Protein AF-U4KNR4-F1 (afdb_monomer)

Organism: NCBI:txid61635

Nearest PDB structures (foldseek):
  7ocy-assembly1_B  TM=1.747E-01  e=3.622E+00  Enterococcus faecalis
  9csi-assembly1_A  TM=1.629E-01  e=3.622E+00  Acinetobacter baumannii

Foldseek 3Di:
DDPDPPPDVVVVVVVVVVLVVLLVVLVPQDLVLLVVLLVLLVCLVPVVLVVLVVVLCVVCVVQKDWFAQLLQLLVVQLVDLQEKEKDFQVSLVPDDPVSVVSWDFPDDDDRMTMIHGPNRPCVVVVHPVVVVVVVCVVVDPDDDDDDPDPDDDRAYEDEDPDQDEDQALDQWDQDPRRHTYGGIYIYGQLLSLLLSLLVSLVSLCVSNCVSNVSVLVSLVVVVPADPVSLVVLLVVLLVLLVVLLVVLLVVLVVLCVVLVHDDDDASLRVSLLSSLPDPNNVSSLCCQQARVLVSLLCNLQVSQCVVDPDLVVSLQVSLLVQLCVSRVRPPDPSSSVSNSSSSSSSSNSLSVSCVVSVNSSVSSSSNSSVNSVVVSVVSVVVVD

Structure (mmCIF, N/CA/C/O backbone):
data_AF-U4KNR4-F1
#
_entry.id   AF-U4KNR4-F1
#
loop_
_atom_site.group_PDB
_atom_site.id
_atom_site.type_symbol
_atom_site.label_atom_id
_atom_site.label_alt_id
_atom_site.label_comp_id
_atom_site.label_asym_id
_atom_site.label_entity_id
_atom_site.label_seq_id
_atom_site.pdbx_PDB_ins_code
_atom_site.Cartn_x
_atom_site.Cartn_y
_atom_site.Cartn_z
_atom_site.occupancy
_atom_site.B_iso_or_equiv
_atom_site.auth_seq_id
_atom_site.auth_comp_id
_atom_site.auth_asym_id
_atom_site.auth_atom_id
_atom_site.pdbx_PDB_model_num
ATOM 1 N N . MET A 1 1 ? -49.963 33.731 19.540 1.00 40.41 1 MET A N 1
ATOM 2 C CA . MET A 1 1 ? -49.853 32.521 20.380 1.00 40.41 1 MET A CA 1
ATOM 3 C C . MET A 1 1 ? -48.537 31.849 20.028 1.00 40.41 1 MET A C 1
ATOM 5 O O . MET A 1 1 ? -48.471 31.205 18.996 1.00 40.41 1 MET A O 1
ATOM 9 N N . ASN A 1 2 ? -47.488 32.081 20.822 1.00 43.09 2 ASN A N 1
ATOM 10 C CA . ASN A 1 2 ? -46.238 31.321 20.737 1.00 43.09 2 ASN A CA 1
ATOM 11 C C . ASN A 1 2 ? -46.360 30.167 21.733 1.00 43.09 2 ASN A C 1
ATOM 13 O O . ASN A 1 2 ? -46.326 30.414 22.939 1.00 43.09 2 ASN A O 1
ATOM 17 N N . GLN A 1 3 ? -46.546 28.940 21.247 1.00 44.91 3 GLN A N 1
ATOM 18 C CA . GLN A 1 3 ? -46.272 27.756 22.056 1.00 44.91 3 GLN A CA 1
ATOM 19 C C . GLN A 1 3 ? -44.757 27.713 22.265 1.00 44.91 3 GLN A C 1
ATOM 21 O O . GLN A 1 3 ? -43.993 27.608 21.312 1.00 44.91 3 GLN A O 1
ATOM 26 N N . LYS A 1 4 ? -44.328 27.908 23.514 1.00 50.09 4 LYS A N 1
ATOM 27 C CA . LYS A 1 4 ? -42.999 27.489 23.947 1.00 50.09 4 LYS A CA 1
ATOM 28 C C . LYS A 1 4 ? -43.026 25.967 23.938 1.00 50.09 4 LYS A C 1
ATOM 30 O O . LYS A 1 4 ? -43.828 25.398 24.673 1.00 50.09 4 LYS A O 1
ATOM 35 N N . ASP A 1 5 ? -42.178 25.349 23.128 1.00 55.25 5 ASP A N 1
ATOM 36 C CA . ASP A 1 5 ? -41.855 23.935 23.276 1.00 55.25 5 ASP A CA 1
ATOM 37 C C . ASP A 1 5 ? -41.270 23.746 24.684 1.00 55.25 5 ASP A C 1
ATOM 39 O O . ASP A 1 5 ? -40.144 24.159 24.976 1.00 55.25 5 ASP A O 1
ATOM 43 N N . GLU A 1 6 ? -42.084 23.224 25.603 1.00 53.59 6 GLU A N 1
ATOM 44 C CA . GLU A 1 6 ? -41.610 22.762 26.902 1.00 53.59 6 GLU A CA 1
ATOM 45 C C . GLU A 1 6 ? -40.719 21.553 26.644 1.00 53.59 6 GLU A C 1
ATOM 47 O O . GLU A 1 6 ? -41.187 20.471 26.300 1.00 53.59 6 GLU A O 1
ATOM 52 N N . ILE A 1 7 ? -39.409 21.761 26.768 1.00 58.91 7 ILE A N 1
ATOM 53 C CA . ILE A 1 7 ? -38.430 20.682 26.737 1.00 58.91 7 ILE A CA 1
ATOM 54 C C . ILE A 1 7 ? -38.765 19.744 27.900 1.00 58.91 7 ILE A C 1
ATOM 56 O O . ILE A 1 7 ? -38.564 20.095 29.066 1.00 58.91 7 ILE A O 1
ATOM 60 N N . ASN A 1 8 ? -39.294 18.564 27.580 1.00 66.38 8 ASN A N 1
ATOM 61 C CA . ASN A 1 8 ? -39.595 17.541 28.564 1.00 66.38 8 ASN A CA 1
ATOM 62 C C . ASN A 1 8 ? -38.275 16.956 29.086 1.00 66.38 8 ASN A C 1
ATOM 64 O O . ASN A 1 8 ? -37.578 16.210 28.397 1.00 66.38 8 ASN A O 1
ATOM 68 N N . PHE A 1 9 ? -37.907 17.336 30.309 1.00 59.28 9 PHE A N 1
ATOM 69 C CA . PHE A 1 9 ? -36.671 16.884 30.943 1.00 59.28 9 PHE A CA 1
ATOM 70 C C . PHE A 1 9 ? -36.607 15.355 31.059 1.00 59.28 9 PHE A C 1
ATOM 72 O O . PHE A 1 9 ? -35.522 14.796 30.912 1.00 59.28 9 PHE A O 1
ATOM 79 N N . ASP A 1 10 ? -37.739 14.671 31.238 1.00 66.38 10 ASP A N 1
ATOM 80 C CA . ASP A 1 10 ? -37.774 13.210 31.357 1.00 66.38 10 ASP A CA 1
ATOM 81 C C . ASP A 1 10 ? -37.420 12.512 30.032 1.00 66.38 10 ASP A C 1
ATOM 83 O O . ASP A 1 10 ? -36.697 11.514 30.043 1.00 66.38 10 ASP A O 1
ATOM 87 N N . GLU A 1 11 ? -37.816 13.080 28.885 1.00 61.88 11 GLU A N 1
ATOM 88 C CA . GLU A 1 11 ? -37.403 12.586 27.560 1.00 61.88 11 GLU A CA 1
ATOM 89 C C . GLU A 1 11 ? -35.893 12.749 27.345 1.00 61.88 11 GLU A C 1
ATOM 91 O O . GLU A 1 11 ? -35.228 11.819 26.888 1.00 61.88 11 GLU A O 1
ATOM 96 N N . LEU A 1 12 ? -35.315 13.881 27.768 1.00 59.34 12 LEU A N 1
ATOM 97 C CA . LEU A 1 12 ? -33.864 14.092 27.721 1.00 59.34 12 LEU A CA 1
ATOM 98 C C . LEU A 1 12 ? -33.099 13.082 28.588 1.00 59.34 12 LEU A C 1
ATOM 100 O O . LEU A 1 12 ? -32.019 12.631 28.198 1.00 59.34 12 LEU A O 1
ATOM 104 N N . PHE A 1 13 ? -33.611 12.724 29.768 1.00 62.53 13 PHE A N 1
ATOM 105 C CA . PHE A 1 13 ? -32.969 11.728 30.631 1.00 62.53 13 PHE A CA 1
ATOM 106 C C . PHE A 1 13 ? -33.120 10.303 30.087 1.00 62.53 13 PHE A C 1
ATOM 108 O O . PHE A 1 13 ? -32.167 9.522 30.172 1.00 62.53 13 PHE A O 1
ATOM 115 N N . GLU A 1 14 ? -34.265 9.958 29.493 1.00 63.97 14 GLU A N 1
ATOM 116 C CA . GLU A 1 14 ? -34.452 8.669 28.826 1.00 63.97 14 GLU A CA 1
ATOM 117 C C . GLU A 1 14 ? -33.554 8.504 27.601 1.00 63.97 14 GLU A C 1
ATOM 119 O O . GLU A 1 14 ? -32.948 7.441 27.438 1.00 63.97 14 GLU A O 1
ATOM 124 N N . ASP A 1 15 ? -33.433 9.533 26.764 1.00 63.69 15 ASP A N 1
ATOM 125 C CA . ASP A 1 15 ? -32.587 9.493 25.572 1.00 63.69 15 ASP A CA 1
ATOM 126 C C . ASP A 1 15 ? -31.108 9.397 25.943 1.00 63.69 15 ASP A C 1
ATOM 128 O O . ASP A 1 15 ? -30.393 8.545 25.408 1.00 63.69 15 ASP A O 1
ATOM 132 N N . ASN A 1 16 ? -30.664 10.156 26.950 1.00 62.78 16 ASN A N 1
ATOM 133 C CA . ASN A 1 16 ? -29.310 10.024 27.491 1.00 62.78 16 ASN A CA 1
ATOM 134 C C . ASN A 1 16 ? -29.052 8.621 28.063 1.00 62.78 16 ASN A C 1
ATOM 136 O O . ASN A 1 16 ? -27.958 8.073 27.902 1.00 62.78 16 ASN A O 1
ATOM 140 N N . LYS A 1 17 ? -30.042 8.003 28.716 1.00 65.88 17 LYS A N 1
ATOM 141 C CA . LYS A 1 17 ? -29.917 6.646 29.265 1.00 65.88 17 LYS A CA 1
ATOM 142 C C . LYS A 1 17 ? -29.869 5.588 28.161 1.00 65.88 17 LYS A C 1
ATOM 144 O O . LYS A 1 17 ? -28.977 4.745 28.184 1.00 65.88 17 LYS A O 1
ATOM 149 N N . LYS A 1 18 ? -30.750 5.675 27.157 1.00 67.06 18 LYS A N 1
ATOM 150 C CA . LYS A 1 18 ? -30.750 4.811 25.961 1.00 67.06 18 LYS A CA 1
ATOM 151 C C . LYS A 1 18 ? -29.435 4.927 25.188 1.00 67.06 18 LYS A C 1
ATOM 153 O O . LYS A 1 18 ? -28.901 3.916 24.734 1.00 67.06 18 LYS A O 1
ATOM 158 N N . GLU A 1 19 ? -28.887 6.134 25.067 1.00 62.53 19 GLU A N 1
ATOM 159 C CA . GLU A 1 19 ? -27.589 6.372 24.434 1.00 62.53 19 GLU A CA 1
ATOM 160 C C . GLU A 1 19 ? -26.434 5.783 25.254 1.00 62.53 19 GLU A C 1
ATOM 162 O O . GLU A 1 19 ? -25.573 5.096 24.702 1.00 62.53 19 GLU A O 1
ATOM 167 N N . THR A 1 20 ? -26.449 5.964 26.575 1.00 65.44 20 THR A N 1
ATOM 168 C CA . THR A 1 20 ? -25.439 5.394 27.481 1.00 65.44 20 THR A CA 1
ATOM 169 C C . THR A 1 20 ? -25.467 3.860 27.467 1.00 65.44 20 THR A C 1
ATOM 171 O O . THR A 1 20 ? -24.415 3.220 27.388 1.00 65.44 20 THR A O 1
ATOM 174 N N . ASP A 1 21 ? -26.657 3.258 27.480 1.00 62.47 21 ASP A N 1
ATOM 175 C CA . ASP A 1 21 ? -26.845 1.806 27.416 1.00 62.47 21 ASP A CA 1
ATOM 176 C C . ASP A 1 21 ? -26.450 1.236 26.044 1.00 62.47 21 ASP A C 1
ATOM 178 O O . ASP A 1 21 ? -25.839 0.164 25.974 1.00 62.47 21 ASP A O 1
ATOM 182 N N . PHE A 1 22 ? -26.727 1.961 24.951 1.00 61.16 22 PHE A N 1
ATOM 183 C CA . PHE A 1 22 ? -26.243 1.606 23.615 1.00 61.16 22 PHE A CA 1
ATOM 184 C C . PHE A 1 22 ? -24.714 1.576 23.582 1.00 61.16 22 PHE A C 1
ATOM 186 O O . PHE A 1 22 ? -24.161 0.541 23.217 1.00 61.16 22 PHE A O 1
ATOM 193 N N . ILE A 1 23 ? -24.052 2.649 24.037 1.00 60.78 23 ILE A N 1
ATOM 194 C CA . ILE A 1 23 ? -22.584 2.764 24.073 1.00 60.78 23 ILE A CA 1
ATOM 195 C C . ILE A 1 23 ? -21.969 1.616 24.884 1.00 60.78 23 ILE A C 1
ATOM 197 O O . ILE A 1 23 ? -21.027 0.966 24.430 1.00 60.78 23 ILE A O 1
ATOM 201 N N . LYS A 1 24 ? -22.534 1.308 26.057 1.00 59.75 24 LYS A N 1
ATOM 202 C CA . LYS A 1 24 ? -22.045 0.238 26.939 1.00 59.75 24 LYS A CA 1
ATOM 203 C C . LYS A 1 24 ? -22.210 -1.162 26.333 1.00 59.75 24 LYS A C 1
ATOM 205 O O . LYS A 1 24 ? -21.365 -2.032 26.538 1.00 59.75 24 LYS A O 1
ATOM 210 N N . LYS A 1 25 ? -23.280 -1.396 25.570 1.00 56.28 25 LYS A N 1
ATOM 211 C CA . LYS A 1 25 ? -23.526 -2.675 24.886 1.00 56.28 25 LYS A CA 1
ATOM 212 C C . LYS A 1 25 ? -22.682 -2.831 23.617 1.00 56.28 25 LYS A C 1
ATOM 214 O O . LYS A 1 25 ? -22.288 -3.945 23.286 1.00 56.28 25 LYS A O 1
ATOM 219 N N . SER A 1 26 ? -22.375 -1.744 22.911 1.00 57.66 26 SER A N 1
ATOM 220 C CA . SER A 1 26 ? -21.509 -1.762 21.722 1.00 57.66 26 SER A CA 1
ATOM 221 C C . SER A 1 26 ? -20.019 -1.875 22.043 1.00 57.66 26 SER A C 1
ATOM 223 O O . SER A 1 26 ? -19.262 -2.323 21.181 1.00 57.66 26 SER A O 1
ATOM 225 N N . THR A 1 27 ? -19.597 -1.527 23.264 1.00 55.19 27 THR A N 1
ATOM 226 C CA . THR A 1 27 ? -18.215 -1.731 23.735 1.00 55.19 27 THR A CA 1
ATOM 227 C C . THR A 1 27 ? -17.863 -3.191 24.024 1.00 55.19 27 THR A C 1
ATOM 229 O O . THR A 1 27 ? -16.679 -3.515 24.089 1.00 55.19 27 THR A O 1
ATOM 232 N N . ASP A 1 28 ? -18.850 -4.086 24.156 1.00 58.06 28 ASP A N 1
ATOM 233 C CA . ASP A 1 28 ? -18.603 -5.523 24.319 1.00 58.06 28 ASP A CA 1
ATOM 234 C C . ASP A 1 28 ? -18.309 -6.166 22.952 1.00 58.06 28 ASP A C 1
ATOM 236 O O . ASP A 1 28 ? -19.182 -6.694 22.255 1.00 58.06 28 ASP A O 1
ATOM 240 N N . PHE A 1 29 ? -17.062 -6.020 22.498 1.00 68.31 29 PHE A N 1
ATOM 241 C CA . PHE A 1 29 ? -16.591 -6.605 21.248 1.00 68.31 29 PHE A CA 1
ATOM 242 C C . PHE A 1 29 ? -16.042 -8.013 21.496 1.00 68.31 29 PHE A C 1
ATOM 244 O O . PHE A 1 29 ? -14.962 -8.201 22.056 1.00 68.31 29 PHE A O 1
ATOM 251 N N . SER A 1 30 ? -16.796 -9.030 21.075 1.00 80.06 30 SER A N 1
ATOM 252 C CA . SER A 1 30 ? -16.413 -10.426 21.289 1.00 80.06 30 SER A CA 1
ATOM 253 C C . SER A 1 30 ? -15.175 -10.803 20.466 1.00 80.06 30 SER A C 1
ATOM 255 O O . SER A 1 30 ? -15.192 -10.643 19.243 1.00 80.06 30 SER A O 1
ATOM 257 N N . LYS A 1 31 ? -14.180 -11.439 21.099 1.00 85.50 31 LYS A N 1
ATOM 258 C CA . LYS A 1 31 ? -12.984 -12.002 20.433 1.00 85.50 31 LYS A CA 1
ATOM 259 C C . LYS A 1 31 ? -13.300 -12.871 19.210 1.00 85.50 31 LYS A C 1
ATOM 261 O O . LYS A 1 31 ? -12.522 -12.916 18.265 1.00 85.50 31 LYS A O 1
ATOM 266 N N . GLN A 1 32 ? -14.446 -13.552 19.218 1.00 88.62 32 GLN A N 1
ATOM 267 C CA . GLN A 1 32 ? -14.901 -14.368 18.094 1.00 88.62 32 GLN A CA 1
ATOM 268 C C . GLN A 1 32 ? -15.116 -13.533 16.823 1.00 88.62 32 GLN A C 1
ATOM 270 O O . GLN A 1 32 ? -14.665 -13.935 15.756 1.00 88.62 32 GLN A O 1
ATOM 275 N N . ARG A 1 33 ? -15.750 -12.358 16.927 1.00 90.00 33 ARG A N 1
ATOM 276 C CA . ARG A 1 33 ? -15.933 -11.447 15.782 1.00 90.00 33 ARG A CA 1
ATOM 277 C C . ARG A 1 33 ? -14.598 -10.935 15.259 1.00 90.00 33 ARG A C 1
ATOM 279 O O . ARG A 1 33 ? -14.423 -10.869 14.048 1.00 90.00 33 ARG A O 1
ATOM 286 N N . SER A 1 34 ? -13.649 -10.652 16.151 1.00 92.69 34 SER A N 1
ATOM 287 C CA . SER A 1 34 ? -12.282 -10.276 15.783 1.00 92.69 34 SER A CA 1
ATOM 288 C C . SER A 1 34 ? -11.620 -11.355 14.931 1.00 92.69 34 SER A C 1
ATOM 290 O O . SER A 1 34 ? -11.151 -11.075 13.832 1.00 92.69 34 SER A O 1
ATOM 292 N N . LEU A 1 35 ? -11.644 -12.606 15.400 1.00 95.00 35 LEU A N 1
ATOM 293 C CA . LEU A 1 35 ? -11.071 -13.738 14.672 1.00 95.00 35 LEU A CA 1
ATOM 294 C C . LEU A 1 35 ? -11.759 -13.946 13.319 1.00 95.00 35 LEU A C 1
ATOM 296 O O . LEU A 1 35 ? -11.071 -14.113 12.317 1.00 95.00 35 LEU A O 1
ATOM 300 N N . ILE A 1 36 ? -13.094 -13.862 13.272 1.00 95.69 36 ILE A N 1
ATOM 301 C CA . ILE A 1 36 ? -13.854 -13.948 12.017 1.00 95.69 36 ILE A CA 1
ATOM 302 C C . ILE A 1 36 ? -13.404 -12.855 11.047 1.00 95.69 36 ILE A C 1
ATOM 304 O O . ILE A 1 36 ? -13.117 -13.166 9.901 1.00 95.69 36 ILE A O 1
ATOM 308 N N . SER A 1 37 ? -13.293 -11.600 11.488 1.00 96.38 37 SER A N 1
ATOM 309 C CA . SER A 1 37 ? -12.893 -10.501 10.601 1.00 96.38 37 SER A CA 1
ATOM 310 C C . SER A 1 37 ? -11.480 -10.662 10.035 1.00 96.38 37 SER A C 1
ATOM 312 O O . SER A 1 37 ? -11.274 -10.388 8.858 1.00 96.38 37 SER A O 1
ATOM 314 N N . ILE A 1 38 ? -10.532 -11.167 10.833 1.00 96.69 38 ILE A N 1
ATOM 315 C CA . ILE A 1 38 ? -9.158 -11.439 10.386 1.00 96.69 38 ILE A CA 1
ATOM 316 C C . ILE A 1 38 ? -9.159 -12.568 9.351 1.00 96.69 38 ILE A C 1
ATOM 318 O O . ILE A 1 38 ? -8.536 -12.444 8.302 1.00 96.69 38 ILE A O 1
ATOM 322 N N . VAL A 1 39 ? -9.890 -13.654 9.617 1.00 96.25 39 VAL A N 1
ATOM 323 C CA . VAL A 1 39 ? -10.005 -14.782 8.682 1.00 96.25 39 VAL A CA 1
ATOM 324 C C . VAL A 1 39 ? -10.691 -14.350 7.387 1.00 96.25 39 VAL A C 1
ATOM 326 O O . VAL A 1 39 ? -10.200 -14.672 6.315 1.00 96.25 39 VAL A O 1
ATOM 329 N N . VAL A 1 40 ? -11.784 -13.589 7.465 1.00 96.19 40 VAL A N 1
ATOM 330 C CA . VAL A 1 40 ? -12.496 -13.050 6.295 1.00 96.19 40 VAL A CA 1
ATOM 331 C C . VAL A 1 40 ? -11.583 -12.147 5.468 1.00 96.19 40 VAL A C 1
ATOM 333 O O . VAL A 1 40 ? -11.534 -12.308 4.253 1.00 96.19 40 VAL A O 1
ATOM 336 N N . TYR A 1 41 ? -10.829 -11.253 6.114 1.00 96.69 41 TYR A N 1
ATOM 337 C CA . TYR A 1 41 ? -9.847 -10.403 5.443 1.00 96.69 41 TYR A CA 1
ATOM 338 C C . TYR A 1 41 ? -8.814 -11.240 4.681 1.00 96.69 41 TYR A C 1
ATOM 340 O O . TYR A 1 41 ? -8.672 -11.077 3.476 1.00 96.69 41 TYR A O 1
ATOM 348 N N . LEU A 1 42 ? -8.164 -12.203 5.343 1.00 93.69 42 LEU A N 1
ATOM 349 C CA . LEU A 1 42 ? -7.151 -13.053 4.706 1.00 93.69 42 LEU A CA 1
ATOM 350 C C . LEU A 1 42 ? -7.732 -13.928 3.585 1.00 93.69 42 LEU A C 1
ATOM 352 O O . LEU A 1 42 ? -7.127 -14.049 2.522 1.00 93.69 42 LEU A O 1
ATOM 356 N N . LEU A 1 43 ? -8.909 -14.526 3.794 1.00 93.38 43 LEU A N 1
ATOM 357 C CA . LEU A 1 43 ? -9.558 -15.369 2.787 1.00 93.38 43 LEU A CA 1
ATOM 358 C C . LEU A 1 43 ? -9.955 -14.565 1.550 1.00 93.38 43 LEU A C 1
ATOM 360 O O . LEU A 1 43 ? -9.757 -15.049 0.441 1.00 93.38 43 LEU A O 1
ATOM 364 N N . ILE A 1 44 ? -10.499 -13.357 1.711 1.00 93.75 44 ILE A N 1
ATOM 365 C CA . ILE A 1 44 ? -10.874 -12.522 0.566 1.00 93.75 44 ILE A CA 1
ATOM 366 C C . ILE A 1 44 ? -9.625 -11.990 -0.139 1.00 93.75 44 ILE A C 1
ATOM 368 O O . ILE A 1 44 ? -9.559 -12.089 -1.360 1.00 93.75 44 ILE A O 1
ATOM 372 N N . SER A 1 45 ? -8.622 -11.500 0.594 1.00 87.94 45 SER A N 1
ATOM 373 C CA . SER A 1 45 ? -7.395 -10.970 -0.014 1.00 87.94 45 SER A CA 1
ATOM 374 C C . SER A 1 45 ? -6.606 -12.034 -0.784 1.00 87.94 45 SER A C 1
ATOM 376 O O . SER A 1 45 ? -6.007 -11.713 -1.802 1.00 87.94 45 SER A O 1
ATOM 378 N N . ILE A 1 46 ? -6.631 -13.299 -0.344 1.00 82.81 46 ILE A N 1
ATOM 379 C CA . ILE A 1 46 ? -5.910 -14.396 -1.010 1.00 82.81 46 ILE A CA 1
ATOM 380 C C . ILE A 1 46 ? -6.824 -15.149 -1.987 1.00 82.81 46 ILE A C 1
ATOM 382 O O . ILE A 1 46 ? -6.615 -15.124 -3.195 1.00 82.81 46 ILE A O 1
ATOM 386 N N . LEU A 1 47 ? -7.854 -15.836 -1.485 1.00 82.88 47 LEU A N 1
ATOM 387 C CA . LEU A 1 47 ? -8.708 -16.710 -2.301 1.00 82.88 47 LEU A CA 1
ATOM 388 C C . LEU A 1 47 ? -9.767 -15.925 -3.074 1.00 82.88 47 LEU A C 1
ATOM 390 O O . LEU A 1 47 ? -10.061 -16.258 -4.219 1.00 82.88 47 LEU A O 1
ATOM 394 N N . GLY A 1 48 ? -10.344 -14.892 -2.457 1.00 78.75 48 GLY A N 1
ATOM 395 C CA . GLY A 1 48 ? -11.311 -14.017 -3.116 1.00 78.75 48 GLY A CA 1
ATOM 396 C C . GLY A 1 48 ? -10.689 -13.306 -4.314 1.00 78.75 48 GLY A C 1
ATOM 397 O O . GLY A 1 48 ? -11.262 -13.359 -5.398 1.00 78.75 48 GLY A O 1
ATOM 398 N N . GLY A 1 49 ? -9.490 -12.742 -4.143 1.00 81.31 49 GLY A N 1
ATOM 399 C CA . GLY A 1 49 ? -8.703 -12.149 -5.225 1.00 81.31 49 GLY A CA 1
ATOM 400 C C . GLY A 1 49 ? -8.484 -13.129 -6.377 1.00 81.31 49 GLY A C 1
ATOM 401 O O . GLY A 1 49 ? -8.829 -12.816 -7.511 1.00 81.31 49 GLY A O 1
ATOM 402 N N . LEU A 1 50 ? -8.031 -14.355 -6.088 1.00 85.19 50 LEU A N 1
ATOM 403 C CA . LEU A 1 50 ? -7.844 -15.392 -7.111 1.00 85.19 50 LEU A CA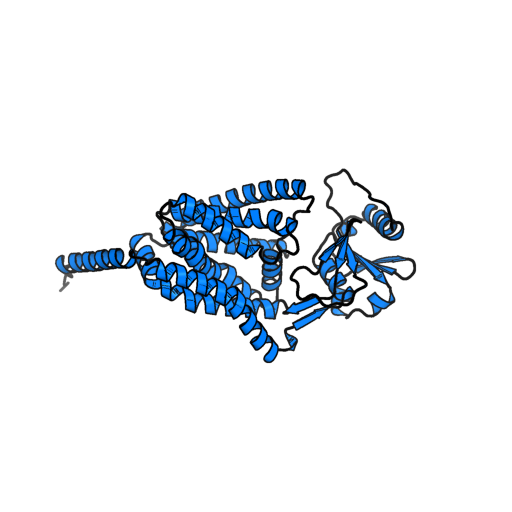 1
ATOM 404 C C . LEU A 1 50 ? -9.139 -15.735 -7.862 1.00 85.19 50 LEU A C 1
ATOM 406 O O . LEU A 1 50 ? -9.137 -15.811 -9.088 1.00 85.19 50 LEU A O 1
ATOM 410 N N . ILE A 1 51 ? -10.252 -15.927 -7.149 1.00 86.69 51 ILE A N 1
ATOM 411 C CA . ILE A 1 51 ? -11.545 -16.259 -7.766 1.00 86.69 51 ILE A CA 1
ATOM 412 C C . ILE A 1 51 ? -12.036 -15.107 -8.646 1.00 86.69 51 ILE A C 1
ATOM 414 O O . ILE A 1 51 ? -12.462 -15.343 -9.777 1.00 86.69 51 ILE A O 1
ATOM 418 N N . VAL A 1 52 ? -11.966 -13.871 -8.145 1.00 88.50 52 VAL A N 1
ATOM 419 C CA . VAL A 1 52 ? -12.366 -12.677 -8.898 1.00 88.50 52 VAL A CA 1
ATOM 420 C C . VAL A 1 52 ? -11.504 -12.540 -10.151 1.00 88.50 52 VAL A C 1
ATOM 422 O O . VAL A 1 52 ? -12.064 -12.346 -11.224 1.00 88.50 52 VAL A O 1
ATOM 425 N N . SER A 1 53 ? -10.189 -12.751 -10.056 1.00 86.81 53 SER A N 1
ATOM 426 C CA . SER A 1 53 ? -9.281 -12.747 -11.208 1.00 86.81 53 SER A CA 1
ATOM 427 C C . SER A 1 53 ? -9.633 -13.818 -12.242 1.00 86.81 53 SER A C 1
ATOM 429 O O . SER A 1 53 ? -9.712 -13.511 -13.426 1.00 86.81 53 SER A O 1
ATOM 431 N N . VAL A 1 54 ? -9.913 -15.061 -11.828 1.00 88.75 54 VAL A N 1
ATOM 432 C CA . VAL A 1 54 ? -10.316 -16.141 -12.754 1.00 88.75 54 VAL A CA 1
ATOM 433 C C . VAL A 1 54 ? -11.622 -15.800 -13.473 1.00 88.75 54 VAL A C 1
ATOM 435 O O . VAL A 1 54 ? -11.725 -15.974 -14.687 1.00 88.75 54 VAL A O 1
ATOM 438 N N . ILE A 1 55 ? -12.616 -15.289 -12.741 1.00 88.75 55 ILE A N 1
ATOM 439 C CA . ILE A 1 55 ? -13.887 -14.851 -13.330 1.00 88.75 55 ILE A CA 1
ATOM 440 C C . ILE A 1 55 ? -13.641 -13.696 -14.303 1.00 88.75 55 ILE A C 1
ATOM 442 O O . ILE A 1 55 ? -14.164 -13.716 -15.415 1.00 88.75 55 ILE A O 1
ATOM 446 N N . PHE A 1 56 ? -12.820 -12.721 -13.922 1.00 89.19 56 PHE A N 1
ATOM 447 C CA . PHE A 1 56 ? -12.519 -11.559 -14.749 1.00 89.19 56 PHE A CA 1
ATOM 448 C C . PHE A 1 56 ? -11.843 -11.958 -16.063 1.00 89.19 56 PHE A C 1
ATOM 450 O O . PHE A 1 56 ? -12.330 -11.581 -17.123 1.00 89.19 56 PHE A O 1
ATOM 457 N N . ILE A 1 57 ? -10.824 -12.823 -16.012 1.00 89.44 57 ILE A N 1
ATOM 458 C CA . ILE A 1 57 ? -10.158 -13.381 -17.203 1.00 89.44 57 ILE A CA 1
ATOM 459 C C . ILE A 1 57 ? -11.159 -14.124 -18.097 1.00 89.44 57 ILE A C 1
ATOM 461 O O . ILE A 1 57 ? -11.084 -14.034 -19.318 1.00 89.44 57 ILE A O 1
ATOM 465 N N . SER A 1 58 ? -12.116 -14.851 -17.510 1.00 89.81 58 SER A N 1
ATOM 466 C CA . SER A 1 58 ? -13.120 -15.590 -18.289 1.00 89.81 58 SER A CA 1
ATOM 467 C C . SER A 1 58 ? -14.107 -14.691 -19.044 1.00 89.81 58 SER A C 1
ATOM 469 O O . SER A 1 58 ? -14.676 -15.124 -20.044 1.00 89.81 58 SER A O 1
ATOM 471 N N . VAL A 1 59 ? -14.316 -13.457 -18.570 1.00 90.88 59 VAL A N 1
ATOM 472 C CA . VAL A 1 59 ? -15.250 -12.487 -19.163 1.00 90.88 59 VAL A CA 1
ATOM 473 C C . VAL A 1 59 ? -14.525 -11.498 -20.080 1.00 90.88 59 VAL A C 1
ATOM 475 O O . VAL A 1 59 ? -15.085 -11.113 -21.103 1.00 90.88 59 VAL A O 1
ATOM 478 N N . GLN A 1 60 ? -13.300 -11.109 -19.724 1.00 90.06 60 GLN A N 1
ATOM 479 C CA . GLN A 1 6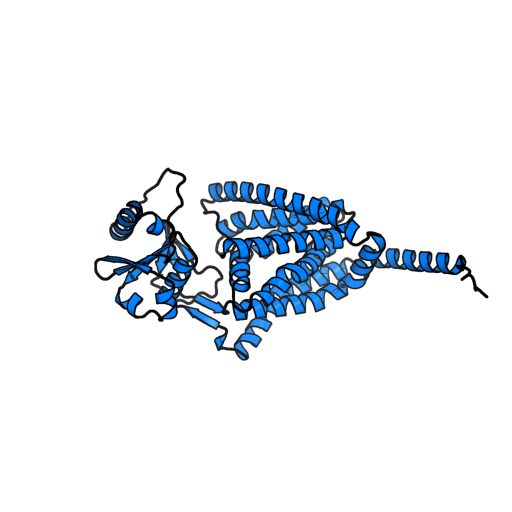0 ? -12.444 -10.161 -20.440 1.00 90.06 60 GLN A CA 1
ATOM 480 C C . GLN A 1 60 ? -11.042 -10.760 -20.629 1.00 90.06 60 GLN A C 1
ATOM 482 O O . GLN A 1 60 ? -10.104 -10.373 -19.929 1.00 90.06 60 GLN A O 1
ATOM 487 N N . PRO A 1 61 ? -10.862 -11.742 -21.525 1.00 86.50 61 PRO A N 1
ATOM 488 C CA . PRO A 1 61 ? -9.562 -12.379 -21.744 1.00 86.50 61 PRO A CA 1
ATOM 489 C C . PRO A 1 61 ? -8.481 -11.399 -22.229 1.00 86.50 61 PRO A C 1
ATOM 491 O O . PRO A 1 61 ? -7.308 -11.585 -21.919 1.00 86.50 61 PRO A O 1
ATOM 494 N N . GLU A 1 62 ? -8.869 -10.332 -22.929 1.00 86.69 62 GLU A N 1
ATOM 495 C CA . GLU A 1 62 ? -8.001 -9.236 -23.377 1.00 86.69 62 GLU A CA 1
ATOM 496 C C . GLU A 1 62 ? -7.425 -8.383 -22.236 1.00 86.69 62 GLU A C 1
ATOM 498 O O . GLU A 1 62 ? -6.523 -7.583 -22.461 1.00 86.69 62 GLU A O 1
ATOM 503 N N . SER A 1 63 ? -7.922 -8.555 -21.007 1.00 87.12 63 SER A N 1
ATOM 504 C CA . SER A 1 63 ? -7.407 -7.854 -19.827 1.00 87.12 63 SER A CA 1
ATOM 505 C C . SER A 1 63 ? -6.018 -8.319 -19.387 1.00 87.12 63 SER A C 1
ATOM 507 O O . SER A 1 63 ? -5.375 -7.634 -18.589 1.00 87.12 63 SER A O 1
ATOM 509 N N . VAL A 1 64 ? -5.561 -9.475 -19.877 1.00 87.56 64 VAL A N 1
ATOM 510 C CA . VAL A 1 64 ? -4.233 -10.016 -19.590 1.00 87.56 64 VAL A CA 1
ATOM 511 C C . VAL A 1 64 ? -3.269 -9.570 -20.679 1.00 87.56 64 VAL A C 1
ATOM 513 O O . VAL A 1 64 ? -3.381 -9.982 -21.833 1.00 87.56 64 VAL A O 1
ATOM 516 N N . VAL A 1 65 ? -2.289 -8.768 -20.286 1.00 85.25 65 VAL A N 1
ATOM 517 C CA . VAL A 1 65 ? -1.182 -8.345 -21.137 1.00 85.25 65 VAL A CA 1
ATOM 518 C C . VAL A 1 65 ? -0.053 -9.349 -20.977 1.00 85.25 65 VAL A C 1
ATOM 520 O O . VAL A 1 65 ? 0.317 -9.732 -19.865 1.00 85.25 65 VAL A O 1
ATOM 523 N N . ARG A 1 66 ? 0.483 -9.793 -22.110 1.00 86.00 66 ARG A N 1
ATOM 524 C CA . ARG A 1 66 ? 1.690 -10.609 -22.172 1.00 86.00 66 ARG A CA 1
ATOM 525 C C . ARG A 1 66 ? 2.764 -9.780 -22.841 1.00 86.00 66 ARG A C 1
ATOM 527 O O . ARG A 1 66 ? 2.513 -9.293 -23.938 1.00 86.00 66 ARG A O 1
ATOM 534 N N . ARG A 1 67 ? 3.913 -9.638 -22.190 1.00 85.88 67 ARG A N 1
ATOM 535 C CA . ARG A 1 67 ? 5.094 -9.018 -22.784 1.00 85.88 67 ARG A CA 1
ATOM 536 C C . ARG A 1 67 ? 6.182 -10.066 -22.899 1.00 85.88 67 ARG A C 1
ATOM 538 O O . ARG A 1 67 ? 6.456 -10.777 -21.931 1.00 85.88 67 ARG A O 1
ATOM 545 N N . ASN A 1 68 ? 6.780 -10.198 -24.074 1.00 85.50 68 ASN A N 1
ATOM 546 C CA . ASN A 1 68 ? 8.026 -10.951 -24.197 1.00 85.50 68 ASN A CA 1
ATOM 547 C C . ASN A 1 68 ? 9.171 -10.195 -23.487 1.00 85.50 68 ASN A C 1
ATOM 549 O O . ASN A 1 68 ? 8.990 -9.070 -23.017 1.00 85.50 68 ASN A O 1
ATOM 553 N N . ALA A 1 69 ? 10.350 -10.807 -23.371 1.00 82.25 69 ALA A N 1
ATOM 554 C CA . ALA A 1 69 ? 11.440 -10.223 -22.589 1.00 82.25 69 ALA A CA 1
ATOM 555 C C . ALA A 1 69 ? 11.948 -8.875 -23.153 1.00 82.25 69 ALA A C 1
ATOM 557 O O . ALA A 1 69 ? 12.357 -8.003 -22.387 1.00 82.25 69 ALA A O 1
ATOM 558 N N . TYR A 1 70 ? 11.871 -8.668 -24.472 1.00 84.25 70 TYR A N 1
ATOM 559 C CA . TYR A 1 70 ? 12.280 -7.426 -25.140 1.00 84.25 70 TYR A CA 1
ATOM 560 C C . TYR A 1 70 ? 11.264 -6.296 -24.945 1.00 84.25 70 TYR A C 1
ATOM 562 O O . TYR A 1 70 ? 11.645 -5.157 -24.678 1.00 84.25 70 TYR A O 1
ATOM 570 N N . GLU A 1 71 ? 9.972 -6.615 -25.049 1.00 88.06 71 GLU A N 1
ATOM 571 C CA . GLU A 1 71 ? 8.861 -5.695 -24.777 1.00 88.06 71 GLU A CA 1
ATOM 572 C C . GLU A 1 71 ? 8.851 -5.268 -23.310 1.00 88.06 71 GLU A C 1
ATOM 574 O O . GLU A 1 71 ? 8.710 -4.085 -23.007 1.00 88.06 71 GLU A O 1
ATOM 579 N N . GLU A 1 72 ? 9.056 -6.216 -22.391 1.00 84.88 72 GLU A N 1
ATOM 580 C CA . GLU A 1 72 ? 9.173 -5.903 -20.970 1.00 84.88 72 GLU A CA 1
ATOM 581 C C . GLU A 1 72 ? 10.413 -5.040 -20.706 1.00 84.88 72 GLU A C 1
ATOM 583 O O . GLU A 1 72 ? 10.332 -4.084 -19.943 1.00 84.88 72 GLU A O 1
ATOM 588 N N . MET A 1 73 ? 11.546 -5.291 -21.371 1.00 84.88 73 MET A N 1
ATOM 589 C CA . MET A 1 73 ? 12.720 -4.430 -21.221 1.00 84.88 73 MET A CA 1
ATOM 590 C C . MET A 1 73 ? 12.446 -2.995 -21.695 1.00 84.88 73 MET A C 1
ATOM 592 O O . MET A 1 73 ? 12.803 -2.051 -20.991 1.00 84.88 73 MET A O 1
ATOM 596 N N . ALA A 1 74 ? 11.801 -2.815 -22.852 1.00 87.69 74 ALA A N 1
ATOM 597 C CA . ALA A 1 74 ? 11.419 -1.489 -23.342 1.00 87.69 74 ALA A CA 1
ATOM 598 C C . ALA A 1 74 ? 10.494 -0.769 -22.344 1.00 87.69 74 ALA A C 1
ATOM 600 O O . ALA A 1 74 ? 10.737 0.387 -21.997 1.00 87.69 74 ALA A O 1
ATOM 601 N N . TYR A 1 75 ? 9.515 -1.495 -21.804 1.00 86.38 75 TYR A N 1
ATOM 602 C CA . TYR A 1 75 ? 8.604 -1.009 -20.772 1.00 86.38 75 TYR A CA 1
ATOM 603 C C . TYR A 1 75 ? 9.332 -0.593 -19.475 1.00 86.38 75 TYR A C 1
ATOM 605 O O . TYR A 1 75 ? 9.063 0.471 -18.920 1.00 86.38 75 TYR A O 1
ATOM 613 N N . GLN A 1 76 ? 10.302 -1.380 -18.996 1.00 82.56 76 GLN A N 1
ATOM 614 C CA . GLN A 1 76 ? 11.087 -1.041 -17.798 1.00 82.56 76 GLN A CA 1
ATOM 615 C C . GLN A 1 76 ? 11.993 0.183 -18.011 1.00 82.56 76 GLN A C 1
ATOM 617 O O . GLN A 1 76 ? 12.161 1.000 -17.102 1.00 82.56 76 GLN A O 1
ATOM 622 N N . ILE A 1 77 ? 12.549 0.350 -19.217 1.00 84.50 77 ILE A N 1
ATOM 623 C CA . ILE A 1 77 ? 13.332 1.538 -19.585 1.00 84.50 77 ILE A CA 1
ATOM 624 C C . ILE A 1 77 ? 12.451 2.793 -19.551 1.00 84.50 77 ILE A C 1
ATOM 626 O O . ILE A 1 77 ? 12.866 3.812 -18.998 1.00 84.50 77 ILE A O 1
ATOM 630 N N . ASP A 1 78 ? 11.232 2.732 -20.088 1.00 86.81 78 ASP A N 1
ATOM 631 C CA . ASP A 1 78 ? 10.298 3.863 -20.070 1.00 86.81 78 ASP A CA 1
ATOM 632 C C . ASP A 1 78 ? 9.909 4.292 -18.647 1.00 86.81 78 A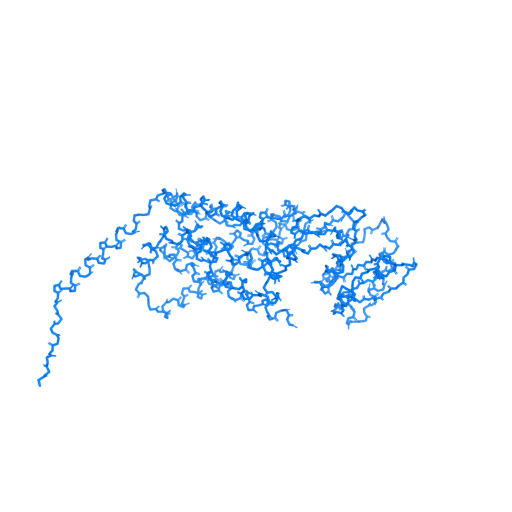SP A C 1
ATOM 634 O O . ASP A 1 78 ? 9.868 5.480 -18.333 1.00 86.81 78 ASP A O 1
ATOM 638 N N . LYS A 1 79 ? 9.750 3.356 -17.710 1.00 78.75 79 LYS A N 1
ATOM 639 C CA . LYS A 1 79 ? 9.417 3.717 -16.320 1.00 78.75 79 LYS A CA 1
ATOM 640 C C . LYS A 1 79 ? 10.544 4.419 -15.563 1.00 78.75 79 LYS A C 1
ATOM 642 O O . LYS A 1 79 ? 10.306 4.953 -14.478 1.00 78.75 79 LYS A O 1
ATOM 647 N N . ASN A 1 80 ? 11.769 4.428 -16.088 1.00 74.69 80 ASN A N 1
ATOM 648 C CA . ASN A 1 80 ? 12.934 4.869 -15.339 1.00 74.69 80 ASN A CA 1
ATOM 649 C C . ASN A 1 80 ? 13.796 5.879 -16.111 1.00 74.69 80 ASN A C 1
ATOM 651 O O . ASN A 1 80 ? 14.554 5.545 -17.019 1.00 74.69 80 ASN A O 1
ATOM 655 N N . LYS A 1 81 ? 13.766 7.142 -15.664 1.00 77.38 81 LYS A N 1
ATOM 656 C CA . LYS A 1 81 ? 14.518 8.259 -16.273 1.00 77.38 81 LYS A CA 1
ATOM 657 C C . LYS A 1 81 ? 16.049 8.151 -16.137 1.00 77.38 81 LYS A C 1
ATOM 659 O O . LYS A 1 81 ? 16.759 9.044 -16.597 1.00 77.38 81 LYS A O 1
ATOM 664 N N . TYR A 1 82 ? 16.566 7.097 -15.513 1.00 73.81 82 TYR A N 1
ATOM 665 C CA . TYR A 1 82 ? 17.995 6.792 -15.405 1.00 73.81 82 TYR A CA 1
ATOM 666 C C . TYR A 1 82 ? 18.362 5.456 -16.067 1.00 73.81 82 TYR A C 1
ATOM 668 O O . TYR A 1 82 ? 19.523 5.050 -16.013 1.00 73.81 82 TYR A O 1
ATOM 676 N N . ALA A 1 83 ? 17.396 4.769 -16.684 1.00 75.19 83 ALA A N 1
ATOM 677 C CA . ALA A 1 83 ? 17.609 3.454 -17.261 1.00 75.19 83 ALA A CA 1
ATOM 678 C C . ALA A 1 83 ? 18.195 3.494 -18.670 1.00 75.19 83 ALA A C 1
ATOM 680 O O . ALA A 1 83 ? 17.874 4.365 -19.490 1.00 75.19 83 ALA A O 1
ATOM 681 N N . ILE A 1 84 ? 19.029 2.490 -18.928 1.00 79.81 84 ILE A N 1
ATOM 682 C CA . ILE A 1 84 ? 19.593 2.143 -20.226 1.00 79.81 84 ILE A CA 1
ATOM 683 C C . ILE A 1 84 ? 19.451 0.629 -20.396 1.00 79.81 84 ILE A C 1
ATOM 685 O O . ILE A 1 84 ? 19.638 -0.133 -19.447 1.00 79.81 84 ILE A O 1
ATOM 689 N N . GLY A 1 85 ? 19.156 0.177 -21.606 1.00 82.38 85 GLY A N 1
ATOM 690 C CA . GLY A 1 85 ? 19.243 -1.232 -21.977 1.00 82.38 85 GLY A CA 1
ATOM 691 C C . GLY A 1 85 ? 19.776 -1.394 -23.391 1.00 82.38 85 GLY A C 1
ATOM 692 O O . GLY A 1 85 ? 20.046 -0.410 -24.082 1.00 82.38 85 GLY A O 1
ATOM 693 N N . TYR A 1 86 ? 19.939 -2.636 -23.824 1.00 83.88 86 TYR A N 1
ATOM 694 C CA . TYR A 1 86 ? 20.360 -2.947 -25.185 1.00 83.88 86 TYR A CA 1
ATOM 695 C C . TYR A 1 86 ? 19.689 -4.224 -25.684 1.00 83.88 86 TYR A C 1
ATOM 697 O O . TYR A 1 86 ? 19.364 -5.114 -24.901 1.00 83.88 86 TYR A O 1
ATOM 705 N N . MET A 1 87 ? 19.487 -4.304 -26.994 1.00 84.00 87 MET A N 1
ATOM 706 C CA . MET A 1 87 ? 18.992 -5.499 -27.682 1.00 84.00 87 MET A CA 1
ATOM 707 C C . MET A 1 87 ? 19.535 -5.561 -29.106 1.00 84.00 87 MET A C 1
ATOM 709 O O . MET A 1 87 ? 20.087 -4.574 -29.601 1.00 84.00 87 MET A O 1
ATOM 713 N N . ALA A 1 88 ? 19.426 -6.716 -29.756 1.00 84.75 88 ALA A N 1
ATOM 714 C CA . ALA A 1 88 ? 19.804 -6.844 -31.153 1.00 84.75 88 ALA A CA 1
ATOM 715 C C . ALA A 1 88 ? 18.875 -6.000 -32.047 1.00 84.75 88 ALA A C 1
ATOM 717 O O . ALA A 1 88 ? 17.729 -5.703 -31.701 1.00 84.75 88 ALA A O 1
ATOM 718 N N . GLN A 1 89 ? 19.380 -5.570 -33.201 1.00 86.00 89 GLN A N 1
ATOM 719 C CA . GLN A 1 89 ? 18.640 -4.715 -34.130 1.00 86.00 89 GLN A CA 1
ATOM 720 C C . GLN A 1 89 ? 17.359 -5.390 -34.635 1.00 86.00 89 GLN A C 1
ATOM 722 O O . GLN A 1 89 ? 16.327 -4.739 -34.744 1.00 86.00 89 GLN A O 1
ATOM 727 N N . ASP A 1 90 ? 17.411 -6.687 -34.929 1.00 85.81 90 ASP A N 1
ATOM 728 C CA . ASP A 1 90 ? 16.264 -7.472 -35.384 1.00 85.81 90 ASP A CA 1
ATOM 729 C C . ASP A 1 90 ? 15.208 -7.649 -34.284 1.00 85.81 90 ASP A C 1
ATOM 731 O O . ASP A 1 90 ? 14.010 -7.569 -34.564 1.00 85.81 90 ASP A O 1
ATOM 735 N N . GLU A 1 91 ? 15.641 -7.805 -33.032 1.00 86.75 91 GLU A N 1
ATOM 736 C CA . GLU A 1 91 ? 14.765 -7.815 -31.855 1.00 86.75 91 GLU A CA 1
ATOM 737 C C . GLU A 1 91 ? 14.054 -6.464 -31.700 1.00 86.75 91 GLU A C 1
ATOM 739 O O . GLU A 1 91 ? 12.826 -6.417 -31.593 1.00 86.75 91 GLU A O 1
ATOM 744 N N . PHE A 1 92 ? 14.791 -5.354 -31.798 1.00 89.00 92 PHE A N 1
ATOM 745 C CA . PHE A 1 92 ? 14.204 -4.014 -31.774 1.00 89.00 92 PHE A CA 1
ATOM 746 C C . PHE A 1 92 ? 13.236 -3.791 -32.934 1.00 89.00 92 PHE A C 1
ATOM 748 O O . PHE A 1 92 ? 12.138 -3.272 -32.741 1.00 89.00 92 PHE A O 1
ATOM 755 N N . ASP A 1 93 ? 13.600 -4.218 -34.141 1.00 89.75 93 ASP A N 1
ATOM 756 C CA . ASP A 1 93 ? 12.754 -4.100 -35.323 1.00 89.75 93 ASP A CA 1
ATOM 757 C C . ASP A 1 93 ? 11.459 -4.916 -35.184 1.00 89.75 93 ASP A C 1
ATOM 759 O O . ASP A 1 93 ? 10.433 -4.507 -35.738 1.00 89.75 93 ASP A O 1
ATOM 763 N N . SER A 1 94 ? 11.472 -5.993 -34.393 1.00 88.25 94 SER A N 1
ATOM 764 C CA . SER A 1 94 ? 10.296 -6.812 -34.083 1.00 88.25 94 SER A CA 1
ATOM 765 C C . SER A 1 94 ? 9.351 -6.210 -33.035 1.00 88.25 94 SER A C 1
ATOM 767 O O . SER A 1 94 ? 8.194 -6.624 -32.983 1.00 88.25 94 SER A O 1
ATOM 769 N N . LEU A 1 95 ? 9.794 -5.215 -32.249 1.00 88.62 95 LEU A N 1
ATOM 770 C CA . LEU A 1 95 ? 8.948 -4.571 -31.240 1.00 88.62 95 LEU A CA 1
ATOM 771 C C . LEU A 1 95 ? 7.720 -3.903 -31.868 1.00 88.62 95 LEU A C 1
ATOM 773 O O . LEU A 1 95 ? 7.810 -3.207 -32.892 1.00 88.62 95 LEU A O 1
ATOM 777 N N . ASP A 1 96 ? 6.587 -4.043 -31.180 1.00 88.00 96 ASP A N 1
ATOM 778 C CA . ASP A 1 96 ? 5.370 -3.304 -31.492 1.00 88.00 96 ASP A CA 1
ATOM 779 C C . ASP A 1 96 ? 5.608 -1.786 -31.456 1.00 88.00 96 ASP A C 1
ATOM 781 O O . ASP A 1 96 ? 6.426 -1.252 -30.698 1.00 88.00 96 ASP A O 1
ATOM 785 N N . ALA A 1 97 ? 4.862 -1.061 -32.293 1.00 87.56 97 ALA A N 1
ATOM 786 C CA . ALA A 1 97 ? 5.042 0.380 -32.468 1.00 87.56 97 ALA A CA 1
ATOM 787 C C . ALA A 1 97 ? 4.821 1.187 -31.174 1.00 87.56 97 ALA A C 1
ATOM 789 O O . ALA A 1 97 ? 5.413 2.257 -31.031 1.00 87.56 97 ALA A O 1
ATOM 790 N N . SER A 1 98 ? 4.003 0.682 -30.243 1.00 85.56 98 SER A N 1
ATOM 791 C CA . SER A 1 98 ? 3.805 1.289 -28.922 1.00 85.56 98 SER A CA 1
ATOM 792 C C . SER A 1 98 ? 5.105 1.303 -28.118 1.00 85.56 98 SER A C 1
ATOM 794 O O . SER A 1 98 ? 5.563 2.380 -27.751 1.00 85.56 98 SER A O 1
ATOM 796 N N . PHE A 1 99 ? 5.774 0.157 -27.963 1.00 87.88 99 PHE A N 1
ATOM 797 C CA . PHE A 1 99 ? 7.026 0.062 -27.202 1.00 87.88 99 PHE A CA 1
ATOM 798 C C . PHE A 1 99 ? 8.165 0.841 -27.858 1.00 87.88 99 PHE A C 1
ATOM 800 O O . PHE A 1 99 ? 8.949 1.493 -27.177 1.00 87.88 99 PHE A O 1
ATOM 807 N N . LYS A 1 100 ? 8.231 0.862 -29.196 1.00 88.44 100 LYS A N 1
ATOM 808 C CA . LYS A 1 100 ? 9.213 1.696 -29.913 1.00 88.44 100 LYS A CA 1
ATOM 809 C C . LYS A 1 100 ? 9.056 3.186 -29.619 1.00 88.44 100 LYS A C 1
ATOM 811 O O . LYS A 1 100 ? 10.040 3.912 -29.679 1.00 88.44 100 LYS A O 1
ATOM 816 N N . SER A 1 101 ? 7.835 3.649 -29.347 1.00 87.00 101 SER A N 1
ATOM 817 C CA . SER A 1 101 ? 7.576 5.057 -29.028 1.00 87.00 101 SER A CA 1
ATOM 818 C C . SER A 1 101 ? 7.939 5.438 -27.588 1.00 87.00 101 SER A C 1
ATOM 820 O O . SER A 1 101 ? 8.137 6.619 -27.311 1.00 87.00 101 SER A O 1
ATOM 822 N N . GLU A 1 102 ? 8.070 4.445 -26.706 1.00 86.25 102 GLU A N 1
ATOM 823 C CA . GLU A 1 102 ? 8.390 4.591 -25.280 1.00 86.25 102 GLU A CA 1
ATOM 824 C C . GLU A 1 102 ? 9.908 4.647 -25.016 1.00 86.25 102 GLU A C 1
ATOM 826 O O . GLU A 1 102 ? 10.353 5.063 -23.950 1.00 86.25 102 GLU A O 1
ATOM 831 N N . VAL A 1 103 ? 10.741 4.280 -25.996 1.00 89.88 103 VAL A N 1
ATOM 832 C CA . VAL A 1 103 ? 12.206 4.270 -25.869 1.00 89.88 103 VAL A CA 1
ATOM 833 C C . VAL A 1 103 ? 12.885 5.057 -26.984 1.00 89.88 103 VAL A C 1
ATOM 835 O O . VAL A 1 103 ? 12.357 5.237 -28.079 1.00 89.88 103 VAL A O 1
ATOM 838 N N . LYS A 1 104 ? 14.104 5.530 -26.722 1.00 89.44 104 LYS A N 1
ATOM 839 C CA . LYS A 1 104 ? 14.937 6.233 -27.700 1.00 89.44 104 LYS A CA 1
ATOM 840 C C . LYS A 1 104 ? 16.230 5.466 -27.945 1.00 89.44 104 LYS A C 1
ATOM 842 O O . LYS A 1 104 ? 16.939 5.147 -26.992 1.00 89.44 104 LYS A O 1
ATOM 847 N N . ILE A 1 105 ? 16.572 5.251 -29.218 1.00 89.31 105 ILE A N 1
ATOM 848 C CA . ILE A 1 105 ? 17.903 4.767 -29.604 1.00 89.31 105 ILE A CA 1
ATOM 849 C C . ILE A 1 105 ? 18.917 5.873 -29.311 1.00 89.31 105 ILE A C 1
ATOM 851 O O . ILE A 1 105 ? 18.802 6.994 -29.816 1.00 89.31 105 ILE A O 1
ATOM 855 N N . ILE A 1 106 ? 19.899 5.554 -28.476 1.00 86.31 106 ILE A N 1
ATOM 856 C CA . ILE A 1 106 ? 20.976 6.470 -28.088 1.00 86.31 106 ILE A CA 1
ATOM 857 C C . ILE A 1 106 ? 22.302 6.119 -28.757 1.00 86.31 106 ILE A C 1
ATOM 859 O O . ILE A 1 106 ? 23.151 6.995 -28.913 1.00 86.31 106 ILE A O 1
ATOM 863 N N . TYR A 1 107 ? 22.477 4.861 -29.168 1.00 82.69 107 TYR A N 1
ATOM 864 C CA . TYR A 1 107 ? 23.678 4.388 -29.844 1.00 82.69 107 TYR A CA 1
ATOM 865 C C . TYR A 1 107 ? 23.411 3.086 -30.603 1.00 82.69 107 TYR A C 1
ATOM 867 O O . TYR A 1 107 ? 22.542 2.308 -30.212 1.00 82.69 107 TYR A O 1
ATOM 875 N N . GLU A 1 108 ? 24.187 2.833 -31.653 1.00 83.56 108 GLU A N 1
ATOM 876 C CA . GLU A 1 108 ? 24.137 1.602 -32.448 1.00 83.56 108 GLU A CA 1
ATOM 877 C C . GLU A 1 108 ? 25.556 1.054 -32.598 1.00 83.56 108 GLU A C 1
ATOM 879 O O . GLU A 1 108 ? 26.474 1.784 -32.983 1.00 83.56 108 GLU A O 1
ATOM 884 N N . LEU A 1 109 ? 25.755 -0.228 -32.285 1.00 76.81 109 LEU A N 1
ATOM 885 C CA . LEU A 1 109 ? 27.071 -0.858 -32.359 1.00 76.81 109 LEU A CA 1
ATOM 886 C C . LEU A 1 109 ? 26.959 -2.351 -32.667 1.00 76.81 109 LEU A C 1
ATOM 888 O O . LEU A 1 109 ? 26.309 -3.094 -31.942 1.00 76.81 109 LEU A O 1
ATOM 892 N N . ASN A 1 110 ? 27.642 -2.801 -33.724 1.00 79.31 110 ASN A N 1
ATOM 893 C CA . ASN A 1 110 ? 27.799 -4.220 -34.080 1.00 79.31 110 ASN A CA 1
ATOM 894 C C . ASN A 1 110 ? 26.490 -5.031 -34.122 1.00 79.31 110 ASN A C 1
ATOM 896 O O . ASN A 1 110 ? 26.463 -6.189 -33.717 1.00 79.31 110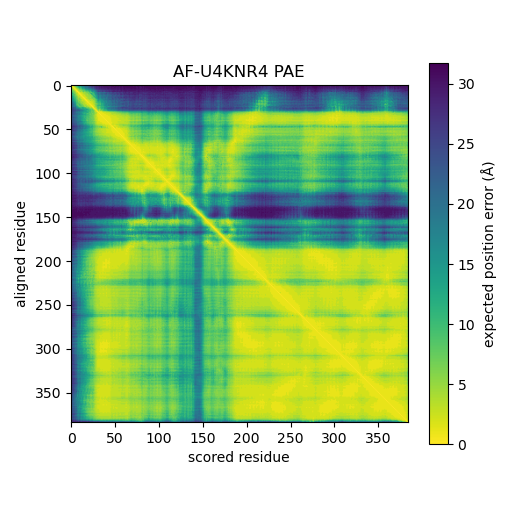 ASN A O 1
ATOM 900 N N . GLY A 1 111 ? 25.419 -4.428 -34.643 1.00 77.69 111 GLY A N 1
ATOM 901 C CA . GLY A 1 111 ? 24.108 -5.073 -34.761 1.00 77.69 111 GLY A CA 1
ATOM 902 C C . GLY A 1 111 ? 23.245 -5.000 -33.500 1.00 77.69 111 GLY A C 1
ATOM 903 O O . GLY A 1 111 ? 22.175 -5.594 -33.494 1.00 77.69 111 GLY A O 1
ATOM 904 N N . PHE A 1 112 ? 23.675 -4.266 -32.470 1.00 80.19 112 PHE A N 1
ATOM 905 C CA . PHE A 1 112 ? 22.883 -3.954 -31.281 1.00 80.19 112 PHE A CA 1
ATOM 906 C C . PHE A 1 112 ? 22.461 -2.486 -31.265 1.00 80.19 112 PHE A C 1
ATOM 908 O O . PHE A 1 112 ? 23.224 -1.602 -31.668 1.00 80.19 112 PHE A O 1
ATOM 915 N N . VAL A 1 113 ? 21.270 -2.239 -30.724 1.00 86.31 113 VAL A N 1
ATOM 916 C CA . VAL A 1 113 ? 20.771 -0.908 -30.380 1.00 86.31 113 VAL A CA 1
ATOM 917 C C . VAL A 1 113 ? 20.826 -0.712 -28.872 1.00 86.31 113 VAL A C 1
ATOM 919 O O . VAL A 1 113 ? 20.449 -1.594 -28.100 1.00 86.31 113 VAL A O 1
ATOM 922 N N . PHE A 1 114 ? 21.274 0.465 -28.451 1.00 85.12 114 PHE A N 1
ATOM 923 C CA . PHE A 1 114 ? 21.227 0.908 -27.064 1.00 85.12 114 PHE A CA 1
ATOM 924 C C . PHE A 1 114 ? 20.058 1.862 -26.896 1.00 85.12 114 PHE A C 1
ATOM 926 O O . PHE A 1 114 ? 19.897 2.812 -27.667 1.00 85.12 114 PHE A O 1
ATOM 933 N N . LEU A 1 115 ? 19.251 1.600 -25.878 1.00 87.94 115 LEU A N 1
ATOM 934 C CA . LEU A 1 115 ? 17.966 2.232 -25.637 1.00 87.94 115 LEU A CA 1
ATOM 935 C C . LEU A 1 115 ? 17.989 2.943 -24.288 1.00 87.94 115 LEU A C 1
ATOM 937 O O . LEU A 1 115 ? 18.532 2.426 -23.315 1.00 87.94 115 LEU A O 1
ATOM 941 N N . ALA A 1 116 ? 17.359 4.106 -24.219 1.00 86.75 116 ALA A N 1
ATOM 942 C CA . ALA A 1 116 ? 17.108 4.817 -22.971 1.00 86.75 116 ALA A CA 1
ATOM 943 C C . ALA A 1 116 ? 15.716 5.444 -22.988 1.00 86.75 116 ALA A C 1
ATOM 945 O O . ALA A 1 116 ? 15.117 5.639 -24.049 1.00 86.75 116 ALA A O 1
ATOM 946 N N . ASN A 1 117 ? 15.236 5.815 -21.801 1.00 85.56 117 ASN A N 1
ATOM 947 C CA . ASN A 1 117 ? 14.051 6.649 -21.668 1.00 85.56 117 ASN A CA 1
ATOM 948 C C . ASN A 1 117 ? 14.223 7.943 -22.511 1.00 85.56 117 ASN A C 1
ATOM 950 O O . ASN A 1 117 ? 15.283 8.577 -22.438 1.00 85.56 117 ASN A O 1
ATOM 954 N N . PRO A 1 118 ? 13.226 8.382 -23.299 1.00 84.50 118 PRO A N 1
ATOM 955 C CA . PRO A 1 118 ? 13.323 9.603 -24.104 1.00 84.50 118 PRO A CA 1
ATOM 956 C C . PRO A 1 118 ? 13.628 10.870 -23.288 1.00 84.50 118 PRO A C 1
ATOM 958 O O . PRO A 1 118 ? 14.286 11.790 -23.777 1.00 84.50 118 PRO A O 1
ATOM 961 N N . GLU A 1 119 ? 13.187 10.906 -22.032 1.00 82.06 119 GLU A N 1
ATOM 962 C CA . GLU A 1 119 ? 13.447 11.951 -21.045 1.00 82.06 119 GLU A CA 1
ATOM 963 C C . GLU A 1 119 ? 14.622 11.645 -20.102 1.00 82.06 119 GLU A C 1
ATOM 965 O O . GLU A 1 119 ? 14.745 12.309 -19.063 1.00 82.06 119 GLU A O 1
ATOM 970 N N . ASN A 1 120 ? 15.476 10.672 -20.440 1.00 79.00 120 ASN A N 1
ATOM 971 C CA . ASN A 1 120 ? 16.574 10.234 -19.585 1.00 79.00 120 ASN A CA 1
ATOM 972 C C . ASN A 1 120 ? 17.445 11.422 -19.130 1.00 79.00 120 ASN A C 1
ATOM 974 O O . ASN A 1 120 ? 17.843 12.287 -19.919 1.00 79.00 120 ASN A O 1
ATOM 978 N N . ASN A 1 121 ? 17.737 11.474 -17.832 1.00 71.12 121 ASN A N 1
ATOM 979 C CA . ASN A 1 121 ? 18.395 12.619 -17.206 1.00 71.12 121 ASN A CA 1
ATOM 980 C C . ASN A 1 121 ? 19.853 12.811 -17.656 1.00 71.12 121 ASN A C 1
ATOM 982 O O . ASN A 1 121 ? 20.351 13.936 -17.622 1.00 71.12 121 ASN A O 1
ATOM 986 N N . TYR A 1 122 ? 20.525 11.759 -18.131 1.00 69.69 122 TYR A N 1
ATOM 987 C CA . TYR A 1 122 ? 21.879 11.853 -18.687 1.00 69.69 122 TYR A CA 1
ATOM 988 C C . TYR A 1 122 ? 21.883 12.355 -20.132 1.00 69.69 122 TYR A C 1
ATOM 990 O O . TYR A 1 122 ? 22.811 13.065 -20.521 1.00 69.69 122 TYR A O 1
ATOM 998 N N . LEU A 1 123 ? 20.826 12.066 -20.907 1.00 70.31 123 LEU A N 1
ATOM 999 C CA . LEU A 1 123 ? 20.664 12.593 -22.268 1.00 70.31 123 LEU A CA 1
ATOM 1000 C C . LEU A 1 123 ? 20.467 14.111 -22.286 1.00 70.31 123 LEU A C 1
ATOM 1002 O O . LEU A 1 123 ? 20.898 14.773 -23.222 1.00 70.31 123 LEU A O 1
ATOM 1006 N N . LYS A 1 124 ? 19.828 14.674 -21.256 1.00 64.12 124 LYS A N 1
ATOM 1007 C CA . LYS A 1 124 ? 19.556 16.120 -21.171 1.00 64.12 124 LYS A CA 1
ATOM 1008 C C . LYS A 1 124 ? 20.809 16.972 -20.943 1.00 64.12 124 LYS A C 1
ATOM 1010 O O . LYS A 1 124 ? 20.771 18.166 -21.219 1.00 64.12 124 LYS A O 1
ATOM 1015 N N . ASN A 1 125 ? 21.890 16.375 -20.444 1.00 60.88 125 ASN A N 1
ATOM 1016 C CA . ASN A 1 125 ? 23.089 17.095 -20.012 1.00 60.88 125 ASN A CA 1
ATOM 1017 C C . ASN A 1 125 ? 24.296 16.918 -20.953 1.00 60.88 125 ASN A C 1
ATOM 1019 O O . ASN A 1 125 ? 25.399 17.282 -20.550 1.00 60.88 125 ASN A O 1
ATOM 1023 N N . ASP A 1 126 ? 24.118 16.346 -22.158 1.00 58.72 126 ASP A N 1
ATOM 1024 C CA . ASP A 1 126 ? 25.210 15.989 -23.092 1.00 58.72 126 ASP A CA 1
ATOM 1025 C C . ASP A 1 126 ? 26.388 15.311 -22.370 1.00 58.72 126 ASP A C 1
ATOM 1027 O O . ASP A 1 126 ? 27.562 15.658 -22.521 1.00 58.72 126 ASP A O 1
ATOM 1031 N N . SER A 1 127 ? 26.046 14.369 -21.490 1.00 58.31 127 SER A N 1
ATOM 1032 C CA . SER A 1 127 ? 26.987 13.814 -20.534 1.00 58.31 127 SER A CA 1
ATOM 1033 C C . SER A 1 127 ? 27.982 12.864 -21.220 1.00 58.31 127 SER A C 1
ATOM 1035 O O . SER A 1 127 ? 27.547 11.844 -21.761 1.00 58.31 127 SER A O 1
ATOM 1037 N N . PRO A 1 128 ? 29.309 13.118 -21.174 1.00 57.94 128 PRO A N 1
ATOM 1038 C CA . PRO A 1 128 ? 30.307 12.197 -21.732 1.00 57.94 128 PRO A CA 1
ATOM 1039 C C . PRO A 1 128 ? 30.273 10.818 -21.051 1.00 57.94 128 PRO A C 1
ATOM 1041 O O . PRO A 1 128 ? 30.634 9.821 -21.672 1.00 57.94 128 PRO A O 1
ATOM 1044 N N . TYR A 1 129 ? 29.742 10.750 -19.824 1.00 58.59 129 TYR A N 1
ATOM 1045 C CA . TYR A 1 129 ? 29.540 9.514 -19.070 1.00 58.59 129 TYR A CA 1
ATOM 1046 C C . TYR A 1 129 ? 28.634 8.510 -19.786 1.00 58.59 129 TYR A C 1
ATOM 1048 O O . TYR A 1 129 ? 28.855 7.313 -19.665 1.00 58.59 129 TYR A O 1
ATOM 1056 N N . LEU A 1 130 ? 27.648 8.967 -20.569 1.00 62.53 130 LEU A N 1
ATOM 1057 C CA . LEU A 1 130 ? 26.726 8.060 -21.254 1.00 62.53 130 LEU A CA 1
ATOM 1058 C C . LEU A 1 130 ? 27.436 7.248 -22.345 1.00 62.53 130 LEU A C 1
ATOM 1060 O O . LEU A 1 130 ? 27.190 6.055 -22.486 1.00 62.53 130 LEU A O 1
ATOM 1064 N N . LEU A 1 131 ? 28.334 7.889 -23.101 1.00 63.19 131 LEU A N 1
ATOM 1065 C CA . LEU A 1 131 ? 29.105 7.229 -24.152 1.00 63.19 131 LEU A CA 1
ATOM 1066 C C . LEU A 1 131 ? 30.149 6.276 -23.557 1.00 63.19 131 LEU A C 1
ATOM 1068 O O . LEU A 1 131 ? 30.266 5.147 -24.025 1.00 63.19 131 LEU A O 1
ATOM 1072 N N . ASP A 1 132 ? 30.856 6.698 -22.505 1.00 62.03 132 ASP A N 1
ATOM 1073 C CA . ASP A 1 132 ? 31.792 5.834 -21.772 1.00 62.03 132 ASP A CA 1
ATOM 1074 C C . ASP A 1 132 ? 31.073 4.624 -21.147 1.00 62.03 132 ASP A C 1
ATOM 1076 O O . ASP A 1 132 ? 31.606 3.513 -21.129 1.00 62.03 132 ASP A O 1
ATOM 1080 N N . GLU A 1 133 ? 29.830 4.798 -20.699 1.00 61.69 133 GLU A N 1
ATOM 1081 C CA . GLU A 1 133 ? 29.007 3.726 -20.146 1.00 61.69 133 GLU A CA 1
ATOM 1082 C C . GLU A 1 133 ? 28.476 2.759 -21.209 1.00 61.69 133 GLU A C 1
ATOM 1084 O O . GLU A 1 133 ? 28.563 1.549 -21.015 1.00 61.69 133 GLU A O 1
ATOM 1089 N N . ILE A 1 134 ? 28.009 3.252 -22.362 1.00 60.94 134 ILE A N 1
ATOM 1090 C CA . ILE A 1 134 ? 27.660 2.407 -23.520 1.00 60.94 134 ILE A CA 1
ATOM 1091 C C . ILE A 1 134 ? 28.870 1.567 -23.952 1.00 60.94 134 ILE A C 1
ATOM 1093 O O . ILE A 1 134 ? 28.747 0.368 -24.214 1.00 60.94 134 ILE A O 1
ATOM 1097 N N . LEU A 1 135 ? 30.056 2.181 -23.990 1.00 56.72 135 LEU A N 1
ATOM 1098 C CA . LEU A 1 135 ? 31.302 1.487 -24.303 1.00 56.72 135 LEU A CA 1
ATOM 1099 C C . LEU A 1 135 ? 31.684 0.477 -23.212 1.00 56.72 135 LEU A C 1
ATOM 1101 O O . LEU A 1 135 ? 32.204 -0.583 -23.543 1.00 56.72 135 LEU A O 1
ATOM 1105 N N . THR A 1 136 ? 31.379 0.749 -21.940 1.00 59.28 136 THR A N 1
ATOM 1106 C CA . THR A 1 136 ? 31.574 -0.202 -20.834 1.00 59.28 136 THR A CA 1
ATOM 1107 C C . THR A 1 136 ? 30.625 -1.394 -20.958 1.00 59.28 136 THR A C 1
ATOM 1109 O O . THR A 1 136 ? 31.089 -2.524 -20.907 1.00 59.28 136 THR A O 1
ATOM 1112 N N . ILE A 1 137 ? 29.332 -1.180 -21.232 1.00 55.34 137 ILE A N 1
ATOM 1113 C CA . ILE A 1 137 ? 28.359 -2.267 -21.469 1.00 55.34 137 ILE A CA 1
ATOM 1114 C C . ILE A 1 137 ? 28.828 -3.193 -22.602 1.00 55.34 137 ILE A C 1
ATOM 1116 O O . ILE A 1 137 ? 28.660 -4.406 -22.524 1.00 55.34 137 ILE A O 1
ATOM 1120 N N . TYR A 1 138 ? 29.453 -2.631 -23.641 1.00 47.97 138 TYR A N 1
ATOM 1121 C CA . TYR A 1 138 ? 29.977 -3.395 -24.772 1.00 47.97 138 TYR A CA 1
ATOM 1122 C C . TYR A 1 138 ? 31.310 -4.113 -24.483 1.00 47.97 138 TYR A C 1
ATOM 1124 O O . TYR A 1 138 ? 31.572 -5.184 -25.030 1.00 47.97 138 TYR A O 1
ATOM 1132 N N . VAL A 1 139 ? 32.180 -3.522 -23.660 1.00 43.84 139 VAL A N 1
ATOM 1133 C CA . VAL A 1 139 ? 33.497 -4.087 -23.315 1.00 43.84 139 VAL A CA 1
ATOM 1134 C C . VAL A 1 139 ? 33.390 -5.146 -22.218 1.00 43.84 139 VAL A C 1
ATOM 1136 O O . VAL A 1 139 ? 34.284 -5.985 -22.100 1.00 43.84 139 VAL A O 1
ATOM 1139 N N . ASP A 1 140 ? 32.313 -5.134 -21.435 1.00 44.78 140 ASP A N 1
ATOM 1140 C CA . ASP A 1 140 ? 32.326 -5.766 -20.135 1.00 44.78 140 ASP A CA 1
ATOM 1141 C C . ASP A 1 140 ? 31.475 -7.035 -20.006 1.00 44.78 140 ASP A C 1
ATOM 1143 O O . ASP A 1 140 ? 30.307 -7.017 -19.616 1.00 44.78 140 ASP A O 1
ATOM 1147 N N . THR A 1 141 ? 32.119 -8.165 -20.291 1.00 45.06 141 THR A N 1
ATOM 1148 C CA . THR A 1 141 ? 31.708 -9.479 -19.792 1.00 45.06 141 THR A CA 1
ATOM 1149 C C . THR A 1 141 ? 32.368 -9.843 -18.451 1.00 45.06 141 THR A C 1
ATOM 1151 O O . THR A 1 141 ? 32.189 -10.984 -18.048 1.00 45.06 141 THR A O 1
ATOM 1154 N N . ASP A 1 142 ? 33.161 -8.979 -17.778 1.00 39.03 142 ASP A N 1
ATOM 1155 C CA . ASP A 1 142 ? 33.974 -9.424 -16.617 1.00 39.03 142 ASP A CA 1
ATOM 1156 C C . ASP A 1 142 ? 34.609 -8.362 -15.657 1.00 39.03 142 ASP A C 1
ATOM 1158 O O . ASP A 1 142 ? 35.586 -8.658 -14.963 1.00 39.03 142 ASP A O 1
ATOM 1162 N N . THR A 1 143 ? 34.120 -7.126 -15.528 1.00 34.34 143 THR A N 1
ATOM 1163 C CA . THR A 1 143 ? 34.765 -6.065 -14.733 1.00 34.34 143 THR A CA 1
ATOM 1164 C C . THR A 1 143 ? 33.809 -5.311 -13.811 1.00 34.34 143 THR A C 1
ATOM 1166 O O . THR A 1 143 ? 33.024 -4.439 -14.151 1.00 34.34 143 THR A O 1
ATOM 1169 N N . THR A 1 144 ? 33.948 -5.576 -12.518 1.00 31.05 144 THR A N 1
ATOM 1170 C CA . THR A 1 144 ? 33.307 -4.772 -11.479 1.00 31.05 144 THR A CA 1
ATOM 1171 C C . THR A 1 144 ? 33.954 -3.386 -11.397 1.00 31.05 144 THR A C 1
ATOM 1173 O O . THR A 1 144 ? 35.032 -3.243 -10.812 1.00 31.05 144 THR A O 1
ATOM 1176 N N . TRP A 1 145 ? 33.290 -2.353 -11.917 1.00 34.31 145 TRP A N 1
ATOM 1177 C CA . TRP A 1 145 ? 33.618 -0.957 -11.611 1.00 34.31 145 TRP A CA 1
ATOM 1178 C C . TRP A 1 145 ? 32.885 -0.504 -10.341 1.00 34.31 145 TRP A C 1
ATOM 1180 O O . TRP A 1 145 ? 31.659 -0.553 -10.258 1.00 34.31 145 TRP A O 1
ATOM 1190 N N . LYS A 1 146 ? 33.635 -0.046 -9.331 1.00 35.59 146 LYS A N 1
ATOM 1191 C CA . LYS A 1 146 ? 33.090 0.681 -8.175 1.00 35.59 146 LYS A CA 1
ATOM 1192 C C . LYS A 1 146 ? 33.240 2.169 -8.443 1.00 35.59 146 LYS A C 1
ATOM 1194 O O . LYS A 1 146 ? 34.364 2.663 -8.429 1.00 35.59 146 LYS A O 1
ATOM 1199 N N . ASN A 1 147 ? 32.131 2.870 -8.663 1.00 38.50 147 ASN A N 1
ATOM 1200 C CA . ASN A 1 147 ? 32.153 4.326 -8.678 1.00 38.50 147 ASN A CA 1
ATOM 1201 C C . ASN A 1 147 ? 31.898 4.846 -7.254 1.00 38.50 147 ASN A C 1
ATOM 1203 O O . ASN A 1 147 ? 30.791 4.739 -6.729 1.00 38.50 147 ASN A O 1
ATOM 1207 N N . ASP A 1 148 ? 32.958 5.345 -6.616 1.00 40.41 148 ASP A N 1
ATOM 1208 C CA . ASP A 1 148 ? 32.902 6.141 -5.390 1.00 40.41 148 ASP A CA 1
ATOM 1209 C C . ASP A 1 148 ? 32.553 7.576 -5.799 1.00 40.41 148 ASP A C 1
ATOM 1211 O O . ASP A 1 148 ? 33.435 8.362 -6.128 1.00 40.41 148 ASP A O 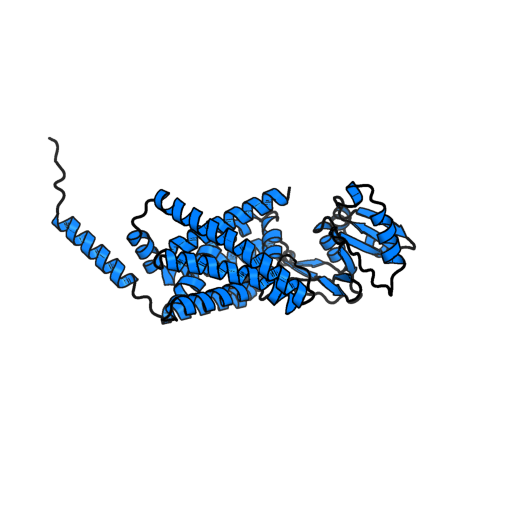1
ATOM 1215 N N . THR A 1 149 ? 31.268 7.916 -5.853 1.00 37.88 149 THR A N 1
ATOM 1216 C CA . THR A 1 149 ? 30.740 9.284 -5.693 1.00 37.88 149 THR A CA 1
ATOM 1217 C C . THR A 1 149 ? 29.215 9.209 -5.682 1.00 37.88 149 THR A C 1
ATOM 1219 O O . THR A 1 149 ? 28.624 8.392 -6.376 1.00 37.88 149 THR A O 1
ATOM 1222 N N . ASN A 1 150 ? 28.575 10.036 -4.853 1.00 43.59 150 ASN A N 1
ATOM 1223 C CA . ASN A 1 150 ? 27.120 10.125 -4.649 1.00 43.59 150 ASN A CA 1
ATOM 1224 C C . ASN A 1 150 ? 26.348 10.655 -5.884 1.00 43.59 150 ASN A C 1
ATOM 1226 O O . ASN A 1 150 ? 25.500 11.539 -5.759 1.00 43.59 150 ASN A O 1
ATOM 1230 N N . GLU A 1 151 ? 26.634 10.150 -7.076 1.00 43.47 151 GLU A N 1
ATOM 1231 C CA . GLU A 1 151 ? 25.920 10.481 -8.304 1.00 43.47 151 GLU A CA 1
ATOM 1232 C C . GLU A 1 151 ? 24.986 9.328 -8.667 1.00 43.47 151 GLU A C 1
ATOM 1234 O O . GLU A 1 151 ? 25.265 8.161 -8.394 1.00 43.47 151 GLU A O 1
ATOM 1239 N N . THR A 1 152 ? 23.813 9.674 -9.187 1.00 48.44 152 THR A N 1
ATOM 1240 C CA . THR A 1 152 ? 22.718 8.743 -9.460 1.00 48.44 152 THR A CA 1
ATOM 1241 C C . THR A 1 152 ? 23.239 7.538 -10.255 1.00 48.44 152 THR A C 1
ATOM 1243 O O . THR A 1 152 ? 24.021 7.703 -11.192 1.00 48.44 152 THR A O 1
ATOM 1246 N N . LYS A 1 153 ? 22.881 6.322 -9.836 1.00 61.12 153 LYS A N 1
ATOM 1247 C CA . LYS A 1 153 ? 23.360 5.077 -10.448 1.00 61.12 153 LYS A CA 1
ATOM 1248 C C . LYS A 1 153 ? 22.570 4.833 -11.734 1.00 61.12 153 LYS A C 1
ATOM 1250 O O . LYS A 1 153 ? 21.341 4.816 -11.695 1.00 61.12 153 LYS A O 1
ATOM 1255 N N . ILE A 1 154 ? 23.257 4.656 -12.862 1.00 62.03 154 ILE A N 1
ATOM 1256 C CA . ILE A 1 154 ? 22.608 4.210 -14.100 1.00 62.03 154 ILE A CA 1
ATOM 1257 C C . ILE A 1 154 ? 22.101 2.783 -13.899 1.00 62.03 154 ILE A C 1
ATOM 1259 O O . ILE A 1 154 ? 22.820 1.913 -13.398 1.00 62.03 154 ILE A O 1
ATOM 1263 N N . ILE A 1 155 ? 20.843 2.558 -14.271 1.00 66.44 155 ILE A N 1
ATOM 1264 C CA . ILE A 1 155 ? 20.187 1.256 -14.149 1.00 66.44 155 ILE A CA 1
ATOM 1265 C C . ILE A 1 155 ? 20.285 0.553 -15.496 1.00 66.44 155 ILE A C 1
ATOM 1267 O O . ILE A 1 155 ? 19.817 1.070 -16.510 1.00 66.44 155 ILE A O 1
ATOM 1271 N N . ARG A 1 156 ? 20.934 -0.615 -15.503 1.00 71.06 156 ARG A N 1
ATOM 1272 C CA . ARG A 1 156 ? 21.235 -1.374 -16.720 1.00 71.06 156 ARG A CA 1
ATOM 1273 C C . ARG A 1 156 ? 20.284 -2.545 -16.844 1.00 71.06 156 ARG A C 1
ATOM 1275 O O . ARG A 1 156 ? 20.351 -3.452 -16.019 1.00 71.06 156 ARG A O 1
ATOM 1282 N N . TYR A 1 157 ? 19.454 -2.554 -17.877 1.00 71.44 157 TYR A N 1
ATOM 1283 C CA . TYR A 1 157 ? 18.584 -3.684 -18.176 1.00 71.44 157 TYR A CA 1
ATOM 1284 C C . TYR A 1 157 ? 19.184 -4.597 -19.249 1.00 71.44 157 TYR A C 1
ATOM 1286 O O . TYR A 1 157 ? 19.765 -4.125 -20.227 1.00 71.44 157 TYR A O 1
ATOM 1294 N N . ARG A 1 158 ? 19.016 -5.909 -19.067 1.00 75.38 158 ARG A N 1
ATOM 1295 C CA . ARG A 1 158 ? 19.210 -6.935 -20.104 1.00 75.38 158 ARG A CA 1
ATOM 1296 C C . ARG A 1 158 ? 18.003 -7.862 -20.119 1.00 75.38 158 ARG A C 1
ATOM 1298 O O . ARG A 1 158 ? 17.434 -8.107 -19.062 1.00 75.38 158 ARG A O 1
ATOM 1305 N N . TYR A 1 159 ? 17.634 -8.419 -21.260 1.00 68.44 159 TYR A N 1
ATOM 1306 C CA . TYR A 1 159 ? 16.611 -9.463 -21.296 1.00 68.44 159 TYR A CA 1
ATOM 1307 C C . TYR A 1 159 ? 17.210 -10.834 -20.932 1.00 68.44 159 TYR A C 1
ATOM 1309 O O . TYR A 1 159 ? 18.426 -11.050 -21.000 1.00 68.44 159 TYR A O 1
ATOM 1317 N N . SER A 1 160 ? 16.358 -11.748 -20.471 1.00 68.00 160 SER A N 1
ATOM 1318 C CA . SER A 1 160 ? 16.718 -13.143 -20.218 1.00 68.00 160 SER A CA 1
ATOM 1319 C C . SER A 1 160 ? 16.626 -13.968 -21.498 1.00 68.00 160 SER A C 1
ATOM 1321 O O . SER A 1 160 ? 15.653 -13.842 -22.230 1.00 68.00 160 SER A O 1
ATOM 1323 N N . ASP A 1 161 ? 17.576 -14.883 -21.702 1.00 64.75 161 ASP A N 1
ATOM 1324 C CA . ASP A 1 161 ? 17.524 -15.872 -22.792 1.00 64.75 161 ASP A CA 1
ATOM 1325 C C . ASP A 1 161 ? 16.446 -16.961 -22.568 1.00 64.75 161 ASP A C 1
ATOM 1327 O O . ASP A 1 161 ? 16.238 -17.825 -23.419 1.00 64.75 161 ASP A O 1
ATOM 1331 N N . ASN A 1 162 ? 15.779 -16.961 -21.405 1.00 59.56 162 ASN A N 1
ATOM 1332 C CA . ASN A 1 162 ? 14.701 -17.888 -21.069 1.00 59.56 162 ASN A CA 1
ATOM 1333 C C . ASN A 1 162 ? 13.330 -17.222 -21.274 1.00 59.56 162 ASN A C 1
ATOM 1335 O O . ASN A 1 162 ? 12.940 -16.350 -20.498 1.00 59.56 162 ASN A O 1
ATOM 1339 N N . ASP A 1 163 ? 12.553 -17.722 -22.235 1.00 56.41 163 ASP A N 1
ATOM 1340 C CA . ASP A 1 163 ? 11.187 -17.261 -22.555 1.00 56.41 163 ASP A CA 1
ATOM 1341 C C . ASP A 1 163 ? 10.092 -17.776 -21.589 1.00 56.41 163 ASP A C 1
ATOM 1343 O O . ASP A 1 163 ? 8.906 -17.844 -21.934 1.00 56.41 163 ASP A O 1
ATOM 1347 N N . GLU A 1 164 ? 10.445 -18.188 -20.368 1.00 60.38 164 GLU A N 1
ATOM 1348 C CA . GLU A 1 164 ? 9.434 -18.599 -19.388 1.00 60.38 164 GLU A CA 1
ATOM 1349 C C . GLU A 1 164 ? 8.688 -17.372 -18.850 1.00 60.38 164 GLU A C 1
ATOM 1351 O O . GLU A 1 164 ? 9.255 -16.524 -18.164 1.00 60.38 164 GLU A O 1
ATOM 1356 N N . PHE A 1 165 ? 7.387 -17.294 -19.142 1.00 54.41 165 PHE A N 1
ATOM 1357 C CA . PHE A 1 165 ? 6.517 -16.236 -18.634 1.00 54.41 165 PHE A CA 1
ATOM 1358 C C . PHE A 1 165 ? 6.404 -16.292 -17.108 1.00 54.41 165 PHE A C 1
ATOM 1360 O O . PHE A 1 165 ? 5.873 -17.258 -16.551 1.00 54.41 165 PHE A O 1
ATOM 1367 N N . GLN A 1 166 ? 6.812 -15.214 -16.442 1.00 59.38 166 GLN A N 1
ATOM 1368 C CA . GLN A 1 166 ? 6.580 -15.020 -15.016 1.00 59.38 166 GLN A CA 1
ATOM 1369 C C . GLN A 1 166 ? 5.238 -14.317 -14.782 1.00 59.38 166 GLN A C 1
ATOM 1371 O O . GLN A 1 166 ? 4.888 -13.343 -15.448 1.00 59.38 166 GLN A O 1
ATOM 1376 N N . ILE A 1 167 ? 4.496 -14.805 -13.785 1.00 52.19 167 ILE A N 1
ATOM 1377 C CA . ILE A 1 167 ? 3.265 -14.171 -13.266 1.00 52.19 167 ILE A CA 1
ATOM 1378 C C . ILE A 1 167 ? 3.620 -13.213 -12.101 1.00 52.19 167 ILE A C 1
ATOM 1380 O O . ILE A 1 167 ? 2.765 -12.775 -11.336 1.00 52.19 167 ILE A O 1
ATOM 1384 N N . LEU A 1 168 ? 4.911 -12.935 -11.897 1.00 48.09 168 LEU A N 1
ATOM 1385 C CA . LEU A 1 168 ? 5.413 -12.206 -10.737 1.00 48.09 168 LEU A CA 1
ATOM 1386 C C . LEU A 1 168 ? 5.251 -10.690 -10.896 1.00 48.09 168 LEU A C 1
ATOM 1388 O O . LEU A 1 168 ? 5.343 -10.146 -11.990 1.00 48.09 168 LEU A O 1
ATOM 1392 N N . PHE A 1 169 ? 5.065 -10.022 -9.755 1.00 53.09 169 PHE A N 1
ATOM 1393 C CA . PHE A 1 169 ? 5.045 -8.561 -9.624 1.00 53.09 169 PHE A CA 1
ATOM 1394 C C . PHE A 1 169 ? 6.433 -7.919 -9.782 1.00 53.09 169 PHE A C 1
ATOM 1396 O O . PHE A 1 169 ? 6.522 -6.697 -9.793 1.00 53.09 169 PHE A O 1
ATOM 1403 N N . ASP A 1 170 ? 7.491 -8.726 -9.912 1.00 54.12 170 ASP A N 1
ATOM 1404 C CA . ASP A 1 170 ? 8.842 -8.270 -10.226 1.00 54.12 170 ASP A CA 1
ATOM 1405 C C . ASP A 1 170 ? 9.435 -9.134 -11.349 1.00 54.12 170 ASP A C 1
ATOM 1407 O O . ASP A 1 170 ? 9.843 -10.275 -11.103 1.00 54.12 170 ASP A O 1
ATOM 1411 N N . PRO A 1 171 ? 9.437 -8.643 -12.597 1.00 56.22 171 PRO A N 1
ATOM 1412 C CA . PRO A 1 171 ? 10.089 -9.328 -13.705 1.00 56.22 171 PRO A CA 1
ATOM 1413 C C . PRO A 1 171 ? 11.592 -9.073 -13.756 1.00 56.22 171 PRO A C 1
ATOM 1415 O O . PRO A 1 171 ? 12.253 -9.536 -14.689 1.00 56.22 171 PRO A O 1
ATOM 1418 N N . VAL A 1 172 ? 12.115 -8.314 -12.792 1.00 57.44 172 VAL A N 1
ATOM 1419 C CA . VAL A 1 172 ? 13.463 -7.784 -12.786 1.00 57.44 172 VAL A CA 1
ATOM 1420 C C . VAL A 1 172 ? 14.284 -8.456 -11.691 1.00 57.44 172 VAL A C 1
ATOM 1422 O O . VAL A 1 172 ? 13.974 -8.394 -10.508 1.00 57.44 172 VAL A O 1
ATOM 1425 N N . PHE A 1 173 ? 15.400 -9.069 -12.073 1.00 66.25 173 PHE A N 1
ATOM 1426 C CA . PHE A 1 173 ? 16.316 -9.706 -11.128 1.00 66.25 173 PHE A CA 1
ATOM 1427 C C . PHE A 1 173 ? 17.704 -9.084 -11.220 1.00 66.25 173 PHE A C 1
ATOM 1429 O O . PHE A 1 173 ? 18.277 -8.981 -12.303 1.00 66.25 173 PHE A O 1
ATOM 1436 N N . GLU A 1 174 ? 18.281 -8.697 -10.084 1.00 60.72 174 GLU A N 1
ATOM 1437 C CA . GLU A 1 174 ? 19.656 -8.199 -10.053 1.00 60.72 174 GLU A CA 1
ATOM 1438 C C . GLU A 1 174 ? 20.648 -9.355 -10.269 1.00 60.72 174 GLU A C 1
ATOM 1440 O O . GLU A 1 174 ? 20.667 -10.352 -9.542 1.00 60.72 174 GLU A O 1
ATOM 1445 N N . SER A 1 175 ? 21.471 -9.226 -11.305 1.00 57.16 175 SER A N 1
ATOM 1446 C CA . SER A 1 175 ? 22.585 -10.122 -11.606 1.00 57.16 175 SER A CA 1
ATOM 1447 C C . SER A 1 175 ? 23.849 -9.687 -10.860 1.00 57.16 175 SER A C 1
ATOM 1449 O O . SER A 1 175 ? 23.988 -8.537 -10.439 1.00 57.16 175 SER A O 1
ATOM 1451 N N . ARG A 1 176 ? 24.817 -10.603 -10.722 1.00 53.75 176 ARG A N 1
ATOM 1452 C CA . ARG A 1 176 ? 26.096 -10.327 -10.041 1.00 53.75 176 ARG A CA 1
ATOM 1453 C C . ARG A 1 176 ? 26.936 -9.232 -10.702 1.00 53.75 176 ARG A C 1
ATOM 1455 O O . ARG A 1 176 ? 27.794 -8.666 -10.029 1.00 53.75 176 ARG A O 1
ATOM 1462 N N . ASP A 1 177 ? 26.644 -8.910 -11.956 1.00 57.59 177 ASP A N 1
ATOM 1463 C CA . ASP A 1 177 ? 27.459 -8.025 -12.789 1.00 57.59 177 ASP A CA 1
ATOM 1464 C C . ASP A 1 177 ? 26.844 -6.615 -12.888 1.00 57.59 177 ASP A C 1
ATOM 1466 O O . ASP A 1 177 ? 27.210 -5.812 -13.740 1.00 57.59 177 ASP A O 1
ATOM 1470 N N . GLY A 1 178 ? 25.880 -6.298 -12.014 1.00 61.75 178 GLY A N 1
ATOM 1471 C CA . GLY A 1 178 ? 25.242 -4.981 -11.944 1.00 61.75 178 GLY A CA 1
ATOM 1472 C C . GLY A 1 178 ? 24.158 -4.734 -12.998 1.00 61.75 178 GLY A C 1
ATOM 1473 O O . GLY A 1 178 ? 23.710 -3.596 -13.134 1.00 61.75 178 GLY A O 1
ATOM 1474 N N . TYR A 1 179 ? 23.727 -5.774 -13.725 1.00 65.38 179 TYR A N 1
ATOM 1475 C CA . TYR A 1 179 ? 22.563 -5.722 -14.614 1.00 65.38 179 TYR A CA 1
ATOM 1476 C C . TYR A 1 179 ? 21.298 -6.194 -13.911 1.00 65.38 179 TYR A C 1
ATOM 1478 O O . TYR A 1 179 ? 21.305 -7.194 -13.194 1.00 65.38 179 TYR A O 1
ATOM 1486 N N . GLN A 1 180 ? 20.197 -5.536 -14.222 1.00 73.06 180 GLN A N 1
ATOM 1487 C CA . GLN A 1 180 ? 18.842 -5.974 -13.963 1.00 73.06 180 GLN A CA 1
ATOM 1488 C C . GLN A 1 180 ? 18.363 -6.822 -15.151 1.00 73.06 180 GLN A C 1
ATOM 1490 O O . GLN A 1 180 ? 18.216 -6.336 -16.270 1.00 73.06 180 GLN A O 1
ATOM 1495 N N . THR A 1 181 ? 18.191 -8.123 -14.932 1.00 73.69 181 THR A N 1
ATOM 1496 C CA . THR A 1 181 ? 17.709 -9.058 -15.954 1.00 73.69 181 THR A CA 1
ATOM 1497 C C . THR A 1 181 ? 16.190 -9.067 -15.963 1.00 73.69 181 THR A C 1
ATOM 1499 O O . THR A 1 181 ? 15.580 -9.338 -14.933 1.00 73.69 181 THR A O 1
ATOM 1502 N N . VAL A 1 182 ? 15.604 -8.802 -17.125 1.00 76.19 182 VAL A N 1
ATOM 1503 C CA . VAL A 1 182 ? 14.166 -8.712 -17.363 1.00 76.19 182 VAL A CA 1
ATOM 1504 C C . VAL A 1 182 ? 13.675 -9.987 -18.044 1.00 76.19 182 VAL A C 1
ATOM 1506 O O . VAL A 1 182 ? 14.279 -10.454 -19.010 1.00 76.19 182 VAL A O 1
ATOM 1509 N N . GLN A 1 183 ? 12.590 -10.566 -17.537 1.00 78.50 183 GLN A N 1
ATOM 1510 C CA . GLN A 1 183 ? 11.946 -11.754 -18.109 1.00 78.50 183 GLN A CA 1
ATOM 1511 C C . GLN A 1 183 ? 10.606 -11.416 -18.764 1.00 78.50 183 GLN A C 1
ATOM 1513 O O . GLN A 1 183 ? 10.025 -10.364 -18.510 1.00 78.50 183 GLN A O 1
ATOM 1518 N N . ALA A 1 184 ? 10.103 -12.333 -19.592 1.00 79.00 184 ALA A N 1
ATOM 1519 C CA . ALA A 1 184 ? 8.759 -12.232 -20.145 1.00 79.00 184 ALA A CA 1
ATOM 1520 C C . ALA A 1 184 ? 7.698 -12.222 -19.027 1.00 79.00 184 ALA A C 1
ATOM 1522 O O . ALA A 1 184 ? 7.775 -12.998 -18.068 1.00 79.00 184 ALA A O 1
ATOM 1523 N N . THR A 1 185 ? 6.677 -11.377 -19.168 1.00 78.88 185 THR A N 1
ATOM 1524 C CA . THR A 1 185 ? 5.627 -11.169 -18.161 1.00 78.88 185 THR A CA 1
ATOM 1525 C C . THR A 1 185 ? 4.248 -11.512 -18.678 1.00 78.88 185 THR A C 1
ATOM 1527 O O . THR A 1 185 ? 3.916 -11.316 -19.848 1.00 78.88 185 THR A O 1
ATOM 1530 N N . ALA A 1 186 ? 3.411 -12.034 -17.785 1.00 80.62 186 ALA A N 1
ATOM 1531 C CA . ALA A 1 186 ? 1.980 -12.152 -18.010 1.00 80.62 186 ALA A CA 1
ATOM 1532 C C . ALA A 1 186 ? 1.234 -11.620 -16.784 1.00 80.62 186 ALA A C 1
ATOM 1534 O O . ALA A 1 186 ? 1.303 -12.204 -15.703 1.00 80.62 186 ALA A O 1
ATOM 1535 N N . GLY A 1 187 ? 0.501 -10.525 -16.962 1.00 83.44 187 GLY A N 1
ATOM 1536 C CA . GLY A 1 187 ? -0.206 -9.842 -15.882 1.00 83.44 187 GLY A CA 1
ATOM 1537 C C . GLY A 1 187 ? -1.447 -9.116 -16.381 1.00 83.44 187 GLY A C 1
ATOM 1538 O O . GLY A 1 187 ? -1.718 -9.063 -17.578 1.00 83.44 187 GLY A O 1
ATOM 1539 N N . PHE A 1 188 ? -2.236 -8.569 -15.463 1.00 87.81 188 PHE A N 1
ATOM 1540 C CA . PHE A 1 188 ? -3.352 -7.711 -15.852 1.00 87.81 188 PHE A CA 1
ATOM 1541 C C . PHE A 1 188 ? -2.835 -6.370 -16.376 1.00 87.81 188 PHE A C 1
ATOM 1543 O O . PHE A 1 188 ? -1.899 -5.811 -15.809 1.00 87.81 188 PHE A O 1
ATOM 1550 N N . ALA A 1 189 ? -3.487 -5.830 -17.409 1.00 88.69 189 ALA A N 1
ATOM 1551 C CA . ALA A 1 189 ? -3.337 -4.422 -17.761 1.00 88.69 189 ALA A CA 1
ATOM 1552 C C . ALA A 1 189 ? -3.600 -3.541 -16.521 1.00 88.69 189 ALA A C 1
ATOM 1554 O O . ALA A 1 189 ? -4.459 -3.904 -15.705 1.00 88.69 189 ALA A O 1
ATOM 1555 N N . PRO A 1 190 ? -2.947 -2.374 -16.382 1.00 89.94 190 PRO A N 1
ATOM 1556 C CA . PRO A 1 190 ? -3.140 -1.484 -15.234 1.00 89.94 190 PRO A CA 1
ATOM 1557 C C . PRO A 1 190 ? -4.612 -1.153 -14.949 1.00 89.94 190 PRO A C 1
ATOM 1559 O O . PRO A 1 190 ? -5.049 -1.158 -13.798 1.00 89.94 190 PRO A O 1
ATOM 1562 N N . GLU A 1 191 ? -5.412 -0.942 -15.996 1.00 91.75 191 GLU A N 1
ATOM 1563 C CA . GLU A 1 191 ? -6.848 -0.675 -15.903 1.00 91.75 191 GLU A CA 1
ATOM 1564 C C . GLU A 1 191 ? -7.635 -1.855 -15.322 1.00 91.75 191 GLU A C 1
ATOM 1566 O O . GLU A 1 191 ? -8.532 -1.689 -14.485 1.00 91.75 191 GLU A O 1
ATOM 1571 N N . ALA A 1 192 ? -7.295 -3.063 -15.770 1.00 92.25 192 ALA A N 1
ATOM 1572 C CA . ALA A 1 192 ? -7.909 -4.293 -15.302 1.00 92.25 192 ALA A CA 1
ATOM 1573 C C . ALA A 1 192 ? -7.519 -4.572 -13.847 1.00 92.25 192 ALA A C 1
ATOM 1575 O O . ALA A 1 192 ? -8.388 -4.873 -13.029 1.00 92.25 192 ALA A O 1
ATOM 1576 N N . ALA A 1 193 ? -6.243 -4.387 -13.498 1.00 92.31 193 ALA A N 1
ATOM 1577 C CA . ALA A 1 193 ? -5.754 -4.502 -12.130 1.00 92.31 193 ALA A CA 1
ATOM 1578 C C . ALA A 1 193 ? -6.464 -3.508 -11.190 1.00 92.31 193 ALA A C 1
ATOM 1580 O O . ALA A 1 193 ? -6.969 -3.915 -10.141 1.00 92.31 193 ALA A O 1
ATOM 1581 N N . ALA A 1 194 ? -6.619 -2.241 -11.598 1.00 94.81 194 ALA A N 1
ATOM 1582 C CA . ALA A 1 194 ? -7.349 -1.233 -10.824 1.00 94.81 194 ALA A CA 1
ATOM 1583 C C . ALA A 1 194 ? -8.818 -1.636 -10.599 1.00 94.81 194 ALA A C 1
ATOM 1585 O O . ALA A 1 194 ? -9.353 -1.514 -9.493 1.00 94.81 194 ALA A O 1
ATOM 1586 N N . THR A 1 195 ? -9.469 -2.170 -11.636 1.00 94.62 195 THR A N 1
ATOM 1587 C CA . THR A 1 195 ? -10.854 -2.660 -11.567 1.00 94.62 195 THR A CA 1
ATOM 1588 C C . THR A 1 195 ? -10.988 -3.844 -10.609 1.00 94.62 195 THR A C 1
ATOM 1590 O O . THR A 1 195 ? -11.893 -3.874 -9.770 1.00 94.62 195 THR A O 1
ATOM 1593 N N . LEU A 1 196 ? -10.072 -4.809 -10.689 1.00 92.75 196 LEU A N 1
ATOM 1594 C CA . LEU A 1 196 ? -10.019 -5.960 -9.791 1.00 92.75 196 LEU A CA 1
ATOM 1595 C C . LEU A 1 196 ? -9.830 -5.523 -8.339 1.00 92.75 196 LEU A C 1
ATOM 1597 O O . LEU A 1 196 ? -10.584 -5.955 -7.464 1.00 92.75 196 LEU A O 1
ATOM 1601 N N . GLN A 1 197 ? -8.884 -4.617 -8.088 1.00 93.62 197 GLN A N 1
ATOM 1602 C CA . GLN A 1 197 ? -8.607 -4.115 -6.747 1.00 93.62 197 GLN A CA 1
ATOM 1603 C C . GLN A 1 197 ? -9.813 -3.374 -6.159 1.00 93.62 197 GLN A C 1
ATOM 1605 O O . GLN A 1 197 ? -10.149 -3.558 -4.984 1.00 93.62 197 GLN A O 1
ATOM 1610 N N . PHE A 1 198 ? -10.516 -2.592 -6.983 1.00 96.75 198 PHE A N 1
ATOM 1611 C CA . PHE A 1 198 ? -11.772 -1.955 -6.602 1.00 96.75 198 PHE A CA 1
ATOM 1612 C C . PHE A 1 198 ? -12.823 -2.983 -6.169 1.00 96.75 198 PHE A C 1
ATOM 1614 O O . PHE A 1 198 ? -13.392 -2.865 -5.081 1.00 96.75 198 PHE A O 1
ATOM 1621 N N . ILE A 1 199 ? -13.056 -4.020 -6.982 1.00 95.50 199 ILE A N 1
ATOM 1622 C CA . ILE A 1 199 ? -14.030 -5.082 -6.687 1.00 95.50 199 ILE A CA 1
ATOM 1623 C C . ILE A 1 199 ? -13.666 -5.807 -5.387 1.00 95.50 199 ILE A C 1
ATOM 1625 O O . ILE A 1 199 ? -14.530 -5.990 -4.525 1.00 95.50 199 ILE A O 1
ATOM 1629 N N . VAL A 1 200 ? -12.394 -6.175 -5.205 1.00 95.00 200 VAL A N 1
ATOM 1630 C CA . VAL A 1 200 ? -11.912 -6.847 -3.989 1.00 95.00 200 VAL A CA 1
ATOM 1631 C C . VAL A 1 200 ? -12.161 -5.984 -2.753 1.00 95.00 200 VAL A C 1
ATOM 1633 O O . VAL A 1 200 ? -12.732 -6.474 -1.776 1.00 95.00 200 VAL A O 1
ATOM 1636 N N . TYR A 1 201 ? -11.826 -4.690 -2.785 1.00 96.69 201 TYR A N 1
ATOM 1637 C CA . TYR A 1 201 ? -12.076 -3.809 -1.641 1.00 96.69 201 TYR A CA 1
ATOM 1638 C C . TYR A 1 201 ? -13.565 -3.536 -1.397 1.00 96.69 201 TYR A C 1
ATOM 1640 O O . TYR A 1 201 ? -13.964 -3.407 -0.240 1.00 96.69 201 TYR A O 1
ATOM 1648 N N . VAL A 1 202 ? -14.414 -3.512 -2.429 1.00 97.56 202 VAL A N 1
ATOM 1649 C CA . VAL A 1 202 ? -15.876 -3.460 -2.246 1.00 97.56 202 VAL A CA 1
ATOM 1650 C C . VAL A 1 202 ? -16.373 -4.712 -1.518 1.00 97.56 202 VAL A C 1
ATOM 1652 O O . VAL A 1 202 ? -17.138 -4.601 -0.556 1.00 97.56 202 VAL A O 1
ATOM 1655 N N . ILE A 1 203 ? -15.905 -5.900 -1.913 1.00 97.00 203 ILE A N 1
ATOM 1656 C CA . ILE A 1 203 ? -16.248 -7.163 -1.243 1.00 97.00 203 ILE A CA 1
ATOM 1657 C C . ILE A 1 203 ? -15.752 -7.154 0.211 1.00 97.00 203 ILE A C 1
ATOM 1659 O O . ILE A 1 203 ? -16.507 -7.526 1.115 1.00 97.00 203 ILE A O 1
ATOM 1663 N N . LEU A 1 204 ? -14.526 -6.681 0.465 1.00 97.56 204 LEU A N 1
ATOM 1664 C CA . LEU A 1 204 ? -13.985 -6.521 1.819 1.00 97.56 204 LEU A CA 1
ATOM 1665 C C . LEU A 1 204 ? -14.829 -5.554 2.656 1.00 97.56 204 LEU A C 1
ATOM 1667 O O . LEU A 1 204 ? -15.180 -5.885 3.787 1.00 97.56 204 LEU A O 1
ATOM 1671 N N . MET A 1 205 ? -15.216 -4.400 2.108 1.00 97.75 205 MET A N 1
ATOM 1672 C CA . MET A 1 205 ? -16.075 -3.425 2.787 1.00 97.75 205 MET A CA 1
ATOM 1673 C C . MET A 1 205 ? -17.419 -4.041 3.184 1.00 97.75 205 MET A C 1
ATOM 1675 O O . MET A 1 205 ? -17.819 -3.948 4.346 1.00 97.75 205 MET A O 1
ATOM 1679 N N . ILE A 1 206 ? -18.090 -4.723 2.250 1.00 97.75 206 ILE A N 1
ATOM 1680 C CA . ILE A 1 206 ? -19.382 -5.385 2.491 1.00 97.75 206 ILE A CA 1
ATOM 1681 C C . ILE A 1 206 ? -19.247 -6.519 3.515 1.00 97.75 206 ILE A C 1
ATOM 1683 O O . ILE A 1 206 ? -20.164 -6.744 4.301 1.00 97.75 206 ILE A O 1
ATOM 1687 N N . SER A 1 207 ? -18.110 -7.214 3.545 1.00 96.69 207 SER A N 1
ATOM 1688 C CA . SER A 1 207 ? -17.903 -8.364 4.432 1.00 96.69 207 SER A CA 1
ATOM 1689 C C . SER A 1 207 ? -17.455 -7.967 5.841 1.00 96.69 207 SER A C 1
ATOM 1691 O O . SER A 1 207 ? -17.850 -8.602 6.819 1.00 96.69 207 SER A O 1
ATOM 1693 N N . ILE A 1 208 ? -16.635 -6.919 5.969 1.00 97.31 208 ILE A N 1
ATOM 1694 C CA . ILE A 1 208 ? -15.977 -6.542 7.227 1.00 97.31 208 ILE A CA 1
ATOM 1695 C C . ILE A 1 208 ? -16.759 -5.459 7.966 1.00 97.31 208 ILE A C 1
ATOM 1697 O O . ILE A 1 208 ? -17.021 -5.622 9.157 1.00 97.31 208 ILE A O 1
ATOM 1701 N N . VAL A 1 209 ? -17.184 -4.377 7.303 1.00 97.00 209 VAL A N 1
ATOM 1702 C CA . VAL A 1 209 ? -17.826 -3.232 7.982 1.00 97.00 209 VAL A CA 1
ATOM 1703 C C . VAL A 1 209 ? -19.059 -3.639 8.805 1.00 97.00 209 VAL A C 1
ATOM 1705 O O . VAL A 1 209 ? -19.168 -3.184 9.950 1.00 97.00 209 VAL A O 1
ATOM 1708 N N . PRO A 1 210 ? -19.958 -4.532 8.337 1.00 95.94 210 PRO A N 1
ATOM 1709 C CA . PRO A 1 210 ? -21.104 -4.964 9.140 1.00 95.94 210 PRO A CA 1
ATOM 1710 C C . PRO A 1 210 ? -20.728 -5.634 10.468 1.00 95.94 210 PRO A C 1
ATOM 1712 O O . PRO A 1 210 ? -21.468 -5.502 11.444 1.00 95.94 210 PRO A O 1
ATOM 1715 N N . LEU A 1 211 ? -19.564 -6.294 10.550 1.00 94.38 211 LEU A N 1
ATOM 1716 C CA . LEU A 1 211 ? -19.082 -6.932 11.783 1.00 94.38 211 LEU A CA 1
ATOM 1717 C C . LEU A 1 211 ? -18.753 -5.908 12.884 1.00 94.38 211 LEU A C 1
ATOM 1719 O O . LEU A 1 211 ? -18.795 -6.253 14.069 1.00 94.38 211 LEU A O 1
ATOM 1723 N N . PHE A 1 212 ? -18.474 -4.658 12.493 1.00 94.31 212 PHE A N 1
ATOM 1724 C CA . PHE A 1 212 ? -18.057 -3.553 13.364 1.00 94.31 212 PHE A CA 1
ATOM 1725 C C . PHE A 1 212 ? -19.021 -2.359 13.361 1.00 94.31 212 PHE A C 1
ATOM 1727 O O . PHE A 1 212 ? -18.746 -1.343 13.998 1.00 94.31 212 PHE A O 1
ATOM 1734 N N . PHE A 1 213 ? -20.157 -2.443 12.662 1.00 92.94 213 PHE A N 1
ATOM 1735 C CA . PHE A 1 213 ? -21.049 -1.298 12.448 1.00 92.94 213 PHE A CA 1
ATOM 1736 C C . PHE A 1 213 ? -21.509 -0.635 13.757 1.00 92.94 213 PHE A C 1
ATOM 1738 O O . PHE A 1 213 ? -21.529 0.591 13.877 1.00 92.94 213 PHE A O 1
ATOM 1745 N N . ASN A 1 214 ? -21.832 -1.441 14.772 1.00 90.56 214 ASN A N 1
ATOM 1746 C CA . ASN A 1 214 ? -22.259 -0.925 16.073 1.00 90.56 214 ASN A CA 1
ATOM 1747 C C . ASN A 1 214 ? -21.120 -0.210 16.814 1.00 90.56 214 ASN A C 1
ATOM 1749 O O . ASN A 1 214 ? -21.364 0.813 17.450 1.00 90.56 214 ASN A O 1
ATOM 1753 N N . GLN A 1 215 ? -19.889 -0.716 16.711 1.00 90.38 215 GLN A N 1
ATOM 1754 C CA . GLN A 1 215 ? -18.689 -0.110 17.290 1.00 90.38 215 GLN A CA 1
ATOM 1755 C C . GLN A 1 215 ? -18.386 1.222 16.608 1.00 90.38 215 GLN A C 1
ATOM 1757 O O . GLN A 1 215 ? -18.284 2.240 17.285 1.00 90.38 215 GLN A O 1
ATOM 1762 N N . LEU A 1 216 ? -18.364 1.238 15.271 1.00 94.50 216 LEU A N 1
ATOM 1763 C CA . LEU A 1 216 ? -18.190 2.450 14.470 1.00 94.50 216 LEU A CA 1
ATOM 1764 C C . LEU A 1 216 ? -19.210 3.523 14.866 1.00 94.50 216 LEU A C 1
ATOM 1766 O O . LEU A 1 216 ? -18.843 4.655 15.185 1.00 94.50 216 LEU A O 1
ATOM 1770 N N . LYS A 1 217 ? -20.494 3.160 14.928 1.00 93.06 217 LYS A N 1
ATOM 1771 C CA . LYS A 1 217 ? -21.568 4.081 15.319 1.00 93.06 217 LYS A CA 1
ATOM 1772 C C . LYS A 1 217 ? -21.413 4.587 16.755 1.00 93.06 217 LYS A C 1
ATOM 1774 O O . LYS A 1 217 ? -21.627 5.771 17.009 1.00 93.06 217 LYS A O 1
ATOM 1779 N N . SER A 1 218 ? -21.061 3.706 17.688 1.00 90.12 218 SER A N 1
ATOM 1780 C CA . SER A 1 218 ? -20.849 4.064 19.091 1.00 90.12 218 SER A CA 1
ATOM 1781 C C . SER A 1 218 ? -19.672 5.013 19.264 1.00 90.12 218 SER A C 1
ATOM 1783 O O . SER A 1 218 ? -19.817 6.034 19.923 1.00 90.12 218 SER A O 1
ATOM 1785 N N . GLU A 1 219 ? -18.528 4.703 18.660 1.00 91.94 219 GLU A N 1
ATOM 1786 C CA . GLU A 1 219 ? -17.293 5.485 18.783 1.00 91.94 219 GLU A CA 1
ATOM 1787 C C . GLU A 1 219 ? -17.397 6.851 18.113 1.00 91.94 219 GLU A C 1
ATOM 1789 O O . GLU A 1 219 ? -16.838 7.833 18.611 1.00 91.94 219 GLU A O 1
ATOM 1794 N N . TRP A 1 220 ? -18.173 6.935 17.029 1.00 94.12 220 TRP A N 1
ATOM 1795 C CA . TRP A 1 220 ? -18.525 8.207 16.412 1.00 94.12 220 TRP A CA 1
ATOM 1796 C C . TRP A 1 220 ? -19.291 9.092 17.397 1.00 94.12 220 TRP A C 1
ATOM 1798 O O . TRP A 1 220 ? -18.873 10.211 17.693 1.00 94.12 220 TRP A O 1
ATOM 1808 N N . ARG A 1 221 ? -20.384 8.566 17.964 1.00 90.06 221 ARG A N 1
ATOM 1809 C CA . ARG A 1 221 ? -21.253 9.301 18.897 1.00 90.06 221 ARG A CA 1
ATOM 1810 C C . ARG A 1 221 ? -20.534 9.663 20.192 1.00 90.06 221 ARG A C 1
ATOM 1812 O O . ARG A 1 221 ? -20.625 10.798 20.651 1.00 90.06 221 ARG A O 1
ATOM 1819 N N . SER A 1 222 ? -19.758 8.735 20.749 1.00 88.25 222 SER A N 1
ATOM 1820 C CA . SER A 1 222 ? -19.028 8.962 21.997 1.00 88.25 222 SER A CA 1
ATOM 1821 C C . SER A 1 222 ? -17.893 9.973 21.857 1.00 88.25 222 SER A C 1
ATOM 1823 O O . SER A 1 222 ? -17.460 10.518 22.870 1.00 88.25 222 SER A O 1
ATOM 1825 N N . SER A 1 223 ? -17.403 10.232 20.636 1.00 89.88 223 SER A N 1
ATOM 1826 C CA . SER A 1 223 ? -16.374 11.254 20.408 1.00 89.88 223 SER A CA 1
ATOM 1827 C C . SER A 1 223 ? -16.869 12.652 20.784 1.00 89.88 223 SER A C 1
ATOM 1829 O O . SER A 1 223 ? -16.090 13.454 21.295 1.00 89.88 223 SER A O 1
ATOM 1831 N N . LYS A 1 224 ? -18.162 12.936 20.549 1.00 89.69 224 LYS A N 1
ATOM 1832 C CA . LYS A 1 224 ? -18.784 14.266 20.682 1.00 89.69 224 LYS A CA 1
ATOM 1833 C C . LYS A 1 224 ? -18.040 15.375 19.919 1.00 89.69 224 LYS A C 1
ATOM 1835 O O . LYS A 1 224 ? -18.255 16.556 20.184 1.00 89.69 224 LYS A O 1
ATOM 1840 N N . LEU A 1 225 ? -17.165 15.009 18.980 1.00 90.44 225 LEU A N 1
ATOM 1841 C CA . LEU A 1 225 ? -16.412 15.950 18.164 1.00 90.44 225 LEU A CA 1
ATOM 1842 C C . LEU A 1 225 ? -17.301 16.459 17.031 1.00 90.44 225 LEU A C 1
ATOM 1844 O O . LEU A 1 225 ? -17.994 15.689 16.366 1.00 90.44 225 LEU A O 1
ATOM 1848 N N . SER A 1 226 ? -17.248 17.767 16.785 1.00 92.12 226 SER A N 1
ATOM 1849 C CA . SER A 1 226 ? -17.716 18.323 15.517 1.00 92.12 226 SER A CA 1
ATOM 1850 C C . SER A 1 226 ? -16.763 17.913 14.388 1.00 92.12 226 SER A C 1
ATOM 1852 O O . SER A 1 226 ? -15.641 17.472 14.643 1.00 92.12 226 SER A O 1
ATOM 1854 N N . LEU A 1 227 ? -17.163 18.113 13.129 1.00 89.06 227 LEU A N 1
ATOM 1855 C CA . LEU A 1 227 ? -16.284 17.851 11.980 1.00 89.06 227 LEU A CA 1
ATOM 1856 C C . LEU A 1 227 ? -14.941 18.596 12.095 1.00 89.06 227 LEU A C 1
ATOM 1858 O O . LEU A 1 227 ? -13.890 18.007 11.865 1.00 89.06 227 LEU A O 1
ATOM 1862 N N . ALA A 1 228 ? -14.957 19.853 12.551 1.00 93.19 228 ALA A N 1
ATOM 1863 C CA . ALA A 1 228 ? -13.739 20.632 12.787 1.00 93.19 228 ALA A CA 1
ATOM 1864 C C . ALA A 1 228 ? -12.890 20.094 13.956 1.00 93.19 228 ALA A C 1
ATOM 1866 O O . ALA A 1 228 ? -11.673 20.262 13.961 1.00 93.19 228 ALA A O 1
ATOM 1867 N N . GLY A 1 229 ? -13.509 19.415 14.928 1.00 94.19 229 GLY A N 1
ATOM 1868 C CA . GLY A 1 229 ? -12.813 18.789 16.055 1.00 94.19 229 GLY A CA 1
ATOM 1869 C C . GLY A 1 229 ? -11.897 17.629 15.652 1.00 94.19 229 GLY A C 1
ATOM 1870 O O . GLY A 1 229 ? -10.970 17.309 16.391 1.00 94.19 229 GLY A O 1
ATOM 1871 N N . TRP A 1 230 ? -12.106 17.034 14.473 1.00 96.94 230 TRP A N 1
ATOM 1872 C CA . TRP A 1 230 ? -11.228 15.993 13.932 1.00 96.94 230 TRP A CA 1
ATOM 1873 C C . TRP A 1 230 ? -9.939 16.546 13.323 1.00 96.94 230 TRP A C 1
ATOM 1875 O O . TRP A 1 230 ? -8.938 15.834 13.289 1.00 96.94 230 TRP A O 1
ATOM 1885 N N . LEU A 1 231 ? -9.922 17.810 12.889 1.00 97.50 231 LEU A N 1
ATOM 1886 C CA . LEU A 1 231 ? -8.777 18.387 12.182 1.00 97.50 231 LEU A CA 1
ATOM 1887 C C . LEU A 1 231 ? -7.473 18.342 13.005 1.00 97.50 231 LEU A C 1
ATOM 1889 O O . LEU A 1 231 ? -6.472 17.874 12.468 1.00 97.50 231 LEU A O 1
ATOM 1893 N N . PRO A 1 232 ? -7.436 18.723 14.300 1.00 97.62 232 PRO A N 1
ATOM 1894 C CA . PRO A 1 232 ? -6.213 18.601 15.094 1.00 97.62 232 PRO A CA 1
ATOM 1895 C C . PRO A 1 232 ? -5.733 17.153 15.242 1.00 97.62 232 PRO A C 1
ATOM 1897 O O . PRO A 1 232 ? -4.531 16.908 15.213 1.00 97.62 232 PRO A O 1
ATOM 1900 N N . ILE A 1 233 ? -6.656 16.190 15.367 1.00 97.88 233 ILE A N 1
ATOM 1901 C CA . ILE A 1 233 ? -6.320 14.759 15.451 1.00 97.88 233 ILE A CA 1
ATOM 1902 C C . ILE A 1 233 ? -5.674 14.301 14.143 1.00 97.88 233 ILE A C 1
ATOM 1904 O O . ILE A 1 233 ? -4.644 13.633 14.178 1.00 97.88 233 ILE A O 1
ATOM 1908 N N . ILE A 1 234 ? -6.244 14.708 13.005 1.00 98.50 234 ILE A N 1
ATOM 1909 C CA . ILE A 1 234 ? -5.720 14.398 11.673 1.00 98.50 234 ILE A CA 1
ATOM 1910 C C . ILE A 1 234 ? -4.328 15.004 11.488 1.00 98.50 234 ILE A C 1
ATOM 1912 O O . ILE A 1 234 ? -3.408 14.289 11.113 1.00 98.50 234 ILE A O 1
ATOM 1916 N N . LEU A 1 235 ? -4.138 16.289 11.805 1.00 98.12 235 LEU A N 1
ATOM 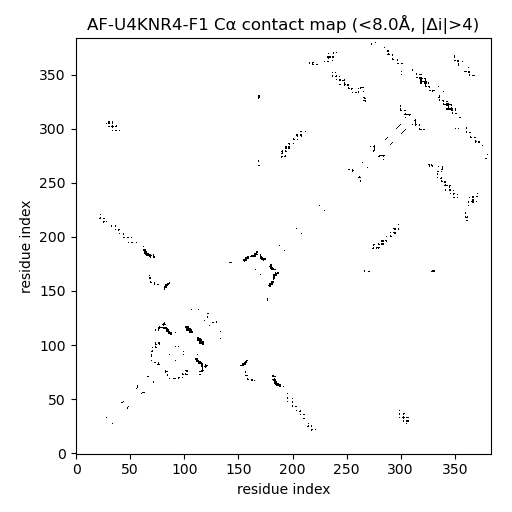1917 C CA . LEU A 1 235 ? -2.856 16.977 11.616 1.00 98.12 235 LEU A CA 1
ATOM 1918 C C . LEU A 1 235 ? -1.752 16.435 12.534 1.00 98.12 235 LEU A C 1
ATOM 1920 O O . LEU A 1 235 ? -0.632 16.208 12.082 1.00 98.12 235 LEU A O 1
ATOM 1924 N N . ILE A 1 236 ? -2.057 16.189 13.812 1.00 98.25 236 ILE A N 1
ATOM 1925 C CA . ILE A 1 236 ? -1.095 15.602 14.759 1.00 98.25 236 ILE A CA 1
ATOM 1926 C C . ILE A 1 236 ? -0.798 14.145 14.387 1.00 98.25 236 ILE A C 1
ATOM 1928 O O . ILE A 1 236 ? 0.351 13.711 14.446 1.00 98.25 236 ILE A O 1
ATOM 1932 N N . GLY A 1 237 ? -1.812 13.383 13.976 1.00 98.38 237 GLY A N 1
ATOM 1933 C CA . GLY A 1 237 ? -1.625 12.019 13.494 1.00 98.38 237 GLY A CA 1
ATOM 1934 C C . GLY A 1 237 ? -0.778 11.964 12.226 1.00 98.38 237 GLY A C 1
ATOM 1935 O O . GLY A 1 237 ? 0.146 11.162 12.146 1.00 98.38 237 GLY A O 1
ATOM 1936 N N . TYR A 1 238 ? -1.017 12.866 11.275 1.00 98.44 238 TYR A N 1
ATOM 1937 C CA . TYR A 1 238 ? -0.208 12.992 10.067 1.00 98.44 238 TYR A CA 1
ATOM 1938 C C . TYR A 1 238 ? 1.235 13.408 10.379 1.00 98.44 238 TYR A C 1
ATOM 1940 O O . TYR A 1 238 ? 2.170 12.892 9.775 1.00 98.44 238 TYR A O 1
ATOM 1948 N N . PHE A 1 239 ? 1.451 14.255 11.390 1.00 98.25 239 PHE A N 1
ATOM 1949 C CA . PHE A 1 239 ? 2.798 14.525 11.892 1.00 98.25 239 PHE A CA 1
ATOM 1950 C C . PHE A 1 239 ? 3.495 13.245 12.391 1.00 98.25 239 PHE A C 1
ATOM 1952 O O . PHE A 1 239 ? 4.669 13.036 12.082 1.00 98.25 239 PHE A O 1
ATOM 1959 N N . TYR A 1 240 ? 2.789 12.349 13.095 1.00 98.12 240 TYR A N 1
ATOM 1960 C CA . TYR A 1 240 ? 3.348 11.038 13.452 1.00 98.12 240 TYR A CA 1
ATOM 1961 C C . TYR A 1 240 ? 3.632 10.161 12.230 1.00 98.12 240 TYR A C 1
ATOM 1963 O O . TYR A 1 240 ? 4.632 9.448 12.246 1.00 98.12 240 TYR A O 1
ATOM 1971 N N . MET A 1 241 ? 2.819 10.238 11.172 1.00 98.31 241 MET A N 1
ATOM 1972 C CA . MET A 1 241 ? 3.099 9.544 9.909 1.00 98.31 241 MET A CA 1
ATOM 1973 C C . MET A 1 241 ? 4.376 10.070 9.249 1.00 98.31 241 MET A C 1
ATOM 1975 O O . MET A 1 241 ? 5.224 9.274 8.865 1.00 98.31 241 MET A O 1
ATOM 1979 N N . ILE A 1 242 ? 4.576 11.391 9.181 1.00 98.00 242 ILE A N 1
ATOM 1980 C CA . ILE A 1 242 ? 5.819 11.986 8.658 1.00 98.00 242 ILE A CA 1
ATOM 1981 C C . ILE A 1 242 ? 7.026 11.539 9.489 1.00 98.00 242 ILE A C 1
ATOM 1983 O O . ILE A 1 242 ? 8.025 11.087 8.933 1.00 98.00 242 ILE A O 1
ATOM 1987 N N . ALA A 1 243 ? 6.937 11.631 10.819 1.00 97.88 243 ALA A N 1
ATOM 1988 C CA . ALA A 1 243 ? 8.012 11.188 11.703 1.00 97.88 243 ALA A CA 1
ATOM 1989 C C . ALA A 1 243 ? 8.309 9.688 11.520 1.00 97.88 243 ALA A C 1
ATOM 1991 O O . ALA A 1 243 ? 9.471 9.289 11.462 1.00 97.88 243 ALA A O 1
ATOM 1992 N N . GLY A 1 244 ? 7.260 8.875 11.373 1.00 97.44 244 GLY A N 1
ATOM 1993 C CA . GLY A 1 244 ? 7.349 7.456 11.056 1.00 97.44 244 GLY A CA 1
ATOM 1994 C C . GLY A 1 244 ? 8.048 7.202 9.723 1.00 97.44 244 GLY A C 1
ATOM 1995 O O . GLY A 1 244 ? 8.986 6.420 9.691 1.00 97.44 244 GLY A O 1
ATOM 1996 N N . ASN A 1 245 ? 7.682 7.908 8.654 1.00 95.12 245 ASN A N 1
ATOM 1997 C CA . ASN A 1 245 ? 8.332 7.783 7.347 1.00 95.12 245 ASN A CA 1
ATOM 1998 C C . ASN A 1 245 ? 9.827 8.127 7.404 1.00 95.12 245 ASN A C 1
ATOM 2000 O O . ASN A 1 245 ? 10.640 7.397 6.848 1.00 95.12 245 ASN A O 1
ATOM 2004 N N . ILE A 1 246 ? 10.217 9.184 8.127 1.00 97.50 246 ILE A N 1
ATOM 2005 C CA . ILE A 1 246 ? 11.637 9.538 8.312 1.00 97.50 246 ILE A CA 1
ATOM 2006 C C . ILE A 1 246 ? 12.391 8.395 9.006 1.00 97.50 246 ILE A C 1
ATOM 2008 O O . ILE A 1 246 ? 13.462 7.991 8.557 1.00 97.50 246 ILE A O 1
ATOM 2012 N N . VAL A 1 247 ? 11.823 7.851 10.087 1.00 97.88 247 VAL A N 1
ATOM 2013 C CA . VAL A 1 247 ? 12.420 6.730 10.828 1.00 97.88 247 VAL A CA 1
ATOM 2014 C C . VAL A 1 247 ? 12.456 5.457 9.980 1.00 97.88 247 VAL A C 1
ATOM 2016 O O . VAL A 1 247 ? 13.479 4.780 9.946 1.00 97.88 247 VAL A O 1
ATOM 2019 N N . GLY A 1 248 ? 11.371 5.143 9.274 1.00 97.06 248 GLY A N 1
ATOM 2020 C CA . GLY A 1 248 ? 11.257 3.987 8.390 1.00 97.06 248 GLY A CA 1
ATOM 2021 C C . GLY A 1 248 ? 12.290 4.030 7.271 1.00 97.06 248 GLY A C 1
ATOM 2022 O O . GLY A 1 248 ? 12.995 3.049 7.073 1.00 97.06 248 GLY A O 1
ATOM 2023 N N . ASN A 1 249 ? 12.459 5.181 6.619 1.00 94.75 249 ASN A N 1
ATOM 2024 C CA . ASN A 1 249 ? 13.461 5.363 5.568 1.00 94.75 249 ASN A CA 1
ATOM 2025 C C . ASN A 1 249 ? 14.891 5.267 6.112 1.00 94.75 249 ASN A C 1
ATOM 2027 O O . ASN A 1 249 ? 15.740 4.635 5.488 1.00 94.75 249 ASN A O 1
ATOM 2031 N N . ALA A 1 250 ? 15.165 5.823 7.296 1.00 96.81 250 ALA A N 1
ATOM 2032 C CA . ALA A 1 250 ? 16.470 5.670 7.938 1.00 96.81 250 ALA A CA 1
ATOM 2033 C C . ALA A 1 250 ? 16.780 4.198 8.267 1.00 96.81 250 ALA A C 1
ATOM 2035 O O . ALA A 1 250 ? 17.885 3.722 8.007 1.00 96.81 250 ALA A O 1
ATOM 2036 N N . LEU A 1 251 ? 15.802 3.457 8.802 1.00 97.44 251 LEU A N 1
ATOM 2037 C CA . LEU A 1 251 ? 15.944 2.024 9.068 1.00 97.44 251 LEU A CA 1
ATOM 2038 C C . LEU A 1 251 ? 16.105 1.218 7.777 1.00 97.44 251 LEU A C 1
ATOM 2040 O O . LEU A 1 251 ? 16.958 0.335 7.723 1.00 97.44 251 LEU A O 1
ATOM 2044 N N . SER A 1 252 ? 15.344 1.553 6.736 1.00 94.31 252 SER A N 1
ATOM 2045 C CA . SER A 1 252 ? 15.467 0.951 5.409 1.00 94.31 252 SER A CA 1
ATOM 2046 C C . SER A 1 252 ? 16.872 1.151 4.842 1.00 94.31 252 SER A C 1
ATOM 2048 O O . SER A 1 252 ? 17.453 0.198 4.340 1.00 94.31 252 SER A O 1
ATOM 2050 N N . GLY A 1 253 ? 17.474 2.337 4.996 1.00 91.81 253 GLY A N 1
ATOM 2051 C CA . GLY A 1 253 ? 18.848 2.606 4.547 1.00 91.81 253 GLY A CA 1
ATOM 2052 C C . GLY A 1 253 ? 19.904 1.791 5.295 1.00 91.81 253 GLY A C 1
ATOM 2053 O O . GLY A 1 253 ? 20.851 1.273 4.696 1.00 91.81 253 GLY A O 1
ATOM 2054 N N . ILE A 1 254 ? 19.716 1.600 6.605 1.00 95.44 254 ILE A N 1
ATOM 2055 C CA . ILE A 1 254 ? 20.579 0.720 7.403 1.00 95.44 254 ILE A CA 1
ATOM 2056 C C . ILE A 1 254 ? 20.448 -0.729 6.919 1.00 95.44 254 ILE A C 1
ATOM 2058 O O . ILE A 1 254 ? 21.458 -1.393 6.692 1.00 95.44 254 ILE A O 1
ATOM 2062 N N . LEU A 1 255 ? 19.220 -1.221 6.735 1.00 93.62 255 LEU A N 1
ATOM 2063 C CA . LEU A 1 255 ? 18.967 -2.586 6.268 1.00 93.62 255 LEU A CA 1
ATOM 2064 C C . LEU A 1 255 ? 19.480 -2.799 4.842 1.00 93.62 255 LEU A C 1
ATOM 2066 O O . LEU A 1 255 ? 20.103 -3.818 4.577 1.00 93.62 255 LEU A O 1
ATOM 2070 N N . SER A 1 256 ? 19.307 -1.821 3.960 1.00 87.50 256 SER A N 1
ATOM 2071 C CA . SER A 1 256 ? 19.849 -1.823 2.601 1.00 87.50 256 SER A CA 1
ATOM 2072 C C . SER A 1 256 ? 21.362 -2.053 2.606 1.00 87.50 256 SER A C 1
ATOM 2074 O O . SER A 1 256 ? 21.857 -2.947 1.920 1.00 87.50 256 SER A O 1
ATOM 2076 N N . THR A 1 257 ? 22.086 -1.350 3.484 1.00 89.19 257 THR A N 1
ATOM 2077 C CA . THR A 1 257 ? 23.533 -1.550 3.666 1.00 89.19 257 THR A CA 1
ATOM 2078 C C . THR A 1 257 ? 23.859 -2.943 4.220 1.00 89.19 257 THR A C 1
ATOM 2080 O O . THR A 1 257 ? 24.799 -3.588 3.764 1.00 89.19 257 THR A O 1
ATOM 2083 N N . LEU A 1 258 ? 23.092 -3.429 5.204 1.00 91.88 258 LEU A N 1
ATOM 2084 C CA . LEU A 1 258 ? 23.339 -4.724 5.855 1.00 91.88 258 LEU A CA 1
ATOM 2085 C C . LEU A 1 258 ? 23.065 -5.926 4.944 1.00 91.88 258 LEU A C 1
ATOM 2087 O O . LEU A 1 258 ? 23.754 -6.938 5.045 1.00 91.88 258 LEU A O 1
ATOM 2091 N N . PHE A 1 259 ? 22.052 -5.822 4.088 1.00 85.44 259 PHE A N 1
ATOM 2092 C CA . PHE A 1 259 ? 21.631 -6.883 3.175 1.00 85.44 259 PHE A CA 1
ATOM 2093 C C . PHE A 1 259 ? 22.236 -6.736 1.774 1.00 85.44 259 PHE A C 1
ATOM 2095 O O . PHE A 1 259 ? 21.996 -7.600 0.935 1.00 85.44 259 PHE A O 1
ATOM 2102 N N . ASN A 1 260 ? 23.033 -5.683 1.534 1.00 84.50 260 ASN A N 1
ATOM 2103 C CA . ASN A 1 260 ? 23.576 -5.328 0.221 1.00 84.50 260 ASN A CA 1
ATOM 2104 C C . ASN A 1 260 ? 22.479 -5.335 -0.859 1.00 84.50 260 ASN A C 1
ATOM 2106 O O . ASN A 1 260 ? 22.621 -5.971 -1.901 1.00 84.50 260 ASN A O 1
ATOM 2110 N N . TYR A 1 261 ? 21.365 -4.672 -0.549 1.00 80.25 261 TYR A N 1
ATOM 2111 C CA . TYR A 1 261 ? 20.189 -4.565 -1.407 1.00 80.25 261 TYR A CA 1
ATOM 2112 C C . TYR A 1 261 ? 19.834 -3.094 -1.572 1.00 80.25 261 TYR A C 1
ATOM 2114 O O . TYR A 1 261 ? 19.694 -2.384 -0.576 1.00 80.25 261 TYR A O 1
ATOM 2122 N N . GLU A 1 262 ? 19.723 -2.624 -2.808 1.00 77.56 262 GLU A N 1
ATOM 2123 C CA . GLU A 1 262 ? 19.407 -1.228 -3.106 1.00 77.56 262 GLU A CA 1
ATOM 2124 C C . GLU A 1 262 ? 17.987 -0.884 -2.640 1.00 77.56 262 GLU A C 1
ATOM 2126 O O . GLU A 1 262 ? 17.063 -1.671 -2.811 1.00 77.56 262 GLU A O 1
ATOM 2131 N N . MET A 1 263 ? 17.799 0.280 -2.011 1.00 75.94 263 MET A N 1
ATOM 2132 C CA . MET A 1 263 ? 16.454 0.717 -1.638 1.00 75.94 263 MET A CA 1
ATOM 2133 C C . MET A 1 263 ? 15.643 1.023 -2.893 1.00 75.94 263 MET A C 1
ATOM 2135 O O . MET A 1 263 ? 15.924 1.991 -3.596 1.00 75.94 263 MET A O 1
ATOM 2139 N N . THR A 1 264 ? 14.613 0.226 -3.129 1.00 79.12 264 THR A N 1
ATOM 2140 C CA . THR A 1 264 ? 13.692 0.369 -4.253 1.00 79.12 264 THR A CA 1
ATOM 2141 C C . THR A 1 264 ? 12.289 0.704 -3.756 1.00 79.12 264 THR A C 1
ATOM 2143 O O . THR A 1 264 ? 11.975 0.606 -2.566 1.00 79.12 264 THR A O 1
ATOM 2146 N N . THR A 1 265 ? 11.424 1.132 -4.672 1.00 84.50 265 THR A N 1
ATOM 2147 C CA . THR A 1 265 ? 9.985 1.182 -4.403 1.00 84.50 265 THR A CA 1
ATOM 2148 C C . THR A 1 265 ? 9.486 -0.244 -4.171 1.00 84.50 265 THR A C 1
ATOM 2150 O O . THR A 1 265 ? 9.817 -1.141 -4.942 1.00 84.50 265 THR A O 1
ATOM 2153 N N . SER A 1 266 ? 8.685 -0.460 -3.124 1.00 88.69 266 SER A N 1
ATOM 2154 C CA . SER A 1 266 ? 8.093 -1.778 -2.873 1.00 88.69 266 SER A CA 1
ATOM 2155 C C . SER A 1 266 ? 7.178 -2.196 -4.022 1.00 88.69 266 SER A C 1
ATOM 2157 O O . SER A 1 266 ? 6.525 -1.351 -4.643 1.00 88.69 266 SER A O 1
ATO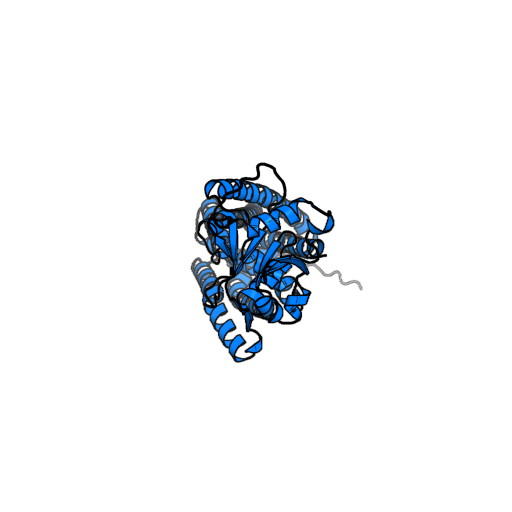M 2159 N N . LEU A 1 267 ? 7.040 -3.501 -4.254 1.00 86.25 267 LEU A N 1
ATOM 2160 C CA . LEU A 1 267 ? 6.164 -3.991 -5.327 1.00 86.25 267 LEU A CA 1
ATOM 2161 C C . LEU A 1 267 ? 4.706 -3.578 -5.115 1.00 86.25 267 LEU A C 1
ATOM 2163 O O . LEU A 1 267 ? 3.992 -3.269 -6.066 1.00 86.25 267 LEU A O 1
ATOM 2167 N N . ASN A 1 268 ? 4.266 -3.513 -3.857 1.00 91.38 268 ASN A N 1
ATOM 2168 C CA . ASN A 1 268 ? 2.941 -3.010 -3.518 1.00 91.38 268 ASN A CA 1
ATOM 2169 C C . ASN A 1 268 ? 2.776 -1.529 -3.896 1.00 91.38 268 ASN A C 1
ATOM 2171 O O . ASN A 1 268 ? 1.770 -1.166 -4.499 1.00 91.38 268 ASN A O 1
ATOM 2175 N N . GLN A 1 269 ? 3.749 -0.673 -3.570 1.00 91.81 269 GLN A N 1
ATOM 2176 C CA . GLN A 1 269 ? 3.684 0.746 -3.922 1.00 91.81 269 GLN A CA 1
ATOM 2177 C C . GLN A 1 269 ? 3.741 0.945 -5.443 1.00 91.81 269 GLN A C 1
ATOM 2179 O O . GLN A 1 269 ? 2.922 1.686 -5.983 1.00 91.81 269 GLN A O 1
ATOM 2184 N N . ALA A 1 270 ? 4.636 0.235 -6.132 1.00 88.50 270 ALA A N 1
ATOM 2185 C CA . ALA A 1 270 ? 4.774 0.302 -7.584 1.00 88.50 270 ALA A CA 1
ATOM 2186 C C . ALA A 1 270 ? 3.484 -0.127 -8.307 1.00 88.50 270 ALA A C 1
ATOM 2188 O O . ALA A 1 270 ? 3.032 0.557 -9.225 1.00 88.50 270 ALA A O 1
ATOM 2189 N N . ALA A 1 271 ? 2.840 -1.210 -7.854 1.00 89.12 271 ALA A N 1
ATOM 2190 C CA . ALA A 1 271 ? 1.565 -1.663 -8.408 1.00 89.12 271 ALA A CA 1
ATOM 2191 C C . ALA A 1 271 ? 0.437 -0.641 -8.184 1.00 89.12 271 ALA A C 1
ATOM 2193 O O . ALA A 1 271 ? -0.374 -0.400 -9.079 1.00 89.12 271 ALA A O 1
ATOM 2194 N N . ILE A 1 272 ? 0.382 -0.016 -7.000 1.00 93.06 272 ILE A N 1
ATOM 2195 C CA . ILE A 1 272 ? -0.591 1.043 -6.697 1.00 93.06 272 ILE A CA 1
ATOM 2196 C C . ILE A 1 272 ? -0.391 2.247 -7.619 1.00 93.06 272 ILE A C 1
ATOM 2198 O O . ILE A 1 272 ? -1.373 2.755 -8.160 1.00 93.06 272 ILE A O 1
ATOM 2202 N N . GLU A 1 273 ? 0.851 2.698 -7.801 1.00 92.31 273 GLU A N 1
ATOM 2203 C CA . GLU A 1 273 ? 1.190 3.824 -8.678 1.00 92.31 273 GLU A CA 1
ATOM 2204 C C . GLU A 1 273 ? 0.806 3.538 -10.132 1.00 92.31 273 GLU A C 1
ATOM 2206 O O . GLU A 1 273 ? 0.135 4.355 -10.760 1.00 92.31 273 GLU A O 1
ATOM 2211 N N . GLU A 1 274 ? 1.132 2.351 -10.641 1.00 89.38 274 GLU A N 1
ATOM 2212 C CA . GLU A 1 274 ? 0.791 1.942 -12.005 1.00 89.38 274 GLU A CA 1
ATOM 2213 C C . GLU A 1 274 ? -0.726 1.894 -12.240 1.00 89.38 274 GLU A C 1
ATOM 2215 O O . GLU A 1 274 ? -1.234 2.484 -13.195 1.00 89.38 274 GLU A O 1
ATOM 2220 N N . MET A 1 275 ? -1.481 1.268 -11.332 1.00 93.62 275 MET A N 1
ATOM 2221 C CA . MET A 1 275 ? -2.945 1.249 -11.402 1.00 93.62 275 MET A CA 1
ATOM 2222 C C . MET A 1 275 ? -3.543 2.661 -11.328 1.00 93.62 275 MET A C 1
ATOM 2224 O O . MET A 1 275 ? -4.532 2.954 -12.001 1.00 93.62 275 MET A O 1
ATOM 2228 N N . MET A 1 276 ? -2.955 3.539 -10.514 1.00 93.69 276 MET A N 1
ATOM 2229 C CA . MET A 1 276 ? -3.435 4.901 -10.274 1.00 93.69 276 MET A CA 1
ATOM 2230 C C . MET A 1 276 ? -3.173 5.858 -11.438 1.00 93.69 276 MET A C 1
ATOM 2232 O O . MET A 1 276 ? -3.997 6.739 -11.678 1.00 93.69 276 MET A O 1
ATOM 2236 N N . LEU A 1 277 ? -2.060 5.687 -12.151 1.00 92.00 277 LEU A N 1
ATOM 2237 C CA . LEU A 1 277 ? -1.700 6.497 -13.318 1.00 92.00 277 LEU A CA 1
ATOM 2238 C C . LEU A 1 277 ? -2.335 5.984 -14.622 1.00 92.00 277 LEU A C 1
ATOM 2240 O O . LEU A 1 277 ? -2.268 6.661 -15.646 1.00 92.00 277 LEU A O 1
ATOM 2244 N N . SER A 1 278 ? -2.992 4.822 -14.583 1.00 92.00 278 SER A N 1
ATOM 2245 C CA . SER A 1 278 ? -3.768 4.287 -15.706 1.00 92.00 278 SER A CA 1
ATOM 2246 C C . SER A 1 278 ? -5.006 5.128 -16.037 1.00 92.00 278 SER A C 1
ATOM 2248 O O . SER A 1 278 ? -5.493 5.933 -15.234 1.00 92.00 278 SER A O 1
ATOM 2250 N N . SER A 1 279 ? -5.615 4.859 -17.196 1.00 92.56 279 SER A N 1
ATOM 2251 C CA . SER A 1 279 ? -6.877 5.503 -17.595 1.00 92.56 279 SER A CA 1
ATOM 2252 C C . SER A 1 279 ? -8.050 5.208 -16.640 1.00 92.56 279 SER A C 1
ATOM 2254 O O . SER A 1 279 ? -9.035 5.949 -16.610 1.00 92.56 279 SER A O 1
ATOM 2256 N N . SER A 1 280 ? -7.922 4.169 -15.805 1.00 94.75 280 SER A N 1
ATOM 2257 C CA . SER A 1 280 ? -8.887 3.783 -14.768 1.00 94.75 280 SER A CA 1
ATOM 2258 C C . SER A 1 280 ? -8.447 4.172 -13.351 1.00 94.75 280 SER A C 1
ATOM 2260 O O . SER A 1 280 ? -8.989 3.651 -12.376 1.00 94.75 280 SER A O 1
ATOM 2262 N N . GLY A 1 281 ? -7.514 5.120 -13.208 1.00 94.94 281 GLY A N 1
ATOM 2263 C CA . GLY A 1 281 ? -6.905 5.516 -11.933 1.00 94.94 281 GLY A CA 1
ATOM 2264 C C . GLY A 1 281 ? -7.879 5.816 -10.788 1.00 94.94 281 GLY A C 1
ATOM 2265 O O . GLY A 1 281 ? -7.607 5.486 -9.633 1.00 94.94 281 GLY A O 1
ATOM 2266 N N . LEU A 1 282 ? -9.071 6.351 -11.085 1.00 95.88 282 LEU A N 1
ATOM 2267 C CA . LEU A 1 282 ? -10.122 6.583 -10.082 1.00 95.88 282 LEU A CA 1
ATOM 2268 C C . LEU A 1 282 ? -10.559 5.301 -9.353 1.00 95.88 282 LEU A C 1
ATOM 2270 O O . LEU A 1 282 ? -10.868 5.357 -8.160 1.00 95.88 282 LEU A O 1
ATOM 2274 N N . LEU A 1 283 ? -10.557 4.156 -10.045 1.00 97.25 283 LEU A N 1
ATOM 2275 C CA . LEU A 1 283 ? -10.878 2.854 -9.459 1.00 97.25 283 LEU A CA 1
ATOM 2276 C C . LEU A 1 283 ? -9.815 2.395 -8.457 1.00 97.25 283 LEU A C 1
ATOM 2278 O O . LEU A 1 283 ? -10.149 1.626 -7.564 1.00 97.25 283 LEU A O 1
ATOM 2282 N N . MET A 1 284 ? -8.587 2.918 -8.533 1.00 97.00 284 MET A N 1
ATOM 2283 C CA . MET A 1 284 ? -7.551 2.684 -7.526 1.00 97.00 284 MET A CA 1
ATOM 2284 C C . MET A 1 284 ? -7.559 3.740 -6.409 1.00 97.00 284 MET A C 1
ATOM 2286 O O . MET A 1 284 ? -7.416 3.406 -5.231 1.00 97.00 284 MET A O 1
ATOM 2290 N N . ILE A 1 285 ? -7.794 5.013 -6.747 1.00 97.81 285 ILE A N 1
ATOM 2291 C CA . ILE A 1 285 ? -7.807 6.124 -5.777 1.00 97.81 285 ILE A CA 1
ATOM 2292 C C . ILE A 1 285 ? -8.894 5.923 -4.716 1.00 97.81 285 ILE A C 1
ATOM 2294 O O . ILE A 1 285 ? -8.644 6.142 -3.529 1.00 97.81 285 ILE A O 1
ATOM 2298 N N . ILE A 1 286 ? -10.097 5.491 -5.115 1.00 98.25 286 ILE A N 1
ATOM 2299 C CA . ILE A 1 286 ? -11.209 5.302 -4.172 1.00 98.25 286 ILE A CA 1
ATOM 2300 C C . ILE A 1 286 ? -10.858 4.253 -3.094 1.00 98.25 286 ILE A C 1
ATOM 2302 O O . ILE A 1 286 ? -10.985 4.566 -1.905 1.00 98.25 286 ILE A O 1
ATOM 2306 N N . PRO A 1 287 ? -10.383 3.041 -3.443 1.00 97.62 287 PRO A N 1
ATOM 2307 C CA . PRO A 1 287 ? -9.901 2.084 -2.462 1.00 97.62 287 PRO A CA 1
ATOM 2308 C C . PRO A 1 287 ? -8.774 2.621 -1.585 1.00 97.62 287 PRO A C 1
ATOM 2310 O O . PRO A 1 287 ? -8.903 2.549 -0.368 1.00 97.62 287 PRO A O 1
ATOM 2313 N N . VAL A 1 288 ? -7.724 3.206 -2.168 1.00 97.81 288 VAL A N 1
ATOM 2314 C CA . VAL A 1 288 ? -6.544 3.687 -1.423 1.00 97.81 288 VAL A CA 1
ATOM 2315 C C . VAL A 1 288 ? -6.906 4.749 -0.387 1.00 97.81 288 VAL A C 1
ATOM 2317 O O . VAL A 1 288 ? -6.407 4.716 0.737 1.00 97.81 288 VAL A O 1
ATOM 2320 N N . VAL A 1 289 ? -7.782 5.692 -0.736 1.00 98.38 289 VAL A N 1
ATOM 2321 C CA . VAL A 1 289 ? -8.115 6.825 0.140 1.00 98.38 289 VAL A CA 1
ATOM 2322 C C . VAL A 1 289 ? -9.258 6.502 1.101 1.00 98.38 289 VAL A C 1
ATOM 2324 O O . VAL A 1 289 ? -9.280 7.026 2.213 1.00 98.38 289 VAL A O 1
ATOM 2327 N N . PHE A 1 290 ? -10.211 5.649 0.711 1.00 98.19 290 PHE A N 1
ATOM 2328 C CA . PHE A 1 290 ? -11.439 5.447 1.486 1.00 98.19 290 PHE A CA 1
ATOM 2329 C C . PHE A 1 290 ? -11.636 4.014 1.980 1.00 98.19 290 PHE A C 1
ATOM 2331 O O . PHE A 1 290 ? -11.891 3.822 3.168 1.00 98.19 290 PHE A O 1
ATOM 2338 N N . PHE A 1 291 ? -11.557 3.002 1.113 1.00 98.56 291 PHE A N 1
ATOM 2339 C CA . PHE A 1 291 ? -11.933 1.635 1.510 1.00 98.56 291 PHE A CA 1
ATOM 2340 C C . PHE A 1 291 ? -10.837 0.940 2.316 1.00 98.56 291 PHE A C 1
ATOM 2342 O O . PHE A 1 291 ? -11.126 0.382 3.375 1.00 98.56 291 PHE A O 1
ATOM 2349 N N . ALA A 1 292 ? -9.590 1.013 1.852 1.00 97.62 292 ALA A N 1
ATOM 2350 C CA . ALA A 1 292 ? -8.436 0.417 2.508 1.00 97.62 292 ALA A CA 1
ATOM 2351 C C . ALA A 1 292 ? -8.246 0.960 3.933 1.00 97.62 292 ALA A C 1
ATOM 2353 O O . ALA A 1 292 ? -8.263 0.144 4.855 1.00 97.62 292 ALA A O 1
ATOM 2354 N N . PRO A 1 293 ? -8.246 2.288 4.186 1.00 98.75 293 PRO A N 1
ATOM 2355 C CA . PRO A 1 293 ? -8.150 2.816 5.546 1.00 98.75 293 PRO A CA 1
ATOM 2356 C C . PRO A 1 293 ? -9.247 2.310 6.484 1.00 98.75 293 PRO A C 1
ATOM 2358 O O . PRO A 1 293 ? -8.983 2.027 7.648 1.00 98.75 293 PRO A O 1
ATOM 2361 N N . VAL A 1 294 ? -10.484 2.152 6.003 1.00 98.75 294 VAL A N 1
ATOM 2362 C CA . VAL A 1 294 ? -11.576 1.620 6.832 1.00 98.75 294 VAL A CA 1
ATOM 2363 C C . VAL A 1 294 ? -11.361 0.137 7.130 1.00 98.75 294 VAL A C 1
ATOM 2365 O O . VAL A 1 294 ? -11.402 -0.266 8.292 1.00 98.75 294 VAL A O 1
ATOM 2368 N N . VAL A 1 295 ? -11.139 -0.683 6.101 1.00 98.62 295 VAL A N 1
ATOM 2369 C CA . VAL A 1 295 ? -10.976 -2.136 6.249 1.00 98.62 295 VAL A CA 1
ATOM 2370 C C . VAL A 1 295 ? -9.754 -2.466 7.101 1.00 98.62 295 VAL A C 1
ATOM 2372 O O . VAL A 1 295 ? -9.849 -3.248 8.048 1.00 98.62 295 VAL A O 1
ATOM 2375 N N . GLU A 1 296 ? -8.614 -1.863 6.789 1.00 98.50 296 GLU A N 1
ATOM 2376 C CA . GLU A 1 296 ? -7.346 -2.170 7.437 1.00 98.50 296 GLU A CA 1
ATOM 2377 C C . GLU A 1 296 ? -7.341 -1.710 8.888 1.00 98.50 296 GLU A C 1
ATOM 2379 O O . GLU A 1 296 ? -6.945 -2.475 9.761 1.00 98.50 296 GLU A O 1
ATOM 2384 N N . GLU A 1 297 ? -7.863 -0.527 9.210 1.00 98.69 297 GLU A N 1
ATOM 2385 C CA . GLU A 1 297 ? -7.914 -0.095 10.607 1.00 98.69 297 GLU A CA 1
ATOM 2386 C C . GLU A 1 297 ? -8.873 -0.976 11.430 1.00 98.69 297 GLU A C 1
ATOM 2388 O O . GLU A 1 297 ? -8.549 -1.363 12.559 1.00 98.69 297 GLU A O 1
ATOM 2393 N N . LEU A 1 298 ? -10.010 -1.403 10.863 1.00 98.38 298 LEU A N 1
ATOM 2394 C CA . LEU A 1 298 ? -10.903 -2.363 11.523 1.00 98.38 298 LEU A CA 1
ATOM 2395 C C . LEU A 1 298 ? -10.214 -3.708 11.803 1.00 98.38 298 LEU A C 1
ATOM 2397 O O . LEU A 1 298 ? -10.384 -4.270 12.885 1.00 98.38 298 LEU A O 1
ATOM 2401 N N . VAL A 1 299 ? -9.405 -4.226 10.881 1.00 98.31 299 VAL A N 1
ATOM 2402 C CA . VAL A 1 299 ? -8.701 -5.504 11.071 1.00 98.31 299 VAL A CA 1
ATOM 2403 C C . VAL A 1 299 ? -7.484 -5.332 11.986 1.00 98.31 299 VAL A C 1
ATOM 2405 O O . VAL A 1 299 ? -7.377 -5.979 13.031 1.00 98.31 299 VAL A O 1
ATOM 2408 N N . PHE A 1 300 ? -6.573 -4.427 11.644 1.00 98.31 300 PHE A N 1
ATOM 2409 C CA . PHE A 1 300 ? -5.288 -4.277 12.317 1.00 98.31 300 PHE A CA 1
ATOM 2410 C C . PHE A 1 300 ? -5.385 -3.547 13.650 1.00 98.31 300 PHE A C 1
ATOM 2412 O O . PHE A 1 300 ? -4.664 -3.914 14.580 1.00 98.31 300 PHE A O 1
ATOM 2419 N N . ARG A 1 301 ? -6.269 -2.557 13.812 1.00 97.31 301 ARG A N 1
ATOM 2420 C CA . ARG A 1 301 ? -6.436 -1.880 15.109 1.00 97.31 301 ARG A CA 1
ATOM 2421 C C . ARG A 1 301 ? -7.575 -2.459 15.901 1.00 97.31 301 ARG A C 1
ATOM 2423 O O . ARG A 1 301 ? -7.372 -2.800 17.057 1.00 97.31 301 ARG A O 1
ATOM 2430 N N . LYS A 1 302 ? -8.765 -2.612 15.319 1.00 94.69 302 LYS A N 1
ATOM 2431 C CA . LYS A 1 302 ? -9.912 -3.056 16.118 1.00 94.69 302 LYS A CA 1
ATOM 2432 C C . LYS A 1 302 ? -9.857 -4.549 16.431 1.00 94.69 302 LYS A C 1
ATOM 2434 O O . LYS A 1 302 ? -9.904 -4.929 17.604 1.00 94.69 302 LYS A O 1
ATOM 2439 N N . ALA A 1 303 ? -9.727 -5.394 15.411 1.00 96.81 303 ALA A N 1
ATOM 2440 C CA . ALA A 1 303 ? -9.753 -6.840 15.583 1.00 96.81 303 ALA A CA 1
ATOM 2441 C C . ALA A 1 303 ? -8.504 -7.340 16.313 1.00 96.81 303 ALA A C 1
ATOM 2443 O O . ALA A 1 303 ? -8.630 -7.949 17.375 1.00 96.81 303 ALA A O 1
ATOM 2444 N N . ILE A 1 304 ? -7.309 -7.042 15.798 1.00 96.94 304 ILE A N 1
ATOM 2445 C CA . ILE A 1 304 ? -6.062 -7.557 16.374 1.00 96.94 304 ILE A CA 1
ATOM 2446 C C . ILE A 1 304 ? -5.855 -7.047 17.808 1.00 96.94 304 ILE A C 1
ATOM 2448 O O . ILE A 1 304 ? -5.572 -7.871 18.676 1.00 96.94 304 ILE A O 1
ATOM 2452 N N . PHE A 1 305 ? -6.081 -5.759 18.122 1.00 95.81 305 PHE A N 1
ATOM 2453 C CA . PHE A 1 305 ? -5.890 -5.283 19.505 1.00 95.81 305 PHE A CA 1
ATOM 2454 C C . PHE A 1 305 ? -6.800 -5.994 20.502 1.00 95.81 305 PHE A C 1
ATOM 2456 O O . PHE A 1 305 ? -6.362 -6.305 21.606 1.00 95.81 305 PHE A O 1
ATOM 2463 N N . SER A 1 306 ? -8.038 -6.313 20.115 1.00 93.50 306 SER A N 1
ATOM 2464 C CA . SER A 1 306 ? -8.987 -6.997 21.005 1.00 93.50 306 SER A CA 1
ATOM 2465 C C . SER A 1 306 ? -8.550 -8.414 21.420 1.00 93.50 306 SER A C 1
ATOM 2467 O O . SER A 1 306 ? -9.087 -8.984 22.376 1.00 93.50 306 SER A O 1
ATOM 2469 N N . LEU A 1 307 ? -7.570 -9.004 20.725 1.00 94.12 307 LEU A N 1
ATOM 2470 C CA . LEU A 1 307 ? -7.038 -10.327 21.051 1.00 94.12 307 LEU A CA 1
ATOM 2471 C C . LEU A 1 307 ? -6.046 -10.292 22.220 1.00 94.12 307 LEU A C 1
ATOM 2473 O O . LEU A 1 307 ? -5.884 -11.304 22.910 1.00 94.12 307 LEU A O 1
ATOM 2477 N N . PHE A 1 308 ? -5.446 -9.133 22.499 1.00 92.88 308 PHE A N 1
ATOM 2478 C CA . PHE A 1 308 ? -4.410 -8.964 23.513 1.00 92.88 308 PHE A CA 1
ATOM 2479 C C . PHE A 1 308 ? -4.918 -8.144 24.702 1.00 92.88 308 PHE A C 1
ATOM 2481 O O . PHE A 1 308 ? -5.733 -7.241 24.566 1.00 92.88 308 PHE A O 1
ATOM 2488 N N . LYS A 1 309 ? -4.418 -8.459 25.903 1.00 89.81 309 LYS A N 1
ATOM 2489 C CA . LYS A 1 309 ? -4.705 -7.663 27.111 1.00 89.81 309 LYS A CA 1
ATOM 2490 C C . LYS A 1 309 ? -3.781 -6.452 27.251 1.00 89.81 309 LYS A C 1
ATOM 2492 O O . LYS A 1 309 ? -4.163 -5.464 27.861 1.00 89.81 309 LYS A O 1
ATOM 2497 N N . ASN A 1 310 ? -2.553 -6.566 26.746 1.00 93.75 310 ASN A N 1
ATOM 2498 C CA . ASN A 1 310 ? -1.545 -5.514 26.795 1.00 93.75 310 ASN A CA 1
ATOM 2499 C C . ASN A 1 310 ? -1.557 -4.760 25.458 1.00 93.75 310 ASN A C 1
ATOM 2501 O O . ASN A 1 310 ? -1.261 -5.354 24.420 1.00 93.75 310 ASN A O 1
ATOM 2505 N N . GLU A 1 311 ? -1.889 -3.470 25.497 1.00 94.31 311 GLU A N 1
ATOM 2506 C CA . GLU A 1 311 ? -2.002 -2.619 24.305 1.00 94.31 311 GLU A CA 1
ATOM 2507 C C . GLU A 1 311 ? -0.668 -2.418 23.569 1.00 94.31 311 GLU A C 1
ATOM 2509 O O . GLU A 1 311 ? -0.658 -2.294 22.350 1.00 94.31 311 GLU A O 1
ATOM 2514 N N . TYR A 1 312 ? 0.472 -2.476 24.263 1.00 96.25 312 TYR A N 1
ATOM 2515 C CA . TYR A 1 312 ? 1.792 -2.393 23.630 1.00 96.25 312 TYR A CA 1
ATOM 2516 C C . TYR A 1 312 ? 2.168 -3.691 22.911 1.00 96.25 312 TYR A C 1
ATOM 2518 O O . TYR A 1 312 ? 2.789 -3.653 21.851 1.00 96.25 312 TYR A O 1
ATOM 2526 N N . MET A 1 313 ? 1.747 -4.844 23.444 1.00 97.38 313 MET A N 1
ATOM 2527 C CA . MET A 1 313 ? 1.879 -6.120 22.732 1.00 97.38 313 MET A CA 1
ATOM 2528 C C . MET A 1 313 ? 0.972 -6.142 21.496 1.00 97.38 313 MET A C 1
ATOM 2530 O O . MET A 1 313 ? 1.409 -6.550 20.423 1.00 97.38 313 MET A O 1
ATOM 2534 N N . ALA A 1 314 ? -0.268 -5.657 21.628 1.00 97.38 314 ALA A N 1
ATOM 2535 C CA . ALA A 1 314 ? -1.165 -5.477 20.490 1.00 97.38 314 ALA A CA 1
ATOM 2536 C C . ALA A 1 314 ? -0.549 -4.573 19.419 1.00 97.38 314 ALA A C 1
ATOM 2538 O O . ALA A 1 314 ? -0.570 -4.936 18.249 1.00 97.38 314 ALA A O 1
ATOM 2539 N N . LEU A 1 315 ? 0.021 -3.433 19.823 1.00 98.50 315 LEU A N 1
ATOM 2540 C CA . LEU A 1 315 ? 0.689 -2.493 18.930 1.00 98.50 315 LEU A CA 1
ATOM 2541 C C . LEU A 1 315 ? 1.821 -3.169 18.161 1.00 98.50 315 LEU A C 1
ATOM 2543 O O . LEU A 1 315 ? 1.846 -3.083 16.937 1.00 98.50 315 LEU A O 1
ATOM 2547 N N . LEU A 1 316 ? 2.715 -3.877 18.855 1.00 98.44 316 LEU A N 1
ATOM 2548 C CA . LEU A 1 316 ? 3.833 -4.576 18.224 1.00 98.44 316 LEU A CA 1
ATOM 2549 C C . LEU A 1 316 ? 3.342 -5.597 17.190 1.00 98.44 316 LEU A C 1
ATOM 2551 O O . LEU A 1 316 ? 3.735 -5.531 16.029 1.00 98.44 316 LEU A O 1
ATOM 2555 N N . ILE A 1 317 ? 2.445 -6.504 17.587 1.00 98.50 317 ILE A N 1
ATOM 2556 C CA . ILE A 1 317 ? 1.949 -7.564 16.698 1.00 98.50 317 ILE A CA 1
ATOM 2557 C C . ILE A 1 317 ? 1.145 -6.985 15.529 1.00 98.50 317 ILE A C 1
ATOM 2559 O O . ILE A 1 317 ? 1.339 -7.395 14.390 1.00 98.50 317 ILE A O 1
ATOM 2563 N N . SER A 1 318 ? 0.278 -6.007 15.789 1.00 98.50 318 SER A N 1
ATOM 2564 C CA . SER A 1 318 ? -0.496 -5.308 14.758 1.00 98.50 318 SER A CA 1
ATOM 2565 C C . SER A 1 318 ? 0.408 -4.638 13.724 1.00 98.50 318 SER A C 1
ATOM 2567 O O . SER A 1 318 ? 0.157 -4.765 12.530 1.00 98.50 318 SER A O 1
ATOM 2569 N N . SER A 1 319 ? 1.480 -3.977 14.167 1.00 98.69 319 SER A N 1
ATOM 2570 C CA . SER A 1 319 ? 2.426 -3.279 13.285 1.00 98.69 319 SER A CA 1
ATOM 2571 C C . SER A 1 319 ? 3.234 -4.251 12.430 1.00 98.69 319 SER A C 1
ATOM 2573 O O . SER A 1 319 ? 3.385 -4.034 11.232 1.00 98.69 319 SER A O 1
ATOM 2575 N N . LEU A 1 320 ? 3.702 -5.354 13.026 1.00 98.44 320 LEU A N 1
ATOM 2576 C CA . LEU A 1 320 ? 4.416 -6.408 12.304 1.00 98.44 320 LEU A CA 1
ATOM 2577 C C . LEU A 1 320 ? 3.533 -7.063 11.239 1.00 98.44 320 LEU A C 1
ATOM 2579 O O . LEU A 1 320 ? 3.964 -7.217 10.102 1.00 98.44 320 LEU A O 1
ATOM 2583 N N . LEU A 1 321 ? 2.292 -7.418 11.591 1.00 98.06 321 LEU A N 1
ATOM 2584 C CA . LEU A 1 321 ? 1.349 -8.018 10.645 1.00 98.06 321 LEU A CA 1
ATOM 2585 C C . LEU A 1 321 ? 0.949 -7.038 9.540 1.00 98.06 321 LEU A C 1
ATOM 2587 O O . LEU A 1 32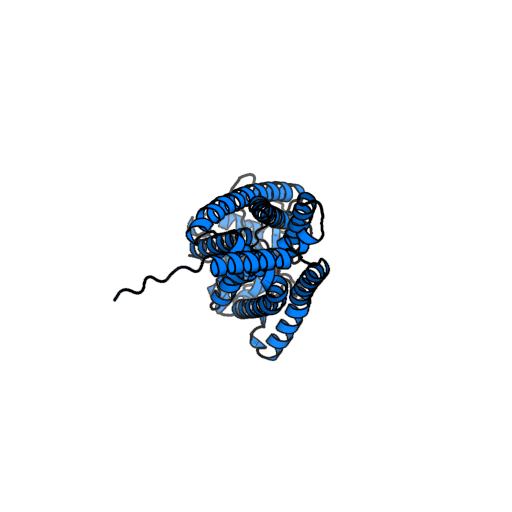1 ? 0.837 -7.456 8.393 1.00 98.06 321 LEU A O 1
ATOM 2591 N N . PHE A 1 322 ? 0.765 -5.757 9.876 1.00 98.12 322 PHE A N 1
ATOM 2592 C CA . PHE A 1 322 ? 0.496 -4.710 8.893 1.00 98.12 322 PHE A CA 1
ATOM 2593 C C . PHE A 1 322 ? 1.649 -4.604 7.894 1.00 98.12 322 PHE A C 1
ATOM 2595 O O . PHE A 1 322 ? 1.406 -4.624 6.698 1.00 98.12 322 PHE A O 1
ATOM 2602 N N . GLY A 1 323 ? 2.902 -4.585 8.356 1.00 96.81 323 GLY A N 1
ATOM 2603 C CA . GLY A 1 323 ? 4.052 -4.597 7.454 1.00 96.81 323 GLY A CA 1
ATOM 2604 C C . GLY A 1 323 ? 4.124 -5.845 6.580 1.00 96.81 323 GLY A C 1
ATOM 2605 O O . GLY A 1 323 ? 4.235 -5.742 5.364 1.00 96.81 323 GLY A O 1
ATOM 2606 N N . LEU A 1 324 ? 3.986 -7.022 7.192 1.00 95.50 324 LEU A N 1
ATOM 2607 C CA . LEU A 1 324 ? 4.148 -8.313 6.523 1.00 95.50 324 LEU A CA 1
ATOM 2608 C C . LEU A 1 324 ? 3.200 -8.508 5.335 1.00 95.50 324 LEU A C 1
ATOM 2610 O O . LEU A 1 324 ? 3.620 -9.047 4.315 1.00 95.50 324 LEU A O 1
ATOM 2614 N N . ILE A 1 325 ? 1.940 -8.075 5.441 1.00 93.94 325 ILE A N 1
ATOM 2615 C CA . ILE A 1 325 ? 0.992 -8.237 4.330 1.00 93.94 325 ILE A CA 1
ATOM 2616 C C . ILE A 1 325 ? 1.356 -7.370 3.115 1.00 93.94 325 ILE A C 1
ATOM 2618 O O . ILE A 1 325 ? 1.166 -7.819 1.988 1.00 93.94 325 ILE A O 1
ATOM 2622 N N . HIS A 1 326 ? 1.935 -6.184 3.332 1.00 93.88 326 HIS A N 1
ATOM 2623 C CA . HIS A 1 326 ? 2.257 -5.220 2.274 1.00 93.88 326 HIS A CA 1
ATOM 2624 C C . HIS A 1 326 ? 3.506 -5.597 1.474 1.00 93.88 326 HIS A C 1
ATOM 2626 O O . HIS A 1 326 ? 3.662 -5.142 0.349 1.00 93.88 326 HIS A O 1
ATOM 2632 N N . VAL A 1 327 ? 4.381 -6.434 2.033 1.00 92.81 327 VAL A N 1
ATOM 2633 C CA . VAL A 1 327 ? 5.591 -6.928 1.354 1.00 92.81 327 VAL A CA 1
ATOM 2634 C C . VAL A 1 327 ? 5.542 -8.422 1.054 1.00 92.81 327 VAL A C 1
ATOM 2636 O O . VAL A 1 327 ? 6.546 -9.026 0.699 1.00 92.81 327 VAL A O 1
ATOM 2639 N N . SER A 1 328 ? 4.369 -9.045 1.180 1.00 88.00 328 SER A N 1
ATOM 2640 C CA . SER A 1 328 ? 4.209 -10.486 0.951 1.00 88.00 328 SER A CA 1
ATOM 2641 C C . SER A 1 328 ? 4.490 -10.926 -0.492 1.00 88.00 328 SER A C 1
ATOM 2643 O O . SER A 1 328 ? 4.738 -12.109 -0.717 1.00 88.00 328 SER A O 1
ATOM 2645 N N . SER A 1 329 ? 4.477 -9.990 -1.446 1.00 84.56 329 SER A N 1
ATOM 2646 C CA . SER A 1 329 ? 4.797 -10.217 -2.858 1.00 84.56 329 SER A CA 1
ATOM 2647 C C . SER A 1 329 ? 6.261 -9.961 -3.226 1.00 84.56 329 SER A C 1
ATOM 2649 O O . SER A 1 329 ? 6.627 -10.250 -4.361 1.00 84.56 329 SER A O 1
ATOM 2651 N N . GLU A 1 330 ? 7.089 -9.433 -2.314 1.00 83.88 330 GLU A N 1
ATOM 2652 C CA . GLU A 1 330 ? 8.494 -9.102 -2.594 1.00 83.88 330 GLU A CA 1
ATOM 2653 C C . GLU A 1 330 ? 9.292 -10.330 -3.061 1.00 83.88 330 GLU A C 1
ATOM 2655 O O . GLU A 1 330 ? 9.208 -11.411 -2.472 1.00 83.88 330 GLU A O 1
ATOM 2660 N N . ALA A 1 331 ? 10.104 -10.156 -4.107 1.00 76.38 331 ALA A N 1
ATOM 2661 C CA . ALA A 1 331 ? 10.766 -11.258 -4.811 1.00 76.38 331 ALA A CA 1
ATOM 2662 C C . ALA A 1 331 ? 11.932 -11.898 -4.035 1.00 76.38 331 ALA A C 1
ATOM 2664 O O . ALA A 1 331 ? 12.367 -13.009 -4.346 1.00 76.38 331 ALA A O 1
ATOM 2665 N N . SER A 1 332 ? 12.458 -11.217 -3.013 1.00 82.44 332 SER A N 1
ATOM 2666 C CA . SER A 1 332 ? 13.569 -11.717 -2.202 1.00 82.44 332 SER A CA 1
ATOM 2667 C C . SER A 1 332 ? 13.399 -11.391 -0.723 1.00 82.44 332 SER A C 1
ATOM 2669 O O . SER A 1 332 ? 12.729 -10.433 -0.344 1.00 82.44 332 SER A O 1
ATOM 2671 N N . LEU A 1 333 ? 14.073 -12.160 0.138 1.00 86.81 333 LEU A N 1
ATOM 2672 C CA . LEU A 1 333 ? 14.105 -11.875 1.575 1.00 86.81 333 LEU A CA 1
ATOM 2673 C C . LEU A 1 333 ? 14.742 -10.508 1.876 1.00 86.81 333 LEU A C 1
ATOM 2675 O O . LEU A 1 333 ? 14.332 -9.842 2.824 1.00 86.81 333 LEU A O 1
ATOM 2679 N N . ALA A 1 334 ? 15.736 -10.093 1.085 1.00 87.56 334 ALA A N 1
ATOM 2680 C CA . ALA A 1 334 ? 16.373 -8.793 1.249 1.00 87.56 334 ALA A CA 1
ATOM 2681 C C . ALA A 1 334 ? 15.378 -7.661 0.954 1.00 87.56 334 ALA A C 1
ATOM 2683 O O . ALA A 1 334 ? 15.174 -6.807 1.815 1.00 87.56 334 ALA A O 1
ATOM 2684 N N . ALA A 1 335 ? 14.678 -7.730 -0.183 1.00 85.62 335 ALA A N 1
ATOM 2685 C CA . ALA A 1 335 ? 13.614 -6.792 -0.543 1.00 85.62 335 ALA A CA 1
ATOM 2686 C C . ALA A 1 335 ? 12.491 -6.781 0.505 1.00 85.62 335 ALA A C 1
ATOM 2688 O O . ALA A 1 335 ? 12.116 -5.724 1.006 1.00 85.62 335 ALA A O 1
ATOM 2689 N N . PHE A 1 336 ? 12.041 -7.962 0.943 1.00 89.94 336 PHE A N 1
ATOM 2690 C CA . PHE A 1 336 ? 11.039 -8.118 1.999 1.00 89.94 336 PHE A CA 1
ATOM 2691 C C . PHE A 1 336 ? 11.422 -7.373 3.286 1.00 89.94 336 PHE A C 1
ATOM 2693 O O . PHE A 1 336 ? 10.597 -6.675 3.874 1.00 89.94 336 PHE A O 1
ATOM 2700 N N . VAL A 1 337 ? 12.669 -7.513 3.746 1.00 93.50 337 VAL A N 1
ATOM 2701 C CA . VAL A 1 337 ? 13.135 -6.889 4.994 1.00 93.50 337 VAL A CA 1
ATOM 2702 C C . VAL A 1 337 ? 13.358 -5.385 4.821 1.00 93.50 337 VAL A C 1
ATOM 2704 O O . VAL A 1 337 ? 12.928 -4.612 5.681 1.00 93.50 337 VAL A O 1
ATOM 2707 N N . VAL A 1 338 ? 14.008 -4.971 3.730 1.00 91.81 338 VAL A N 1
ATOM 2708 C CA . VAL A 1 338 ? 14.323 -3.563 3.445 1.00 91.81 338 VAL A CA 1
ATOM 2709 C C . VAL A 1 338 ? 13.039 -2.764 3.228 1.00 91.81 338 VAL A C 1
ATOM 2711 O O . VAL A 1 338 ? 12.810 -1.786 3.934 1.00 91.81 338 VAL A O 1
ATOM 2714 N N . ASN A 1 339 ? 12.145 -3.230 2.356 1.00 92.12 339 ASN A N 1
ATOM 2715 C CA . ASN A 1 339 ? 10.888 -2.542 2.060 1.00 92.12 339 ASN A CA 1
ATOM 2716 C C . ASN A 1 339 ? 9.871 -2.703 3.200 1.00 92.12 339 ASN A C 1
ATOM 2718 O O . ASN A 1 339 ? 9.100 -1.788 3.487 1.00 92.12 339 ASN A O 1
ATOM 2722 N N . GLY A 1 340 ? 9.880 -3.836 3.909 1.00 95.44 340 GLY A N 1
ATOM 2723 C CA . GLY A 1 340 ? 8.894 -4.140 4.949 1.00 95.44 340 GLY A CA 1
ATOM 2724 C C . GLY A 1 340 ? 8.976 -3.222 6.165 1.00 95.44 340 GLY A C 1
ATOM 2725 O O . GLY A 1 340 ? 7.954 -2.938 6.795 1.00 95.44 340 GLY A O 1
ATOM 2726 N N . VAL A 1 341 ? 10.169 -2.714 6.497 1.00 97.31 341 VAL A N 1
ATOM 2727 C CA . VAL A 1 341 ? 10.356 -1.883 7.695 1.00 97.31 341 VAL A CA 1
ATOM 2728 C C . VAL A 1 341 ? 9.553 -0.581 7.637 1.00 97.31 341 VAL A C 1
ATOM 2730 O O . VAL A 1 341 ? 9.028 -0.148 8.664 1.00 97.31 341 VAL A O 1
ATOM 2733 N N . THR A 1 342 ? 9.390 0.016 6.453 1.00 96.62 342 THR A N 1
ATOM 2734 C CA . THR A 1 342 ? 8.630 1.265 6.281 1.00 96.62 342 THR A CA 1
ATOM 2735 C C . THR A 1 342 ? 7.145 1.042 6.579 1.00 96.62 342 THR A C 1
ATOM 2737 O O . THR A 1 342 ? 6.539 1.813 7.328 1.00 96.62 342 THR A O 1
ATOM 2740 N N . TYR A 1 343 ? 6.576 -0.076 6.118 1.00 97.94 343 TYR A N 1
ATOM 2741 C CA . TYR A 1 343 ? 5.202 -0.464 6.430 1.00 97.94 343 TYR A CA 1
ATOM 2742 C C . TYR A 1 343 ? 5.014 -0.846 7.901 1.00 97.94 343 TYR A C 1
ATOM 2744 O O . TYR A 1 343 ? 4.005 -0.467 8.497 1.00 97.94 343 TYR A O 1
ATOM 2752 N N . ILE A 1 344 ? 5.979 -1.534 8.527 1.00 98.62 344 ILE A N 1
ATOM 2753 C CA . ILE A 1 344 ? 5.929 -1.829 9.972 1.00 98.62 344 ILE A CA 1
ATOM 2754 C C . ILE A 1 344 ? 5.871 -0.523 10.773 1.00 98.62 344 ILE A C 1
ATOM 2756 O O . ILE A 1 344 ? 5.056 -0.394 11.690 1.00 98.62 344 ILE A O 1
ATOM 2760 N N . VAL A 1 345 ? 6.702 0.462 10.421 1.00 98.50 345 VAL A N 1
ATOM 2761 C CA . VAL A 1 345 ? 6.727 1.764 11.101 1.00 98.50 345 VAL A CA 1
ATOM 2762 C C . VAL A 1 345 ? 5.434 2.553 10.861 1.00 98.50 345 VAL A C 1
ATOM 2764 O O . VAL A 1 345 ? 4.896 3.119 11.814 1.00 98.50 345 VAL A O 1
ATOM 2767 N N . SER A 1 346 ? 4.868 2.530 9.652 1.00 98.00 346 SER A N 1
ATOM 2768 C CA . SER A 1 346 ? 3.537 3.099 9.376 1.00 98.00 346 SER A CA 1
ATOM 2769 C C . SER A 1 346 ? 2.439 2.435 10.207 1.00 98.00 346 SER A C 1
ATOM 2771 O O . SER A 1 346 ? 1.625 3.114 10.838 1.00 98.00 346 SER A O 1
ATOM 2773 N N . GLY A 1 347 ? 2.461 1.102 10.293 1.00 98.50 347 GLY A N 1
ATOM 2774 C CA . GLY A 1 347 ? 1.560 0.328 11.142 1.00 98.50 347 GLY A CA 1
ATOM 2775 C C . GLY A 1 347 ? 1.678 0.716 12.619 1.00 98.50 347 GLY A C 1
ATOM 2776 O O . GLY A 1 347 ? 0.663 0.862 13.307 1.00 98.50 347 GLY A O 1
ATOM 2777 N N . PHE A 1 348 ? 2.903 0.970 13.085 1.00 98.75 348 PHE A N 1
ATOM 2778 C CA . PHE A 1 348 ? 3.168 1.457 14.436 1.00 98.75 348 PHE A CA 1
ATOM 2779 C C . PHE A 1 348 ? 2.632 2.872 14.656 1.00 98.75 348 PHE A C 1
ATOM 2781 O O . PHE A 1 348 ? 1.972 3.117 15.666 1.00 98.75 348 PHE A O 1
ATOM 2788 N N . ALA A 1 349 ? 2.864 3.802 13.726 1.00 98.62 349 ALA A N 1
ATOM 2789 C CA . ALA A 1 349 ? 2.390 5.181 13.832 1.00 98.62 349 ALA A CA 1
ATOM 2790 C C . ALA A 1 349 ? 0.856 5.246 13.925 1.00 98.62 349 ALA A C 1
ATOM 2792 O O . ALA A 1 349 ? 0.310 5.873 14.837 1.00 98.62 349 ALA A O 1
ATOM 2793 N N . LEU A 1 350 ? 0.153 4.522 13.053 1.00 98.62 350 LEU A N 1
ATOM 2794 C CA . LEU A 1 350 ? -1.308 4.417 13.071 1.00 98.62 350 LEU A CA 1
ATOM 2795 C C . LEU A 1 350 ? -1.827 3.721 14.339 1.00 98.62 350 LEU A C 1
ATOM 2797 O O . LEU A 1 350 ? -2.804 4.168 14.945 1.00 98.62 350 LEU A O 1
ATOM 2801 N N . GLY A 1 351 ? -1.153 2.663 14.800 1.00 98.50 351 GLY A N 1
ATOM 2802 C CA . GLY A 1 351 ? -1.498 2.001 16.059 1.00 98.50 351 GLY A CA 1
ATOM 2803 C C . GLY A 1 351 ? -1.287 2.898 17.281 1.00 98.50 351 GLY A C 1
ATOM 2804 O O . GLY A 1 351 ? -2.092 2.888 18.214 1.00 98.50 351 GLY A O 1
ATOM 2805 N N . TYR A 1 352 ? -0.256 3.737 17.261 1.00 98.44 352 TYR A N 1
ATOM 2806 C CA . TYR A 1 352 ? -0.013 4.732 18.296 1.00 98.44 352 TYR A CA 1
ATOM 2807 C C . TYR A 1 352 ? -1.080 5.835 18.293 1.00 98.44 352 TYR A C 1
ATOM 2809 O O . TYR A 1 352 ? -1.584 6.194 19.361 1.00 98.44 352 TYR A O 1
ATOM 2817 N N . VAL A 1 353 ? -1.490 6.325 17.115 1.00 98.50 353 VAL A N 1
ATOM 2818 C CA . VAL A 1 353 ? -2.631 7.248 16.964 1.00 98.50 353 VAL A CA 1
ATOM 2819 C C . VAL A 1 353 ? -3.893 6.643 17.577 1.00 98.50 353 VAL A C 1
ATOM 2821 O O . VAL A 1 353 ? -4.589 7.322 18.336 1.00 98.50 353 VAL A O 1
ATOM 2824 N N . TYR A 1 354 ? -4.167 5.367 17.308 1.00 98.31 354 TYR A N 1
ATOM 2825 C CA . TYR A 1 354 ? -5.314 4.656 17.868 1.00 98.31 354 TYR A CA 1
ATOM 2826 C C . TYR A 1 354 ? -5.282 4.606 19.408 1.00 98.31 354 TYR A C 1
ATOM 2828 O O . TYR A 1 354 ? -6.263 4.986 20.056 1.00 98.31 354 TYR A O 1
ATOM 2836 N N . ILE A 1 355 ? -4.144 4.241 20.014 1.00 97.62 355 ILE A N 1
ATOM 2837 C CA . ILE A 1 355 ? -3.968 4.227 21.481 1.00 97.62 355 ILE A CA 1
ATOM 2838 C C . ILE A 1 355 ? -4.149 5.634 22.070 1.00 97.62 355 ILE A C 1
ATOM 2840 O O . ILE A 1 355 ? -4.908 5.830 23.024 1.00 97.62 355 ILE A O 1
ATOM 2844 N N . LYS A 1 356 ? -3.488 6.645 21.488 1.00 97.12 356 LYS A N 1
ATOM 2845 C CA . LYS A 1 356 ? -3.536 8.030 21.986 1.00 97.12 356 LYS A CA 1
ATOM 2846 C C . LYS A 1 356 ? -4.929 8.638 21.946 1.00 97.12 356 LYS A C 1
ATOM 2848 O O . LYS A 1 356 ? -5.263 9.435 22.820 1.00 97.12 356 LYS A O 1
ATOM 2853 N N . ASN A 1 357 ? -5.757 8.212 20.999 1.00 95.56 357 ASN A N 1
ATOM 2854 C CA . ASN A 1 357 ? -7.144 8.647 20.877 1.00 95.56 357 ASN A CA 1
ATOM 2855 C C . ASN A 1 357 ? -8.125 7.712 21.600 1.00 95.56 357 ASN A C 1
ATOM 2857 O O . ASN A 1 357 ? -9.281 7.580 21.199 1.00 95.56 357 ASN A O 1
ATOM 2861 N N . LYS A 1 358 ? -7.676 7.080 22.696 1.00 94.75 358 LYS A N 1
ATOM 2862 C CA . LYS A 1 358 ? -8.497 6.237 23.580 1.00 94.75 358 LYS A CA 1
ATOM 2863 C C . LYS A 1 358 ? -9.213 5.114 22.823 1.00 94.75 358 LYS A C 1
ATOM 2865 O O . LYS A 1 358 ? -10.360 4.806 23.133 1.00 94.75 358 LYS A O 1
ATOM 2870 N N . HIS A 1 359 ? -8.534 4.507 21.849 1.00 94.25 359 HIS A N 1
ATOM 2871 C CA . HIS A 1 359 ? -9.061 3.405 21.044 1.00 94.25 359 HIS A CA 1
ATOM 2872 C C . HIS A 1 359 ? -10.301 3.773 20.207 1.00 94.25 359 HIS A C 1
ATOM 2874 O O . HIS A 1 359 ? -11.110 2.900 19.878 1.00 94.25 359 HIS A O 1
ATOM 2880 N N . ASN A 1 360 ? -10.462 5.057 19.860 1.00 95.06 360 ASN A N 1
ATOM 2881 C CA . ASN A 1 360 ? -11.461 5.492 18.890 1.00 95.06 360 ASN A CA 1
ATOM 2882 C C . ASN A 1 360 ? -10.953 5.215 17.472 1.00 95.06 360 ASN A C 1
ATOM 2884 O O . ASN A 1 360 ? -9.999 5.847 17.015 1.00 95.06 360 ASN A O 1
ATOM 2888 N N . ILE A 1 361 ? -11.601 4.280 16.780 1.00 97.00 361 ILE A N 1
ATOM 2889 C CA . ILE A 1 361 ? -11.149 3.815 15.469 1.00 97.00 361 ILE A CA 1
ATOM 2890 C C . ILE A 1 361 ? -11.200 4.900 14.386 1.00 97.00 361 ILE A C 1
ATOM 2892 O O . ILE A 1 361 ? -10.382 4.901 13.472 1.00 97.00 361 ILE A O 1
ATOM 2896 N N . TRP A 1 362 ? -12.105 5.875 14.509 1.00 98.19 362 TRP A N 1
ATOM 2897 C CA . TRP A 1 362 ? -12.223 6.967 13.539 1.00 98.19 362 TRP A CA 1
ATOM 2898 C C . TRP A 1 362 ? -10.981 7.852 13.493 1.00 98.19 362 TRP A C 1
ATOM 2900 O O . TRP A 1 362 ? -10.648 8.376 12.434 1.00 98.19 362 TRP A O 1
ATOM 2910 N N . ALA A 1 363 ? -10.267 7.986 14.617 1.00 98.19 363 ALA A N 1
ATOM 2911 C CA . ALA A 1 363 ? -9.035 8.764 14.660 1.00 98.19 363 ALA A CA 1
ATOM 2912 C C . ALA A 1 363 ? -7.973 8.176 13.726 1.00 98.19 363 ALA A C 1
ATOM 2914 O O . ALA A 1 363 ? -7.374 8.911 12.945 1.00 98.19 363 ALA A O 1
ATOM 2915 N N . SER A 1 364 ? -7.759 6.859 13.780 1.00 98.19 364 SER A N 1
ATOM 2916 C CA . SER A 1 364 ? -6.765 6.214 12.928 1.00 98.19 364 SER A CA 1
ATOM 2917 C C . SER A 1 364 ? -7.255 6.053 11.487 1.00 98.19 364 SER A C 1
ATOM 2919 O O . SER A 1 364 ? -6.467 6.303 10.582 1.00 98.19 364 SER A O 1
ATOM 2921 N N . ILE A 1 365 ? -8.553 5.793 11.254 1.00 98.81 365 ILE A N 1
ATOM 2922 C CA . ILE A 1 365 ? -9.154 5.799 9.903 1.00 98.81 365 ILE A CA 1
ATOM 2923 C C . ILE A 1 365 ? -8.917 7.139 9.200 1.00 98.81 365 ILE A C 1
ATOM 2925 O O . ILE A 1 365 ? -8.457 7.157 8.062 1.00 98.81 365 ILE A O 1
ATOM 2929 N N . PHE A 1 366 ? -9.202 8.270 9.855 1.00 98.69 366 PHE A N 1
ATOM 2930 C CA . PHE A 1 366 ? -9.034 9.579 9.222 1.00 98.69 366 PHE A CA 1
ATOM 2931 C C . PHE A 1 366 ? -7.576 9.962 9.013 1.00 98.69 366 PHE A C 1
ATOM 2933 O O . PHE A 1 366 ? -7.257 10.549 7.984 1.00 98.69 366 PHE A O 1
ATOM 2940 N N . VAL A 1 367 ? -6.686 9.622 9.948 1.00 98.81 367 VAL A N 1
ATOM 2941 C CA . VAL A 1 367 ? -5.246 9.860 9.770 1.00 98.81 367 VAL A CA 1
ATOM 2942 C C . VAL A 1 367 ? -4.696 9.015 8.621 1.00 98.81 367 VAL A C 1
ATOM 2944 O O . VAL A 1 367 ? -3.950 9.540 7.800 1.00 98.81 367 VAL A O 1
ATOM 2947 N N . HIS A 1 368 ? -5.097 7.747 8.523 1.00 98.69 368 HIS A N 1
ATOM 2948 C CA . HIS A 1 368 ? -4.692 6.853 7.440 1.00 98.69 368 HIS A CA 1
ATOM 2949 C C . HIS A 1 368 ? -5.223 7.355 6.088 1.00 98.69 368 HIS A C 1
ATOM 2951 O O . HIS A 1 368 ? -4.438 7.595 5.174 1.00 98.69 368 HIS A O 1
ATOM 2957 N N . ALA A 1 369 ? -6.526 7.630 5.982 1.00 98.81 369 ALA A N 1
ATOM 2958 C CA . ALA A 1 369 ? -7.137 8.176 4.770 1.00 98.81 369 ALA A CA 1
ATOM 2959 C C . ALA A 1 369 ? -6.498 9.503 4.335 1.00 98.81 369 ALA A C 1
ATOM 2961 O O . ALA A 1 369 ? -6.223 9.701 3.154 1.00 98.81 369 ALA A O 1
ATOM 2962 N N . PHE A 1 370 ? -6.217 10.399 5.286 1.00 98.69 370 PHE A N 1
ATOM 2963 C CA . PHE A 1 370 ? -5.545 11.663 5.001 1.00 98.69 370 PHE A CA 1
ATOM 2964 C C . PHE A 1 370 ? -4.106 11.451 4.522 1.00 98.69 370 PHE A C 1
ATOM 2966 O O . PHE A 1 370 ? -3.705 12.061 3.536 1.00 98.69 370 PHE A O 1
ATOM 2973 N N . SER A 1 371 ? -3.347 10.562 5.171 1.00 98.25 371 SER A N 1
ATOM 2974 C CA . SER A 1 371 ? -1.987 10.217 4.745 1.00 98.25 371 SER A CA 1
ATOM 2975 C C . SER A 1 371 ? -1.980 9.672 3.317 1.00 98.25 371 SER A C 1
ATOM 2977 O O . SER A 1 371 ? -1.193 10.134 2.497 1.00 98.25 371 SER A O 1
ATOM 2979 N N . ASN A 1 372 ? -2.901 8.761 2.995 1.00 98.06 372 ASN A N 1
ATOM 2980 C CA . ASN A 1 372 ? -3.018 8.194 1.653 1.00 98.06 372 ASN A CA 1
ATOM 2981 C C . ASN A 1 372 ? -3.451 9.248 0.629 1.00 98.06 372 ASN A C 1
ATOM 2983 O O . ASN A 1 372 ? -2.899 9.288 -0.464 1.00 98.06 372 ASN A O 1
ATOM 2987 N N . ALA A 1 373 ? -4.381 10.143 0.978 1.00 98.25 373 ALA A N 1
ATOM 2988 C CA . ALA A 1 373 ? -4.777 11.246 0.105 1.00 98.25 373 ALA A CA 1
ATOM 2989 C C . ALA A 1 373 ? -3.602 12.183 -0.214 1.00 98.25 373 ALA A C 1
ATOM 2991 O O . ALA A 1 373 ? -3.452 12.602 -1.360 1.00 98.25 373 ALA A O 1
ATOM 2992 N N . VAL A 1 374 ? -2.747 12.490 0.770 1.00 97.44 374 VAL A N 1
ATOM 2993 C CA . VAL A 1 374 ? -1.535 13.283 0.525 1.00 97.44 374 VAL A CA 1
ATOM 2994 C C . VAL A 1 374 ? -0.567 12.526 -0.386 1.00 97.44 374 VAL A C 1
ATOM 2996 O O . VAL A 1 374 ? -0.085 13.117 -1.348 1.00 97.44 374 VAL A O 1
ATOM 2999 N N . SER A 1 375 ? -0.334 11.229 -0.156 1.00 94.44 375 SER A N 1
ATOM 3000 C CA . SER A 1 375 ? 0.508 10.410 -1.040 1.00 94.44 375 SER A CA 1
ATOM 3001 C C . SER A 1 375 ? -0.008 10.387 -2.480 1.00 94.44 375 SER A C 1
ATOM 3003 O O . SER A 1 375 ? 0.773 10.593 -3.401 1.00 94.44 375 SER A O 1
ATOM 3005 N N . VAL A 1 376 ? -1.321 10.225 -2.683 1.00 95.38 376 VAL A N 1
ATOM 3006 C CA . VAL A 1 376 ? -1.961 10.293 -4.009 1.00 95.38 376 VAL A CA 1
ATOM 3007 C C . VAL A 1 376 ? -1.669 11.631 -4.688 1.00 95.38 376 VAL A C 1
ATOM 3009 O O . VAL A 1 376 ? -1.245 11.656 -5.839 1.00 95.38 376 VAL A O 1
ATOM 3012 N N . ILE A 1 377 ? -1.848 12.751 -3.978 1.00 95.50 377 ILE A N 1
ATOM 3013 C CA . ILE A 1 377 ? -1.548 14.085 -4.522 1.00 95.50 377 ILE A CA 1
ATOM 3014 C C . ILE A 1 377 ? -0.071 14.183 -4.926 1.00 95.50 377 ILE A C 1
ATOM 3016 O O . ILE A 1 377 ? 0.229 14.694 -6.001 1.00 95.50 377 ILE A O 1
ATOM 3020 N N . MET A 1 378 ? 0.844 13.676 -4.096 1.00 92.31 378 MET A N 1
ATOM 3021 C CA . MET A 1 378 ? 2.277 13.693 -4.397 1.00 92.31 378 MET A CA 1
ATOM 3022 C C . MET A 1 378 ? 2.631 12.847 -5.623 1.00 92.31 378 MET A C 1
ATOM 3024 O O . MET A 1 378 ? 3.427 13.305 -6.435 1.00 92.31 378 MET A O 1
ATOM 3028 N N . ILE A 1 379 ? 2.016 11.672 -5.798 1.00 90.00 379 ILE A N 1
ATOM 3029 C CA . ILE A 1 379 ? 2.209 10.825 -6.988 1.00 90.00 379 ILE A CA 1
ATOM 3030 C C . ILE A 1 379 ? 1.854 11.613 -8.254 1.00 90.00 379 ILE A C 1
ATOM 3032 O O . ILE A 1 379 ? 2.672 11.709 -9.162 1.00 90.00 379 ILE A O 1
ATOM 3036 N N . PHE A 1 380 ? 0.685 12.261 -8.296 1.00 89.75 380 PHE A N 1
ATOM 3037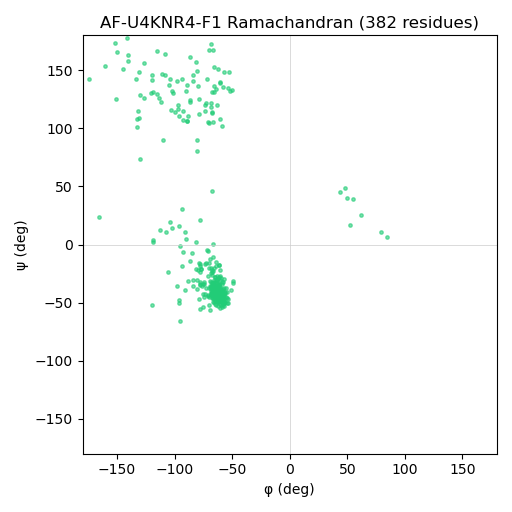 C CA . PHE A 1 380 ? 0.285 13.054 -9.466 1.00 89.75 380 PHE A CA 1
ATOM 3038 C C . PHE A 1 380 ? 1.156 14.294 -9.693 1.00 89.75 380 PHE A C 1
ATOM 3040 O O . PHE A 1 380 ? 1.369 14.673 -10.838 1.00 89.75 380 PHE A O 1
ATOM 3047 N N . LEU A 1 381 ? 1.662 14.933 -8.634 1.00 89.19 381 LEU A N 1
ATOM 3048 C CA . LEU A 1 381 ? 2.568 16.080 -8.770 1.00 89.19 381 LEU A CA 1
ATOM 3049 C C . LEU A 1 381 ? 3.958 15.693 -9.290 1.00 89.19 381 LEU A C 1
ATOM 3051 O O . LEU A 1 381 ? 4.623 16.544 -9.866 1.00 89.19 381 LEU A O 1
ATOM 3055 N N . LEU A 1 382 ? 4.402 14.457 -9.047 1.00 81.12 382 LEU A N 1
ATOM 3056 C CA . LEU A 1 382 ? 5.704 13.942 -9.487 1.00 81.12 382 LEU A CA 1
ATOM 3057 C C . LEU A 1 382 ? 5.638 13.209 -10.835 1.00 81.12 382 LEU A C 1
ATOM 3059 O O . LEU A 1 382 ? 6.674 13.010 -11.466 1.00 81.12 382 LEU A O 1
ATOM 3063 N N . ALA A 1 383 ? 4.443 12.787 -11.255 1.00 72.00 383 ALA A N 1
ATOM 3064 C CA . ALA A 1 383 ? 4.205 12.130 -12.538 1.00 72.00 383 ALA A CA 1
ATOM 3065 C C . ALA A 1 383 ? 4.138 13.108 -13.730 1.00 72.00 383 ALA A C 1
ATOM 3067 O O . ALA A 1 383 ? 4.233 12.668 -14.874 1.00 72.00 383 ALA A O 1
ATOM 3068 N N . VAL A 1 384 ? 3.965 14.409 -13.464 1.00 48.19 384 VAL A N 1
ATOM 3069 C CA . VAL A 1 384 ? 4.039 15.516 -14.442 1.00 48.19 384 VAL A CA 1
ATOM 3070 C C . VAL A 1 384 ? 5.449 16.091 -14.438 1.00 48.19 384 VAL A C 1
ATOM 3072 O O . VAL A 1 384 ? 5.948 16.423 -15.536 1.00 48.19 384 VAL A O 1
#

Secondary structure (DSSP, 8-state):
--------HHHHHHHHHHHHHHHHHHT---HHHHHHHHHHHHHIIIIIHHHHHHHHHHH-GGGEEEE-HHHHHHHHHHT-TTEEEEEEHHHHHHS-HHHHHH-EEEEEETTEEEEE-TT-TTGGGT-HHHHHHHHHHHH-SS------S-SPPPEEEEE-S----B-SS--EEE-TTSEEEE--EEEE-HHHHHHHHHHHHHHHHHHHHHHHHHHHHHHHHHH---GGGGHHHHHHHHHHHHHHHHHHHHHHHHHHHHHT------HHHHHHHHHHHSTTHHHHHHIIIIIHHHHHIIIIIIIHHHH-SSHHHHHHHHHHHHHHHHTTT-SSHHHHHHHHHHHHHHHHHHHHHHHHTTT-HHHHHHHHHHHHHHHHHHHHHHH-

Solvent-accessible surface area (backbone atoms only — not comparable to full-atom values): 20332 Å² total; per-residue (Å²): 138,82,81,76,83,76,79,56,63,67,58,55,52,49,51,52,47,56,50,52,52,49,42,61,58,39,67,67,72,56,58,66,60,26,54,50,44,48,52,50,51,52,45,40,67,54,54,43,42,51,52,52,50,53,54,45,43,75,75,41,61,83,39,53,45,72,33,52,21,66,55,38,41,38,52,56,23,44,78,26,51,54,23,37,35,57,46,44,46,69,60,58,70,66,49,55,74,69,52,57,71,42,38,30,81,78,46,76,57,97,65,30,37,31,36,25,16,77,75,18,62,58,71,76,64,75,42,69,64,58,59,57,45,54,50,42,66,73,69,51,90,83,72,91,81,82,80,92,62,103,61,87,74,74,43,36,43,36,57,46,96,54,86,63,68,38,76,57,86,64,52,62,42,82,45,98,83,69,34,33,34,21,32,11,36,44,45,61,35,42,44,48,44,10,48,50,52,30,53,49,43,51,52,46,45,69,65,43,48,71,80,44,44,58,41,55,55,34,47,58,61,72,61,74,60,54,82,74,59,46,48,62,54,32,54,54,38,38,50,41,44,53,54,24,50,56,52,14,52,54,50,21,53,53,41,17,64,75,59,75,39,83,89,66,81,41,58,54,58,50,52,51,51,49,12,39,74,28,99,37,14,66,42,30,47,49,33,55,32,52,43,45,25,50,52,48,40,48,38,45,51,53,22,47,32,64,74,43,92,48,68,67,60,22,35,52,54,26,7,49,53,49,6,49,66,59,31,68,77,45,92,38,72,56,53,28,56,28,49,19,42,37,41,23,31,46,31,37,34,44,41,47,39,19,57,75,51,74,65,29,63,67,58,28,26,48,21,44,17,48,49,38,46,51,49,53,52,50,50,59,66,70,73,108

pLDDT: mean 83.33, std 16.29, range [31.05, 98.81]

Mean predicted aligned error: 9.83 Å

Sequence (384 aa):
MNQKDEINFDELFEDNKKETDFIKKSTDFSKQRSLISIVVYLLISILGGLIVSVIFISVQPESVVRRNAYEEMAYQIDKNKYAIGYMAQDEFDSLDASFKSEVKIIYELNGFVFLANPENNYLKNDSPYLLDEILTIYVDTDTTWKNDTNETKIIRYRYSDNDEFQILFDPVFESRDGYQTVQATAGFAPEAAATLQFIVYVILMISIVPLFFNQLKSEWRSSKLSLAGWLPIILIGYFYMIAGNIVGNALSGILSTLFNYEMTTSLNQAAIEEMMLSSSGLLMIIPVVFFAPVVEELVFRKAIFSLFKNEYMALLISSLLFGLIHVSSEASLAAFVVNGVTYIVSGFALGYVYIKNKHNIWASIFVHAFSNAVSVIMIFLLAV

InterPro domains:
  IPR003675 CAAX prenyl protease 2/Lysostaphin resistance protein A-like domain [PF02517] (281-374)
  IPR052710 CAAX motif-specific protease [PTHR36435] (189-380)

Radius of gyration: 25.75 Å; Cα contacts (8 Å, |Δi|>4): 516; chains: 1; bounding box: 85×51×67 Å